Protein AF-A0A7C2D5X0-F1 (afdb_monomer)

Foldseek 3Di:
DPPDPDPDDPDDPCVQCVQLVVLQPPLDDPCLLAQPLADDPVVADDPSRLSNVVSSCVRGPPHRDDDDPSCLNRLVRCCVSPNDAFEAEDELLLQVVVVPLVDCVVLLSLLSNLLHNPDDPLSVVLCVVQVRDRDDDSDVVVSSVVCVLQFTAPLSSSLSSLLVRLSSVLSCVVRHQHYDYLLCLAQPPVSVVVRQVSVVVSVNDDDDSPVSHDDDADADPVRVVSNVVSNVVSLVSCVVVPDDPVSSVVVVVVSVVSVVSSVVVCPDDDPVSHVVVVVSSVVSNVSNVVSVVVVVVVVVVVVVVVVVVVVVVVVVVVVVVVVVVVVVVVVVVVVVVVVCVDPVNVVCVVVVVVVVVVVCVPPPPPDDDDDDPVVVVVVVLVVLVVVVVVCVVDPVNVVVVVVVVVVPVVSVVVSVVSCDVVVVDDDDDDDDDDDDDDDDDDPDPPPPVPPDDPVVVVVVVVVVVVVVVVVVVD

Mean predicted aligned error: 17.08 Å

pLDDT: mean 81.24, std 18.56, range [25.06, 98.69]

Secondary structure (DSSP, 8-state):
---------SS-TTHHHHHHTTTSTTT--GGGGTTTSS--TTT-S-HHHHHHHHHHHHH-SSS-----TT-GGGHHHHHHHH----EEEE--HHHHHHHHTT-THHHHHHHHHHT-TT--HHHHHHHHHTTPPP---SSHHHHHHHHHHSPPPHHHHHHHHHHHHHHHHHHHHHH-SEEEEHHHHHH-HHHHHHHHHHHHHTT--S---TT---------HHHHHHHHHHHHHHHHHHHHTT--HHHHHHHHHHHHHHHHHHHHH-----HHHHHHHHHHHHHHHHHHHHHHHHHHHHHHHHHHHHHHHHHHHHHHHHHHHHHHHHHHHHHHHHHHHHHHHSHHHHHHHHHHHHHHHHHHTTT--SS--SSHHHHHHHHHHHHHHHHHHHHHH-HHHHHHHHHHHHT-HHHHHHHHHHHHTTTSS------------------SSSSSTTSS-HHHHHHHHHHHHHHHHHHS--

Structure (mmCIF, N/CA/C/O backbone):
data_AF-A0A7C2D5X0-F1
#
_entry.id   AF-A0A7C2D5X0-F1
#
loop_
_atom_site.group_PDB
_atom_site.id
_atom_site.type_symbol
_atom_site.label_atom_id
_atom_site.label_alt_id
_atom_site.label_comp_id
_atom_site.label_asym_id
_atom_site.label_entity_id
_atom_site.label_seq_id
_atom_site.pdbx_PDB_ins_code
_atom_site.Cartn_x
_atom_site.Cartn_y
_atom_site.Cartn_z
_atom_site.occupancy
_atom_site.B_iso_or_equiv
_atom_site.auth_seq_id
_atom_site.auth_comp_id
_atom_site.auth_asym_id
_atom_site.auth_atom_id
_atom_site.pdbx_PDB_model_num
ATOM 1 N N . MET A 1 1 ? -3.444 22.777 -16.297 1.00 34.41 1 MET A N 1
ATOM 2 C CA . MET A 1 1 ? -3.526 21.328 -16.015 1.00 34.41 1 MET A CA 1
ATOM 3 C C . MET A 1 1 ? -2.242 20.712 -16.541 1.00 34.41 1 MET A C 1
ATOM 5 O O . MET A 1 1 ? -1.915 20.996 -17.684 1.00 34.41 1 MET A O 1
ATOM 9 N N . LEU A 1 2 ? -1.483 19.975 -15.727 1.00 38.72 2 LEU A N 1
ATOM 10 C CA . LEU A 1 2 ? -0.364 19.185 -16.250 1.00 38.72 2 LEU A CA 1
ATOM 11 C C . LEU A 1 2 ? -0.966 17.961 -16.944 1.00 38.72 2 LEU A C 1
ATOM 13 O O . LEU A 1 2 ? -1.600 17.148 -16.275 1.00 38.72 2 LEU A O 1
ATOM 17 N N . GLU A 1 3 ? -0.812 17.856 -18.265 1.00 44.97 3 GLU A N 1
ATOM 18 C CA . GLU A 1 3 ? -1.102 16.607 -18.972 1.00 44.97 3 GLU A CA 1
ATOM 19 C C . GLU A 1 3 ? -0.245 15.494 -18.363 1.00 44.97 3 GLU A C 1
ATOM 21 O O . GLU A 1 3 ? 0.978 15.627 -18.242 1.00 44.97 3 GLU A O 1
ATOM 26 N N . LEU A 1 4 ? -0.889 14.395 -17.965 1.00 51.16 4 LEU A N 1
ATOM 27 C CA . LEU A 1 4 ? -0.172 13.176 -17.619 1.00 51.16 4 LEU A CA 1
ATOM 28 C C . LEU A 1 4 ? 0.580 12.725 -18.873 1.00 51.16 4 LEU A C 1
ATOM 30 O O . LEU A 1 4 ? -0.041 12.494 -19.909 1.00 51.16 4 LEU A O 1
ATOM 34 N N . ARG A 1 5 ? 1.909 12.602 -18.776 1.00 58.78 5 ARG A N 1
ATOM 35 C CA . ARG A 1 5 ? 2.786 12.157 -19.871 1.00 58.78 5 ARG A CA 1
ATOM 36 C C . ARG A 1 5 ? 2.643 10.651 -20.121 1.00 58.78 5 ARG A C 1
ATOM 38 O O . ARG A 1 5 ? 3.596 9.893 -19.982 1.00 58.78 5 ARG A O 1
ATOM 45 N N . HIS A 1 6 ? 1.438 10.213 -20.455 1.00 62.59 6 HIS A N 1
ATOM 46 C CA . HIS A 1 6 ? 1.236 8.929 -21.101 1.00 62.59 6 HIS A CA 1
ATOM 47 C C . HIS A 1 6 ? 1.480 9.099 -22.606 1.00 62.59 6 HIS A C 1
ATOM 49 O O . HIS A 1 6 ? 1.122 10.145 -23.160 1.00 62.59 6 HIS A O 1
ATOM 55 N N . PRO A 1 7 ? 2.057 8.094 -23.288 1.00 66.81 7 PRO A N 1
ATOM 56 C CA . PRO A 1 7 ? 2.031 8.042 -24.743 1.00 66.81 7 PRO A CA 1
ATOM 57 C C . PRO A 1 7 ? 0.594 8.222 -25.241 1.00 66.81 7 PRO A C 1
ATOM 59 O O . PRO A 1 7 ? -0.349 7.753 -24.597 1.00 66.81 7 PRO A O 1
ATOM 62 N N . LYS A 1 8 ? 0.410 8.885 -26.388 1.00 73.75 8 LYS A N 1
ATOM 63 C CA . LYS A 1 8 ? -0.911 8.936 -27.024 1.00 73.75 8 LYS A CA 1
ATOM 64 C C . LYS A 1 8 ? -1.306 7.513 -27.408 1.00 73.75 8 LYS A C 1
ATOM 66 O O . LYS A 1 8 ? -0.682 6.921 -28.281 1.00 73.75 8 LYS A O 1
ATOM 71 N N . LEU A 1 9 ? -2.306 6.973 -26.720 1.00 79.25 9 LEU A N 1
ATOM 72 C CA . LEU A 1 9 ? -2.865 5.660 -27.010 1.00 79.25 9 LEU A CA 1
ATOM 73 C C . LEU A 1 9 ? -3.950 5.808 -28.079 1.00 79.25 9 LEU A C 1
ATOM 75 O O . LEU A 1 9 ? -4.827 6.662 -27.954 1.00 79.25 9 LEU A O 1
ATOM 79 N N . ASP A 1 10 ? -3.941 4.928 -29.079 1.00 87.56 10 ASP A N 1
ATOM 80 C CA . ASP A 1 10 ? -4.991 4.861 -30.109 1.00 87.56 10 ASP A CA 1
ATOM 81 C C . ASP A 1 10 ? -6.342 4.365 -29.557 1.00 87.56 10 ASP A C 1
ATOM 83 O O . ASP A 1 10 ? -7.349 4.331 -30.266 1.00 87.56 10 ASP A O 1
ATOM 87 N N . ARG A 1 11 ? -6.366 3.920 -28.293 1.00 87.19 11 ARG A N 1
ATOM 88 C CA . ARG A 1 11 ? -7.512 3.299 -27.623 1.00 87.19 11 ARG A CA 1
ATOM 89 C C . ARG A 1 11 ? -7.644 3.799 -26.175 1.00 87.19 11 ARG A C 1
ATOM 91 O O . ARG A 1 11 ? -6.644 4.206 -25.583 1.00 87.19 11 ARG A O 1
ATOM 98 N N . PRO A 1 12 ? -8.854 3.764 -25.581 1.00 84.19 12 PRO A N 1
ATOM 99 C CA . PRO A 1 12 ? -9.056 4.132 -24.181 1.00 84.19 12 PRO A CA 1
ATOM 100 C C . PRO A 1 12 ? -8.279 3.244 -23.202 1.00 84.19 12 PRO A C 1
ATOM 102 O O . PRO A 1 12 ? -7.962 2.091 -23.492 1.00 84.19 12 PRO A O 1
ATOM 105 N N . TYR A 1 13 ? -8.042 3.767 -22.000 1.00 78.06 13 TYR A N 1
ATOM 106 C CA . TYR A 1 13 ? -7.422 3.020 -20.906 1.00 78.06 13 TYR A CA 1
ATOM 107 C C . TYR A 1 13 ? -8.246 1.766 -20.545 1.00 78.06 13 TYR A C 1
ATOM 109 O O . TYR A 1 13 ? -9.476 1.824 -20.512 1.00 78.06 13 TYR A O 1
ATOM 117 N N . PHE A 1 14 ? -7.569 0.647 -20.263 1.00 82.25 14 PHE A N 1
ATOM 118 C CA . PHE A 1 14 ? -8.157 -0.685 -20.028 1.00 82.25 14 PHE A CA 1
ATOM 119 C C . PHE A 1 14 ? -8.915 -1.316 -21.216 1.00 82.25 14 PHE A C 1
ATOM 121 O O . PHE A 1 14 ? -9.687 -2.262 -21.015 1.00 82.25 14 PHE A O 1
ATOM 128 N N . TRP A 1 15 ? -8.707 -0.860 -22.455 1.00 88.38 15 TRP A N 1
ATOM 129 C CA . TRP A 1 15 ? -9.332 -1.489 -23.625 1.00 88.38 15 TRP A CA 1
ATOM 130 C C . TRP A 1 15 ? -8.973 -2.980 -23.768 1.00 88.38 15 TRP A C 1
ATOM 132 O O . TRP A 1 15 ? -9.806 -3.794 -24.162 1.00 88.38 15 TRP A O 1
ATOM 142 N N . GLU A 1 16 ? -7.763 -3.362 -23.371 1.00 87.50 16 GLU A N 1
ATOM 143 C CA . GLU A 1 16 ? -7.264 -4.740 -23.370 1.00 87.50 16 GLU A CA 1
ATOM 144 C C . GLU A 1 16 ? -8.123 -5.649 -22.475 1.00 87.50 16 GLU A C 1
ATOM 146 O O . GLU A 1 16 ? -8.390 -6.801 -22.815 1.00 87.50 16 GLU A O 1
ATOM 151 N N . ILE A 1 17 ? -8.616 -5.109 -21.353 1.00 87.81 17 ILE A N 1
ATOM 152 C CA . ILE A 1 17 ? -9.545 -5.792 -20.443 1.00 87.81 17 ILE A CA 1
ATOM 153 C C . ILE A 1 17 ? -10.946 -5.863 -21.064 1.00 87.81 17 ILE A C 1
ATOM 155 O O . ILE A 1 17 ? -11.620 -6.888 -20.955 1.00 87.81 17 ILE A O 1
ATOM 159 N N . TYR A 1 18 ? -11.380 -4.809 -21.763 1.00 90.06 18 TYR A N 1
ATOM 160 C CA . TYR A 1 18 ? -12.658 -4.797 -22.480 1.00 90.06 18 TYR A CA 1
ATOM 161 C C . TYR A 1 18 ? -12.719 -5.848 -23.605 1.00 90.06 18 TYR A C 1
ATOM 163 O O . TYR A 1 18 ? -13.775 -6.454 -23.803 1.00 90.06 18 TYR A O 1
ATOM 171 N N . GLU A 1 19 ? -11.611 -6.114 -24.305 1.00 91.81 19 GLU A N 1
ATOM 172 C CA . GLU A 1 19 ? -11.526 -7.135 -25.367 1.00 91.81 19 GLU A CA 1
ATOM 173 C C . GLU A 1 19 ? -11.623 -8.579 -24.855 1.00 91.81 19 GLU A C 1
ATOM 175 O O . GLU A 1 19 ? -12.062 -9.455 -25.602 1.00 91.81 19 GLU A O 1
ATOM 180 N N . VAL A 1 20 ? -11.257 -8.835 -23.594 1.00 93.38 20 VAL A N 1
ATOM 181 C CA . VAL A 1 20 ? -11.316 -10.172 -22.966 1.00 93.38 20 VAL A CA 1
ATOM 182 C C . VAL A 1 20 ? -12.423 -10.305 -21.913 1.00 93.38 20 VAL A C 1
ATOM 184 O O . VAL A 1 20 ? -12.550 -11.357 -21.287 1.00 93.38 20 VAL A O 1
ATOM 187 N N . ARG A 1 21 ? -13.248 -9.262 -21.728 1.00 93.38 21 ARG A N 1
ATOM 188 C CA . ARG A 1 21 ? -14.237 -9.123 -20.637 1.00 93.38 21 ARG A CA 1
ATOM 189 C C . ARG A 1 21 ? -15.150 -10.335 -20.447 1.00 93.38 21 ARG A C 1
ATOM 191 O O . ARG A 1 21 ? -15.485 -10.673 -19.317 1.00 93.38 21 ARG A O 1
ATOM 198 N N . ASP A 1 22 ? -15.555 -10.983 -21.539 1.00 95.62 22 ASP A N 1
ATOM 199 C CA . ASP A 1 22 ? -16.504 -12.095 -21.505 1.00 95.62 22 ASP A CA 1
ATOM 200 C C . ASP A 1 22 ? -15.825 -13.405 -21.065 1.00 95.62 22 ASP A C 1
ATOM 202 O O . ASP A 1 22 ? -16.452 -14.203 -20.374 1.00 95.62 22 ASP A O 1
ATOM 206 N N . SER A 1 23 ? -14.522 -13.561 -21.329 1.00 96.06 23 SER A N 1
ATOM 207 C CA . SER A 1 23 ? -13.693 -14.672 -20.834 1.00 96.06 23 SER A CA 1
ATOM 208 C C . SER A 1 23 ? -13.289 -14.531 -19.359 1.00 96.06 23 SER A C 1
ATOM 210 O O . SER A 1 23 ? -12.938 -15.527 -18.731 1.00 96.06 23 SER A O 1
ATOM 212 N N . ILE A 1 24 ? -13.324 -13.315 -18.795 1.00 94.88 24 ILE A N 1
ATOM 213 C CA . ILE A 1 24 ? -12.979 -13.036 -17.384 1.00 94.88 24 ILE A CA 1
ATOM 214 C C . ILE A 1 24 ? -14.190 -12.711 -16.494 1.00 94.88 24 ILE A C 1
ATOM 216 O O . ILE A 1 24 ? -14.035 -12.453 -15.296 1.00 94.88 24 ILE A O 1
ATOM 220 N N . ARG A 1 25 ? -15.403 -12.709 -17.060 1.00 94.81 25 ARG A N 1
ATOM 221 C CA . ARG A 1 25 ? -16.644 -12.345 -16.366 1.00 94.81 25 ARG A CA 1
ATOM 222 C C . ARG A 1 25 ? -16.863 -13.249 -15.149 1.00 94.81 25 ARG A C 1
ATOM 224 O O . ARG A 1 25 ? -16.963 -14.463 -15.278 1.00 94.81 25 ARG A O 1
ATOM 231 N N . GLY A 1 26 ? -16.958 -12.645 -13.965 1.00 94.81 26 GLY A N 1
ATOM 232 C CA . GLY A 1 26 ? -17.161 -13.366 -12.702 1.00 94.81 26 GLY A CA 1
ATOM 233 C C . GLY A 1 26 ? -15.926 -14.091 -12.148 1.00 94.81 26 GLY A C 1
ATOM 234 O O . GLY A 1 26 ? -16.028 -14.690 -11.082 1.00 94.81 26 GLY A O 1
ATOM 235 N N . LEU A 1 27 ? -14.765 -14.028 -12.817 1.00 96.69 27 LEU A N 1
ATOM 236 C CA . LEU A 1 27 ? -13.517 -14.611 -12.301 1.00 96.69 27 LEU A CA 1
ATOM 237 C C . LEU A 1 27 ? -12.782 -13.675 -11.330 1.00 96.69 27 LEU A C 1
ATOM 239 O O . LEU A 1 27 ? -12.101 -14.148 -10.425 1.00 96.69 27 LEU A O 1
ATOM 243 N N . PHE A 1 28 ? -12.907 -12.356 -11.505 1.00 93.62 28 PHE A N 1
ATOM 244 C CA . PHE A 1 28 ? -12.308 -11.378 -10.594 1.00 93.62 28 PHE A CA 1
ATOM 245 C C . PHE A 1 28 ? -13.066 -11.314 -9.260 1.00 93.62 28 PHE A C 1
ATOM 247 O O . PHE A 1 28 ? -14.288 -11.166 -9.249 1.00 93.62 28 PHE A O 1
ATOM 254 N N . LYS A 1 29 ? -12.334 -11.349 -8.139 1.00 93.75 29 LYS A N 1
ATOM 255 C CA . LYS A 1 29 ? -12.870 -11.174 -6.779 1.00 93.75 29 LYS A CA 1
ATOM 256 C C . LYS A 1 29 ? -12.243 -9.949 -6.107 1.00 93.75 29 LYS A C 1
ATOM 258 O O . LYS A 1 29 ? -11.062 -9.677 -6.312 1.00 93.75 29 LYS A O 1
ATOM 263 N N . LYS A 1 30 ? -13.008 -9.244 -5.258 1.00 92.12 30 LYS A N 1
ATOM 264 C CA . LYS A 1 30 ? -12.538 -8.083 -4.462 1.00 92.12 30 LYS A CA 1
ATOM 265 C C . LYS A 1 30 ? -11.242 -8.394 -3.703 1.00 92.12 30 LYS A C 1
ATOM 267 O O . LYS A 1 30 ? -10.302 -7.598 -3.744 1.00 92.12 30 LYS A O 1
ATOM 272 N N . SER A 1 31 ? -11.175 -9.588 -3.111 1.00 93.31 31 SER A N 1
ATOM 273 C CA . SER A 1 31 ? -10.038 -10.079 -2.327 1.00 93.31 31 SER A CA 1
ATOM 274 C C . SER A 1 31 ? -8.706 -10.028 -3.078 1.00 93.31 31 SER A C 1
ATOM 276 O O . SER A 1 31 ? -7.679 -9.714 -2.481 1.00 93.31 31 SER A O 1
ATOM 278 N N . PHE A 1 32 ? -8.706 -10.206 -4.405 1.00 93.56 32 PHE A N 1
ATOM 279 C CA . PHE A 1 32 ? -7.483 -10.249 -5.213 1.00 93.56 32 PHE A CA 1
ATOM 280 C C . PHE A 1 32 ? -6.646 -8.965 -5.140 1.00 93.56 32 PHE A C 1
ATOM 282 O O . PHE A 1 32 ? -5.455 -9.011 -5.458 1.00 93.56 32 PHE A O 1
ATOM 289 N N . SER A 1 33 ? -7.238 -7.824 -4.770 1.00 91.00 33 SER A N 1
ATOM 290 C CA . SER A 1 33 ? -6.519 -6.545 -4.691 1.00 91.00 33 SER A CA 1
ATOM 291 C C . SER A 1 33 ? -5.774 -6.339 -3.371 1.00 91.00 33 SER A C 1
ATOM 293 O O . SER A 1 33 ? -4.704 -5.731 -3.394 1.00 91.00 33 SER A O 1
ATOM 295 N N . TYR A 1 34 ? -6.328 -6.825 -2.254 1.00 94.38 34 TYR A N 1
ATOM 296 C CA . TYR A 1 34 ? -5.893 -6.470 -0.896 1.00 94.38 34 TYR A CA 1
ATOM 297 C C . TYR A 1 34 ? -5.874 -7.678 0.043 1.00 94.38 34 TYR A C 1
ATOM 299 O O . TYR A 1 34 ? -4.806 -8.045 0.521 1.00 94.38 34 TYR A O 1
ATOM 307 N N . ASP A 1 35 ? -7.015 -8.338 0.251 1.00 94.19 35 ASP A N 1
ATOM 308 C CA . ASP A 1 35 ? -7.131 -9.454 1.201 1.00 94.19 35 ASP A CA 1
ATOM 309 C C . ASP A 1 35 ? -6.176 -10.615 0.838 1.00 94.19 35 ASP A C 1
ATOM 311 O O . ASP A 1 35 ? -5.428 -11.108 1.684 1.00 94.19 35 ASP A O 1
ATOM 315 N N . ASP A 1 36 ? -6.096 -10.950 -0.456 1.00 94.19 36 ASP A N 1
ATOM 316 C CA . ASP A 1 36 ? -5.200 -11.966 -1.021 1.00 94.19 36 ASP A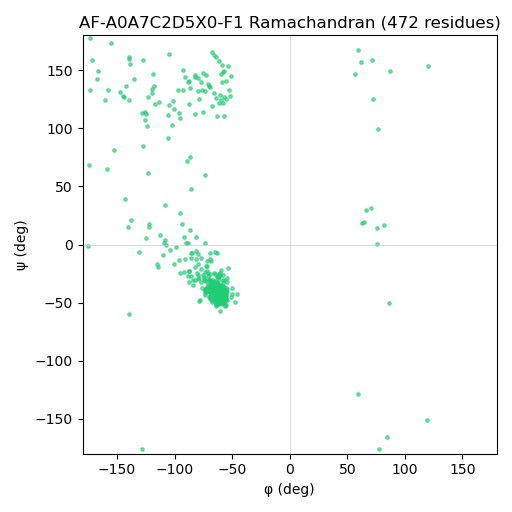 CA 1
ATOM 317 C C . ASP A 1 36 ? -3.881 -11.372 -1.570 1.00 94.19 36 ASP A C 1
ATOM 319 O O . ASP A 1 36 ? -3.305 -11.906 -2.526 1.00 94.19 36 ASP A O 1
ATOM 323 N N . TYR A 1 37 ? -3.415 -10.227 -1.047 1.00 95.44 37 TYR A N 1
ATOM 324 C CA . TYR A 1 37 ? -2.211 -9.560 -1.567 1.00 95.44 37 TYR A CA 1
ATOM 325 C C . TYR A 1 37 ? -0.974 -10.463 -1.503 1.00 95.44 37 TYR A C 1
ATOM 327 O O . TYR A 1 37 ? -0.229 -10.575 -2.485 1.00 95.44 37 TYR A O 1
ATOM 335 N N . PHE A 1 38 ? -0.794 -11.112 -0.349 1.00 95.88 38 PHE A N 1
ATOM 336 C CA . PHE A 1 38 ? 0.299 -12.032 -0.059 1.00 95.88 38 PHE A CA 1
ATOM 337 C C . PHE A 1 38 ? -0.143 -13.477 -0.276 1.00 95.88 38 PHE A C 1
ATOM 339 O O . PHE A 1 38 ? -1.189 -13.888 0.224 1.00 95.88 38 PHE A O 1
ATOM 346 N N . VAL A 1 39 ? 0.675 -14.261 -0.978 1.00 92.69 39 VAL A N 1
ATOM 347 C CA . VAL A 1 39 ? 0.415 -15.683 -1.237 1.00 92.69 39 VAL A CA 1
ATOM 348 C C . VAL A 1 39 ? 1.581 -16.519 -0.723 1.00 92.69 39 VAL A C 1
ATOM 350 O O . VAL A 1 39 ? 2.730 -16.277 -1.084 1.00 92.69 39 VAL A O 1
ATOM 353 N N . GLN A 1 40 ? 1.279 -17.522 0.102 1.00 79.38 40 GLN A N 1
ATOM 354 C CA . GLN A 1 40 ? 2.274 -18.458 0.627 1.00 79.38 40 GLN A CA 1
ATOM 355 C C . GLN A 1 40 ? 2.619 -19.541 -0.404 1.00 79.38 40 GLN A C 1
ATOM 357 O O . GLN A 1 40 ? 1.754 -20.027 -1.136 1.00 79.38 40 GLN A O 1
ATOM 362 N N . VAL A 1 41 ? 3.889 -19.945 -0.436 1.00 75.44 41 VAL A N 1
ATOM 363 C CA . VAL A 1 41 ? 4.404 -21.031 -1.279 1.00 75.44 41 VAL A CA 1
ATOM 364 C C . VAL A 1 41 ? 5.133 -22.030 -0.370 1.00 75.44 41 VAL A C 1
ATOM 366 O O . VAL A 1 41 ? 6.160 -21.655 0.195 1.00 75.44 41 VAL A O 1
ATOM 369 N N . PRO A 1 42 ? 4.650 -23.281 -0.209 1.00 76.25 42 PRO A N 1
ATOM 370 C CA . PRO A 1 42 ? 3.338 -23.812 -0.622 1.00 76.25 42 PRO A CA 1
ATOM 371 C C . PRO A 1 42 ? 2.161 -23.156 0.146 1.00 76.25 42 PRO A C 1
ATOM 373 O O . PRO A 1 42 ? 2.391 -22.550 1.191 1.00 76.25 42 PRO A O 1
ATOM 376 N N . PRO A 1 43 ? 0.897 -23.263 -0.326 1.00 81.81 43 PRO A N 1
ATOM 377 C CA . PRO A 1 43 ? 0.400 -24.081 -1.444 1.00 81.81 43 PRO A CA 1
ATOM 378 C C . PRO A 1 43 ? 0.458 -23.410 -2.829 1.00 81.81 43 PRO A C 1
ATOM 380 O O . PRO A 1 43 ? 0.035 -24.017 -3.813 1.00 81.81 43 PRO A O 1
ATOM 383 N N . GLY A 1 44 ? 0.957 -22.176 -2.930 1.00 88.06 44 GLY A N 1
ATOM 384 C CA . GLY A 1 44 ? 1.005 -21.425 -4.184 1.00 88.06 44 GLY A CA 1
ATOM 385 C C . GLY A 1 44 ? -0.297 -20.683 -4.499 1.00 88.06 44 GLY A C 1
ATOM 386 O O . GLY A 1 44 ? -1.151 -20.480 -3.636 1.00 88.06 44 GLY A O 1
ATOM 387 N N . LEU A 1 45 ? -0.429 -20.228 -5.748 1.00 94.00 45 LEU A N 1
ATOM 388 C CA . LEU A 1 45 ? -1.481 -19.294 -6.166 1.00 94.00 45 LEU A CA 1
ATOM 389 C C . LEU A 1 45 ? -2.900 -19.868 -5.943 1.00 94.00 45 LEU A C 1
ATOM 391 O O . LEU A 1 45 ? -3.170 -20.965 -6.427 1.00 94.00 45 LEU A O 1
ATOM 395 N N . PRO A 1 46 ? -3.832 -19.161 -5.270 1.00 94.25 46 PRO A N 1
ATOM 396 C CA . PRO A 1 46 ? -5.195 -19.659 -5.067 1.00 94.25 46 PRO A CA 1
ATOM 397 C C . PRO A 1 46 ? -5.918 -19.970 -6.382 1.00 94.25 46 PRO A C 1
ATOM 399 O O . PRO A 1 46 ? -5.712 -19.298 -7.391 1.00 94.25 46 PRO A O 1
ATOM 402 N N . GLU A 1 47 ? -6.809 -20.962 -6.372 1.00 95.31 47 GLU A N 1
ATOM 403 C CA . GLU A 1 47 ? -7.410 -21.495 -7.603 1.00 95.31 47 GLU A CA 1
ATOM 404 C C . GLU A 1 47 ? -8.241 -20.465 -8.387 1.00 95.31 47 GLU A C 1
ATOM 406 O O . GLU A 1 47 ? -8.196 -20.426 -9.615 1.00 95.31 47 GLU A O 1
ATOM 411 N N . ASP A 1 48 ? -8.951 -19.571 -7.698 1.00 96.38 48 ASP A N 1
ATOM 412 C CA . ASP A 1 48 ? -9.682 -18.488 -8.362 1.00 96.38 48 ASP A CA 1
ATOM 413 C C . ASP A 1 48 ? -8.735 -17.478 -9.032 1.00 96.38 48 ASP A C 1
ATOM 415 O O . ASP A 1 48 ? -9.015 -16.996 -10.131 1.00 96.38 48 ASP A O 1
ATOM 419 N N . GLN A 1 49 ? -7.581 -17.200 -8.412 1.00 96.00 49 GLN A N 1
ATOM 420 C CA . GLN A 1 49 ? -6.540 -16.370 -9.019 1.00 96.00 49 GLN A CA 1
ATOM 421 C C . GLN A 1 49 ? -5.897 -17.087 -10.212 1.00 96.00 49 GLN A C 1
ATOM 423 O O . GLN A 1 49 ? -5.709 -16.456 -11.252 1.00 96.00 49 GLN A O 1
ATOM 428 N N . ARG A 1 50 ? -5.629 -18.401 -10.115 1.00 96.75 50 ARG A N 1
ATOM 429 C CA . ARG A 1 50 ? -5.167 -19.214 -11.255 1.00 96.75 50 ARG A CA 1
ATOM 430 C C . ARG A 1 50 ? -6.127 -19.111 -12.440 1.00 96.75 50 ARG A C 1
ATOM 432 O O . ARG A 1 50 ? -5.684 -18.829 -13.551 1.00 96.75 50 ARG A O 1
ATOM 439 N N . LYS A 1 51 ? -7.436 -19.249 -12.212 1.00 97.88 51 LYS A N 1
ATOM 440 C CA . LYS A 1 51 ? -8.456 -19.092 -13.264 1.00 97.88 51 LYS A CA 1
ATOM 441 C C . LYS A 1 51 ? -8.469 -17.686 -13.857 1.00 97.88 51 LYS A C 1
ATOM 443 O O . LYS A 1 51 ? -8.467 -17.552 -15.076 1.00 97.88 51 LYS A O 1
ATOM 448 N N . TYR A 1 52 ? -8.446 -16.645 -13.025 1.00 97.19 52 TYR A N 1
ATOM 449 C CA . TYR A 1 52 ? -8.477 -15.256 -13.488 1.00 97.19 52 TYR A CA 1
ATOM 450 C C . TYR A 1 52 ? -7.241 -14.874 -14.320 1.00 97.19 52 TYR A C 1
ATOM 452 O O . TYR A 1 52 ? -7.378 -14.418 -15.456 1.00 97.19 52 TYR A O 1
ATOM 460 N N . PHE A 1 53 ? -6.033 -15.103 -13.796 1.00 96.25 53 PHE A N 1
ATOM 461 C CA . PHE A 1 53 ? -4.795 -14.796 -14.517 1.00 96.25 53 PHE A CA 1
ATOM 462 C C . PHE A 1 53 ? -4.601 -15.706 -15.737 1.00 96.25 53 PHE A C 1
ATOM 464 O O . PHE A 1 53 ? -4.219 -15.217 -16.799 1.00 96.25 53 PHE A O 1
ATOM 471 N N . GLY A 1 54 ? -4.950 -16.993 -15.637 1.00 97.38 54 GLY A N 1
ATOM 472 C CA . GLY A 1 54 ? -4.933 -17.921 -16.768 1.00 97.38 54 GLY A CA 1
ATOM 473 C C . GLY A 1 54 ? -5.876 -17.492 -17.895 1.00 97.38 54 GLY A C 1
ATOM 474 O O . GLY A 1 54 ? -5.485 -17.519 -19.060 1.00 97.38 54 GLY A O 1
ATOM 475 N N . ALA A 1 55 ? -7.081 -17.012 -17.568 1.00 97.50 55 ALA A N 1
ATOM 476 C CA . ALA A 1 55 ? -8.018 -16.477 -18.552 1.00 97.50 55 ALA A CA 1
ATOM 477 C C . ALA A 1 55 ? -7.486 -15.205 -19.234 1.00 97.50 55 ALA A C 1
ATOM 479 O O . ALA A 1 55 ? -7.577 -15.107 -20.459 1.00 97.50 55 ALA A O 1
ATOM 480 N N . LEU A 1 56 ? -6.880 -14.271 -18.487 1.00 95.94 56 LEU A N 1
ATOM 481 C CA . LEU A 1 56 ? -6.218 -13.091 -19.065 1.00 95.94 56 LEU A CA 1
ATOM 482 C C . LEU A 1 56 ? -5.096 -13.486 -20.039 1.00 95.94 56 LEU A C 1
ATOM 484 O O . LEU A 1 56 ? -5.052 -12.981 -21.158 1.00 95.94 56 LEU A O 1
ATOM 488 N N . ILE A 1 57 ? -4.221 -14.411 -19.633 1.00 96.31 57 ILE A N 1
ATOM 489 C CA . ILE A 1 57 ? -3.083 -14.885 -20.436 1.00 96.31 57 ILE A CA 1
ATOM 490 C C . ILE A 1 57 ? -3.566 -15.591 -21.711 1.00 96.31 57 ILE A C 1
ATOM 492 O O . ILE A 1 57 ? -3.102 -15.266 -22.801 1.00 96.31 57 ILE A O 1
ATOM 496 N N . ALA A 1 58 ? -4.520 -16.518 -21.593 1.00 96.81 58 ALA A N 1
ATOM 497 C CA . ALA A 1 58 ? -4.993 -17.337 -22.710 1.00 96.81 58 ALA A CA 1
ATOM 498 C C . ALA A 1 58 ? -5.847 -16.571 -23.740 1.00 96.81 58 ALA A C 1
ATOM 500 O O . ALA A 1 58 ? -5.952 -17.006 -24.884 1.00 96.81 58 ALA A O 1
ATOM 501 N N . ASN A 1 59 ? -6.470 -15.450 -23.355 1.00 96.44 59 ASN A N 1
ATOM 502 C CA . ASN A 1 59 ? -7.357 -14.672 -24.234 1.00 96.44 59 ASN A CA 1
ATOM 503 C C . ASN A 1 59 ? -6.719 -13.381 -24.782 1.00 96.44 59 ASN A C 1
ATOM 505 O O . ASN A 1 59 ? -7.346 -12.702 -25.606 1.00 96.44 59 ASN A O 1
ATOM 509 N N . ALA A 1 60 ? -5.499 -13.043 -24.347 1.00 94.19 60 ALA A N 1
ATOM 510 C CA . ALA A 1 60 ? -4.781 -11.836 -24.751 1.00 94.19 60 ALA A CA 1
ATOM 511 C C . ALA A 1 60 ? -4.626 -11.719 -26.279 1.00 94.19 60 ALA A C 1
ATOM 513 O O . ALA A 1 60 ? -4.361 -12.692 -26.987 1.00 94.19 60 ALA A O 1
ATOM 514 N N . LYS A 1 61 ? -4.762 -10.496 -26.805 1.00 90.06 61 LYS A N 1
ATOM 515 C CA . LYS A 1 61 ? -4.589 -10.203 -28.236 1.00 90.06 61 LYS A CA 1
ATOM 516 C C . LYS A 1 61 ? -3.117 -9.922 -28.553 1.00 90.06 61 LYS A C 1
ATOM 518 O O . LYS A 1 61 ? -2.717 -8.780 -28.738 1.00 90.06 61 LYS A O 1
ATOM 523 N N . GLY A 1 62 ? -2.313 -10.984 -28.596 1.00 89.94 62 GLY A N 1
ATOM 524 C CA . GLY A 1 62 ? -0.867 -10.926 -28.842 1.00 89.94 62 GLY A CA 1
ATOM 525 C C . GLY A 1 62 ? -0.064 -11.494 -27.672 1.00 89.94 62 GLY A C 1
ATOM 526 O O . GLY A 1 62 ? -0.543 -12.376 -26.963 1.00 89.94 62 GLY A O 1
ATOM 527 N N . ARG A 1 63 ? 1.163 -11.000 -27.457 1.00 90.88 63 ARG A N 1
ATOM 528 C CA . ARG A 1 63 ? 1.982 -11.391 -26.295 1.00 90.88 63 ARG A CA 1
ATOM 529 C C . ARG A 1 63 ? 1.323 -10.846 -25.016 1.00 90.88 63 ARG A C 1
ATOM 531 O O . ARG A 1 63 ? 1.204 -9.626 -24.906 1.00 90.88 63 ARG A O 1
ATOM 538 N N . PRO A 1 64 ? 0.909 -11.690 -24.054 1.00 93.62 64 PRO A N 1
ATOM 539 C CA . PRO A 1 64 ? 0.303 -11.213 -22.817 1.00 93.62 64 PRO A CA 1
ATOM 540 C C . PRO A 1 64 ? 1.326 -10.427 -21.989 1.00 93.62 64 PRO A C 1
ATOM 542 O O . PRO A 1 64 ? 2.439 -10.898 -21.748 1.00 93.62 64 PRO A O 1
ATOM 545 N N . VAL A 1 65 ? 0.934 -9.236 -21.536 1.00 92.62 65 VAL A N 1
ATOM 546 C CA . VAL A 1 65 ? 1.711 -8.387 -20.624 1.00 92.62 65 VAL A CA 1
ATOM 547 C C . VAL A 1 65 ? 0.801 -8.002 -19.463 1.00 92.62 65 VAL A C 1
ATOM 549 O O . VAL A 1 65 ? -0.186 -7.296 -19.648 1.00 92.62 65 VAL A O 1
ATOM 552 N N . LEU A 1 66 ? 1.117 -8.489 -18.262 1.00 92.19 66 LEU A N 1
ATOM 553 C CA . LEU A 1 66 ? 0.345 -8.215 -17.051 1.00 92.19 66 LEU A CA 1
ATOM 554 C C . LEU A 1 66 ? 1.059 -7.148 -16.215 1.00 92.19 66 LEU A C 1
ATOM 556 O O . LEU A 1 66 ? 2.043 -7.434 -15.539 1.00 92.19 66 LEU A O 1
ATOM 560 N N . GLY A 1 67 ? 0.560 -5.912 -16.264 1.00 88.44 67 GLY A N 1
ATOM 561 C CA . GLY A 1 67 ? 1.033 -4.815 -15.417 1.00 88.44 67 GLY A CA 1
ATOM 562 C C . GLY A 1 67 ? 0.211 -4.692 -14.133 1.00 88.44 67 GLY A C 1
ATOM 563 O O . GLY A 1 67 ? -1.017 -4.667 -14.182 1.00 88.44 67 GLY A O 1
ATOM 564 N N . GLY A 1 68 ? 0.867 -4.568 -12.977 1.00 84.56 68 GLY A N 1
ATOM 565 C CA . GLY A 1 68 ? 0.174 -4.308 -11.715 1.00 84.56 68 GLY A CA 1
ATOM 566 C C . GLY A 1 68 ? 1.115 -4.054 -10.540 1.00 84.56 68 GLY A C 1
ATOM 567 O O . GLY A 1 68 ? 2.035 -4.820 -10.294 1.00 84.56 68 GLY A O 1
ATOM 568 N N . CYS A 1 69 ? 0.847 -3.010 -9.756 1.00 83.38 69 CYS A N 1
ATOM 569 C CA . CYS A 1 69 ? 1.617 -2.660 -8.553 1.00 83.38 69 CYS A CA 1
ATOM 570 C C . CYS A 1 69 ? 1.238 -3.476 -7.294 1.00 83.38 69 CYS A C 1
ATOM 572 O O . CYS A 1 69 ? 1.698 -3.169 -6.196 1.00 83.38 69 CYS A O 1
ATOM 574 N N . ARG A 1 70 ? 0.374 -4.496 -7.433 1.00 88.69 70 ARG A N 1
ATOM 575 C CA . ARG A 1 70 ? -0.149 -5.332 -6.329 1.00 88.69 70 ARG A CA 1
ATOM 576 C C . ARG A 1 70 ? 0.133 -6.831 -6.491 1.00 88.69 70 ARG A C 1
ATOM 578 O O . ARG A 1 70 ? -0.484 -7.660 -5.826 1.00 88.69 70 ARG A O 1
ATOM 585 N N . THR A 1 71 ? 1.050 -7.180 -7.391 1.00 91.44 71 THR A N 1
ATOM 586 C CA . THR A 1 71 ? 1.488 -8.561 -7.654 1.00 91.44 71 THR A CA 1
ATOM 587 C C . THR A 1 71 ? 2.763 -8.944 -6.899 1.00 91.44 71 THR A C 1
ATOM 589 O O . THR A 1 71 ? 3.059 -10.131 -6.808 1.00 91.44 71 THR A O 1
ATOM 592 N N . THR A 1 72 ? 3.496 -7.985 -6.318 1.00 92.88 72 THR A N 1
ATOM 593 C CA . THR A 1 72 ? 4.781 -8.226 -5.629 1.00 92.88 72 THR A CA 1
ATOM 594 C C . THR A 1 72 ? 4.642 -9.220 -4.473 1.00 92.88 72 THR A C 1
ATOM 596 O O . THR A 1 72 ? 5.426 -10.159 -4.388 1.00 92.88 72 THR A O 1
ATOM 599 N N . GLY A 1 73 ? 3.577 -9.116 -3.667 1.00 93.44 73 GLY A N 1
ATOM 600 C CA . GLY A 1 73 ? 3.259 -10.063 -2.586 1.00 93.44 73 GLY A CA 1
ATOM 601 C C . GLY A 1 73 ? 2.959 -11.505 -3.024 1.00 93.44 73 GLY A C 1
ATOM 602 O O . GLY A 1 73 ? 2.829 -12.389 -2.179 1.00 93.44 73 GLY A O 1
ATOM 603 N N . ARG A 1 74 ? 2.858 -11.767 -4.333 1.00 94.19 74 ARG A N 1
ATOM 604 C CA . ARG A 1 74 ? 2.615 -13.099 -4.906 1.00 94.19 74 ARG A CA 1
ATOM 605 C C . ARG A 1 74 ? 3.471 -13.398 -6.143 1.00 94.19 74 ARG A C 1
ATOM 607 O O . ARG A 1 74 ? 3.121 -14.279 -6.926 1.00 94.19 74 ARG A O 1
ATOM 614 N N . VAL A 1 75 ? 4.590 -12.686 -6.320 1.00 94.62 75 VAL A N 1
ATOM 615 C CA . VAL A 1 75 ? 5.470 -12.811 -7.498 1.00 94.62 75 VAL A CA 1
ATOM 616 C C . VAL A 1 75 ? 5.982 -14.244 -7.681 1.00 94.62 75 VAL A C 1
ATOM 618 O O . VAL A 1 75 ? 5.877 -14.792 -8.776 1.00 94.62 75 VAL A O 1
ATOM 621 N N . ALA A 1 76 ? 6.403 -14.895 -6.591 1.00 94.50 76 ALA A N 1
ATOM 622 C CA . ALA A 1 76 ? 6.823 -16.297 -6.578 1.00 94.50 76 ALA A CA 1
ATOM 623 C C . ALA A 1 76 ? 5.719 -17.233 -7.096 1.00 94.50 76 ALA A C 1
ATOM 625 O O . ALA A 1 76 ? 5.938 -18.021 -8.010 1.00 94.50 76 ALA A O 1
ATOM 626 N N . ALA A 1 77 ? 4.508 -17.094 -6.549 1.00 95.62 77 ALA A N 1
ATOM 627 C CA . ALA A 1 77 ? 3.359 -17.930 -6.884 1.00 95.62 77 ALA A CA 1
ATOM 628 C C . ALA A 1 77 ? 2.846 -17.705 -8.319 1.00 95.62 77 ALA A C 1
ATOM 630 O O . ALA A 1 77 ? 2.359 -18.642 -8.948 1.00 95.62 77 ALA A O 1
ATOM 631 N N . LEU A 1 78 ? 2.958 -16.483 -8.853 1.00 95.44 78 LEU A N 1
ATOM 632 C CA . LEU A 1 78 ? 2.658 -16.188 -10.258 1.00 95.44 78 LEU A CA 1
ATOM 633 C C . LEU A 1 78 ? 3.707 -16.790 -11.200 1.00 95.44 78 LEU A C 1
ATOM 635 O O . LEU A 1 78 ? 3.340 -17.332 -12.242 1.00 95.44 78 LEU A O 1
ATOM 639 N N . LYS A 1 79 ? 4.994 -16.713 -10.840 1.00 94.81 79 LYS A N 1
ATOM 640 C CA . LYS A 1 79 ? 6.090 -17.276 -11.638 1.00 94.81 79 LYS A CA 1
ATOM 641 C C . LYS A 1 79 ? 6.072 -18.802 -11.655 1.00 94.81 79 LYS A C 1
ATOM 643 O O . LYS A 1 79 ? 6.252 -19.383 -12.717 1.00 94.81 79 LYS A O 1
ATOM 648 N N . ASP A 1 80 ? 5.783 -19.436 -10.524 1.00 95.06 80 ASP A N 1
ATOM 649 C CA . ASP A 1 80 ? 5.582 -20.885 -10.425 1.00 95.06 80 ASP A CA 1
ATOM 650 C C . ASP A 1 80 ? 4.375 -21.354 -11.262 1.00 95.06 80 ASP A C 1
ATOM 652 O O . ASP A 1 80 ? 4.486 -22.282 -12.059 1.00 95.06 80 ASP A O 1
ATOM 656 N N . ALA A 1 81 ? 3.235 -20.655 -11.169 1.00 95.81 81 ALA A N 1
ATOM 657 C CA . ALA A 1 81 ? 2.005 -21.057 -11.856 1.00 95.81 81 ALA A CA 1
ATOM 658 C C . ALA A 1 81 ? 1.998 -20.813 -13.380 1.00 95.81 81 ALA A C 1
ATOM 660 O O . ALA A 1 81 ? 1.314 -21.542 -14.100 1.00 95.81 81 ALA A O 1
ATOM 661 N N . PHE A 1 82 ? 2.693 -19.780 -13.876 1.00 96.12 82 PHE A N 1
ATOM 662 C CA . PHE A 1 82 ? 2.595 -19.342 -15.280 1.00 96.12 82 PHE A CA 1
ATOM 663 C C . PHE A 1 82 ? 3.937 -19.141 -15.997 1.00 96.12 82 PHE A C 1
ATOM 665 O O . PHE A 1 82 ? 3.945 -18.872 -17.201 1.00 96.12 82 PHE A O 1
ATOM 672 N N . GLY A 1 83 ? 5.069 -19.241 -15.297 1.00 94.56 83 GLY A N 1
ATOM 673 C CA . GLY A 1 83 ? 6.377 -18.891 -15.843 1.00 94.56 83 GLY A CA 1
ATOM 674 C C . GLY A 1 83 ? 6.424 -17.430 -16.297 1.00 94.56 83 GLY A C 1
ATOM 675 O O . GLY A 1 83 ? 6.049 -16.519 -15.555 1.00 94.56 83 GLY A O 1
ATOM 676 N N . GLY A 1 84 ? 6.870 -17.216 -17.536 1.00 94.44 84 GLY A N 1
ATOM 677 C CA . GLY A 1 84 ? 7.012 -15.889 -18.135 1.00 94.44 84 GLY A CA 1
ATOM 678 C C . GLY A 1 84 ? 8.251 -15.128 -17.655 1.00 94.44 84 GLY A C 1
ATOM 679 O O . GLY A 1 84 ? 9.077 -15.652 -16.914 1.00 94.44 84 GLY A O 1
ATOM 680 N N . ILE A 1 85 ? 8.377 -13.882 -18.116 1.00 96.44 85 ILE A N 1
ATOM 681 C CA . ILE A 1 85 ? 9.465 -12.962 -17.757 1.00 96.44 85 ILE A CA 1
ATOM 682 C C . ILE A 1 85 ? 8.903 -11.934 -16.780 1.00 96.44 85 ILE A C 1
ATOM 684 O O . ILE A 1 85 ? 7.967 -11.204 -17.115 1.00 96.44 85 ILE A O 1
ATOM 688 N N . HIS A 1 86 ? 9.471 -11.876 -15.581 1.00 97.12 86 HIS A N 1
ATOM 689 C CA . HIS A 1 86 ? 9.034 -11.003 -14.495 1.00 97.12 86 HIS A CA 1
ATOM 690 C C . HIS A 1 86 ? 9.944 -9.781 -14.428 1.00 97.12 86 HIS A C 1
ATOM 692 O O . HIS A 1 86 ? 11.139 -9.899 -14.168 1.00 97.12 86 HIS A O 1
ATOM 698 N N . ILE A 1 87 ? 9.375 -8.599 -14.666 1.00 96.88 87 ILE A N 1
ATOM 699 C CA . ILE A 1 87 ? 10.101 -7.325 -14.647 1.00 96.88 87 ILE A CA 1
ATOM 700 C C . ILE A 1 87 ? 9.731 -6.580 -13.364 1.00 96.88 87 ILE A C 1
ATOM 702 O O . ILE A 1 87 ? 8.603 -6.111 -13.208 1.00 96.88 87 ILE A O 1
ATOM 706 N N . HIS A 1 88 ? 10.687 -6.452 -12.451 1.00 97.00 88 HIS A N 1
ATOM 707 C CA . HIS A 1 88 ? 10.539 -5.652 -11.243 1.00 97.00 88 HIS A CA 1
ATOM 708 C C . HIS A 1 88 ? 10.824 -4.182 -11.557 1.00 97.00 88 HIS A C 1
ATOM 710 O O . HIS A 1 88 ? 11.958 -3.813 -11.860 1.00 97.00 88 HIS A O 1
ATOM 716 N N . LEU A 1 89 ? 9.795 -3.339 -11.477 1.00 95.56 89 LEU A N 1
ATOM 717 C CA . LEU A 1 89 ? 9.922 -1.887 -11.595 1.00 95.56 89 LEU A CA 1
ATOM 718 C C . LEU A 1 89 ? 9.864 -1.261 -10.204 1.00 95.56 89 LEU A C 1
ATOM 720 O O . LEU A 1 89 ? 8.877 -1.443 -9.490 1.00 95.56 89 LEU A O 1
ATOM 724 N N . TRP A 1 90 ? 10.890 -0.499 -9.829 1.00 96.25 90 TRP A N 1
ATOM 725 C CA . TRP A 1 90 ? 10.972 0.115 -8.504 1.00 96.25 90 TRP A CA 1
ATOM 726 C C . TRP A 1 90 ? 11.510 1.546 -8.543 1.00 96.25 90 TRP A C 1
ATOM 728 O O . TRP A 1 90 ? 12.129 1.986 -9.515 1.00 96.25 90 TRP A O 1
ATOM 738 N N . ARG A 1 91 ? 11.256 2.289 -7.464 1.00 95.44 91 ARG A N 1
ATOM 739 C CA . ARG A 1 91 ? 11.754 3.650 -7.254 1.00 95.44 91 ARG A CA 1
ATOM 740 C C . ARG A 1 91 ? 12.459 3.786 -5.918 1.00 95.44 91 ARG A C 1
ATOM 742 O O . ARG A 1 91 ? 12.205 3.012 -4.997 1.00 95.44 91 ARG A O 1
ATOM 749 N N . GLU A 1 92 ? 13.309 4.800 -5.813 1.00 95.88 92 GLU A N 1
ATOM 750 C CA . GLU A 1 92 ? 13.848 5.258 -4.536 1.00 95.88 92 GLU A CA 1
ATOM 751 C C . GLU A 1 92 ? 12.675 5.593 -3.578 1.00 95.88 92 GLU A C 1
ATOM 753 O O . GLU A 1 92 ? 11.767 6.343 -3.958 1.00 95.88 92 GLU A O 1
ATOM 758 N N . PRO A 1 93 ? 12.637 5.003 -2.367 1.00 96.75 93 PRO A N 1
ATOM 759 C CA . PRO A 1 93 ? 11.442 4.966 -1.528 1.00 96.75 93 PRO A CA 1
ATOM 760 C C . PRO A 1 93 ? 10.988 6.348 -1.059 1.00 96.75 93 PRO A C 1
ATOM 762 O O . PRO A 1 93 ? 9.784 6.595 -1.009 1.00 96.75 93 PRO A O 1
ATOM 765 N N . ARG A 1 94 ? 11.905 7.280 -0.773 1.00 94.94 94 ARG A N 1
ATOM 766 C CA . ARG A 1 94 ? 11.551 8.627 -0.293 1.00 94.94 94 ARG A CA 1
ATOM 767 C C . ARG A 1 94 ? 10.873 9.432 -1.401 1.00 94.94 94 ARG A C 1
ATOM 769 O O . ARG A 1 94 ? 9.836 10.056 -1.180 1.00 94.94 94 ARG A O 1
ATOM 776 N N . ASN A 1 95 ? 11.419 9.371 -2.615 1.00 92.25 95 ASN A N 1
ATOM 777 C CA . ASN A 1 95 ? 10.829 9.950 -3.822 1.00 92.25 95 ASN A CA 1
ATOM 778 C C . ASN A 1 95 ? 9.478 9.316 -4.177 1.00 92.25 95 ASN A C 1
ATOM 780 O O . ASN A 1 95 ? 8.529 10.027 -4.515 1.00 92.25 95 ASN A O 1
ATOM 784 N N . GLN A 1 96 ? 9.369 7.989 -4.078 1.00 93.94 96 GLN A N 1
ATOM 785 C CA . GLN A 1 96 ? 8.118 7.276 -4.326 1.00 93.94 96 GLN A CA 1
ATOM 786 C C . GLN A 1 96 ? 7.037 7.676 -3.313 1.00 93.94 96 GLN A C 1
ATOM 788 O O . GLN A 1 96 ? 5.939 8.060 -3.718 1.00 93.94 96 GLN A O 1
ATOM 793 N N . TRP A 1 97 ? 7.363 7.680 -2.019 1.00 94.75 97 TRP A N 1
ATOM 794 C CA . TRP A 1 97 ? 6.454 8.085 -0.948 1.00 94.75 97 TRP A CA 1
ATOM 795 C C . TRP A 1 97 ? 5.971 9.529 -1.094 1.00 94.75 97 TRP A C 1
ATOM 797 O O . TRP A 1 97 ? 4.780 9.796 -0.940 1.00 94.75 97 TRP A O 1
ATOM 807 N N . TRP A 1 98 ? 6.856 10.461 -1.465 1.00 90.19 98 TRP A N 1
ATOM 808 C CA . TRP A 1 98 ? 6.448 11.835 -1.760 1.00 90.19 98 TRP A CA 1
ATOM 809 C C . TRP A 1 98 ? 5.556 11.938 -2.996 1.00 90.19 98 TRP A C 1
ATOM 811 O O . TRP A 1 98 ? 4.574 12.678 -2.967 1.00 90.19 98 TRP A O 1
ATOM 821 N N . SER A 1 99 ? 5.822 11.161 -4.053 1.00 87.12 99 SER A N 1
ATOM 822 C CA . SER A 1 99 ? 4.945 11.136 -5.234 1.00 87.12 99 SER A CA 1
ATOM 823 C C . SER A 1 99 ? 3.529 10.641 -4.913 1.00 87.12 99 SER A C 1
ATOM 825 O O . SER A 1 99 ? 2.563 11.079 -5.535 1.00 87.12 99 SER A O 1
ATOM 827 N N . TYR A 1 100 ? 3.380 9.802 -3.883 1.00 90.06 100 TYR A N 1
ATOM 828 C CA . TYR A 1 100 ? 2.083 9.336 -3.393 1.00 90.06 100 TYR A CA 1
ATOM 829 C C . TYR A 1 100 ? 1.292 10.431 -2.651 1.00 90.06 100 TYR A C 1
ATOM 831 O O . TYR A 1 100 ? 0.069 10.342 -2.575 1.00 90.06 100 TYR A O 1
ATOM 839 N N . LYS A 1 101 ? 1.930 11.518 -2.186 1.00 89.06 101 LYS A N 1
ATOM 840 C CA . LYS A 1 101 ? 1.251 12.629 -1.479 1.00 89.06 101 LYS A CA 1
ATOM 841 C C . LYS A 1 101 ? 0.417 13.544 -2.371 1.00 89.06 101 LYS A C 1
ATOM 843 O O . LYS A 1 101 ? -0.230 14.457 -1.869 1.00 89.06 101 LYS A O 1
ATOM 848 N N . VAL A 1 102 ? 0.355 13.257 -3.671 1.00 80.75 102 VAL A N 1
ATOM 849 C CA . VAL A 1 102 ? -0.620 13.862 -4.588 1.00 80.75 102 VAL A CA 1
ATOM 850 C C . VAL A 1 102 ? -2.071 13.474 -4.251 1.00 80.75 102 VAL A C 1
ATOM 852 O O . VAL A 1 102 ? -2.989 14.214 -4.595 1.00 80.75 102 VAL A O 1
ATOM 855 N N . ASN A 1 103 ? -2.302 12.324 -3.596 1.00 82.69 103 ASN A N 1
ATOM 856 C CA . ASN A 1 103 ? -3.639 11.832 -3.249 1.00 82.69 103 ASN A CA 1
ATOM 857 C C . ASN A 1 103 ? -3.597 10.830 -2.074 1.00 82.69 103 ASN A C 1
ATOM 859 O O . ASN A 1 103 ? -2.857 9.848 -2.113 1.00 82.69 103 ASN A O 1
ATOM 863 N N . HIS A 1 104 ? -4.483 11.005 -1.087 1.00 86.62 104 HIS A N 1
ATOM 864 C CA . HIS A 1 104 ? -4.692 10.087 0.043 1.00 86.62 104 HIS A CA 1
ATOM 865 C C . HIS A 1 104 ? -4.969 8.622 -0.352 1.00 86.62 104 HIS A C 1
ATOM 867 O O . HIS A 1 104 ? -4.749 7.725 0.460 1.00 86.62 104 HIS A O 1
ATOM 873 N N . TYR A 1 105 ? -5.410 8.355 -1.589 1.00 90.44 105 TYR A N 1
ATOM 874 C CA . TYR A 1 105 ? -5.613 7.007 -2.141 1.00 90.44 105 TYR A CA 1
ATOM 875 C C . TYR A 1 105 ? -4.449 6.043 -1.876 1.00 90.44 105 TYR A C 1
ATOM 877 O O . TYR A 1 105 ? -4.673 4.877 -1.546 1.00 90.44 105 TYR A O 1
ATOM 885 N N . PHE A 1 106 ? -3.208 6.510 -2.020 1.00 92.75 106 PHE A N 1
ATOM 886 C CA . PHE A 1 106 ? -2.030 5.665 -1.827 1.00 92.75 106 PHE A CA 1
ATOM 887 C C . PHE A 1 106 ? -1.784 5.342 -0.351 1.00 92.75 106 PHE A C 1
ATOM 889 O O . PHE A 1 106 ? -1.442 4.206 -0.030 1.00 92.75 106 PHE A O 1
ATOM 896 N N . ASP A 1 107 ? -2.030 6.300 0.544 1.00 93.62 107 ASP A N 1
ATOM 897 C CA . ASP A 1 107 ? -1.922 6.085 1.987 1.00 93.62 107 ASP A CA 1
ATOM 898 C C . ASP A 1 107 ? -2.971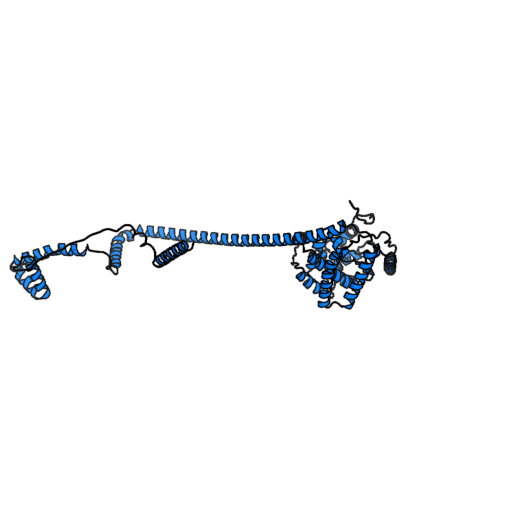 5.078 2.468 1.00 93.62 107 ASP A C 1
ATOM 900 O O . ASP A 1 107 ? -2.629 4.145 3.191 1.00 93.62 107 ASP A O 1
ATOM 904 N N . ALA A 1 108 ? -4.212 5.188 1.987 1.00 95.56 108 ALA A N 1
ATOM 905 C CA . ALA A 1 108 ? -5.247 4.187 2.238 1.00 95.56 108 ALA A CA 1
ATOM 906 C C . ALA A 1 108 ? -4.907 2.818 1.620 1.00 95.56 108 ALA A C 1
ATOM 908 O O . ALA A 1 108 ? -5.049 1.796 2.283 1.00 95.56 108 ALA A O 1
ATOM 909 N N . THR A 1 109 ? -4.379 2.787 0.390 1.00 95.44 109 THR A N 1
ATOM 910 C CA . THR A 1 109 ? -3.924 1.551 -0.279 1.00 95.44 109 THR A CA 1
ATOM 911 C C . THR A 1 109 ? -2.902 0.791 0.573 1.00 95.44 109 THR A C 1
ATOM 913 O O . THR A 1 109 ? -2.982 -0.432 0.646 1.00 95.44 109 THR A O 1
ATOM 916 N N . VAL A 1 110 ? -1.969 1.484 1.241 1.00 96.38 110 VAL A N 1
ATOM 917 C CA . VAL A 1 110 ? -1.033 0.842 2.180 1.00 96.38 110 VAL A CA 1
ATOM 918 C C . VAL A 1 110 ? -1.795 0.215 3.351 1.00 96.38 110 VAL A C 1
ATOM 920 O O . VAL A 1 110 ? -1.594 -0.967 3.610 1.00 96.38 110 VAL A O 1
ATOM 923 N N . GLN A 1 111 ? -2.714 0.939 4.005 1.00 97.31 111 GLN A N 1
ATOM 924 C CA . GLN A 1 111 ? -3.506 0.384 5.118 1.00 97.31 111 GLN A CA 1
ATOM 925 C C . GLN A 1 111 ? -4.287 -0.878 4.711 1.00 97.31 111 GLN A C 1
ATOM 927 O O . GLN A 1 111 ? -4.232 -1.883 5.415 1.00 97.31 111 GLN A O 1
ATOM 932 N N . LEU A 1 112 ? -4.945 -0.859 3.545 1.00 97.31 112 LEU A N 1
ATOM 933 C CA . LEU A 1 112 ? -5.695 -2.008 3.025 1.00 97.31 112 LEU A CA 1
ATOM 934 C C . LEU A 1 112 ? -4.784 -3.222 2.756 1.00 97.31 112 LEU A C 1
ATOM 936 O O . LEU A 1 112 ? -5.171 -4.348 3.049 1.00 97.31 112 LEU A O 1
ATOM 940 N N . ILE A 1 113 ? -3.553 -3.019 2.269 1.00 97.31 113 ILE A N 1
ATOM 941 C CA . ILE A 1 113 ? -2.572 -4.112 2.105 1.00 97.31 113 ILE A CA 1
ATOM 942 C C . ILE A 1 113 ? -2.110 -4.656 3.468 1.00 97.31 113 ILE A C 1
ATOM 944 O O . ILE A 1 113 ? -1.926 -5.861 3.617 1.00 97.31 113 ILE A O 1
ATOM 948 N N . PHE A 1 114 ? -1.978 -3.809 4.492 1.00 97.88 114 PHE A N 1
ATOM 949 C CA . PHE A 1 114 ? -1.712 -4.259 5.865 1.00 97.88 114 PHE A CA 1
ATOM 950 C C . PHE A 1 114 ? -2.898 -4.995 6.514 1.00 97.88 114 PHE A C 1
ATOM 952 O O . PHE A 1 114 ? -2.707 -5.649 7.539 1.00 97.88 114 PHE A O 1
ATOM 959 N N . ASN A 1 115 ? -4.097 -4.956 5.930 1.00 96.81 115 ASN A N 1
ATOM 960 C CA . ASN A 1 115 ? -5.228 -5.797 6.336 1.00 96.81 115 ASN A CA 1
ATOM 961 C C . ASN A 1 115 ? -5.281 -7.137 5.573 1.00 96.81 115 ASN A C 1
ATOM 963 O O . ASN A 1 115 ? -6.148 -7.953 5.847 1.00 96.81 115 ASN A O 1
ATOM 967 N N . ALA A 1 116 ? -4.336 -7.429 4.669 1.00 96.12 116 ALA A N 1
ATOM 968 C CA . ALA A 1 116 ? -4.303 -8.698 3.941 1.00 96.12 116 ALA A CA 1
ATOM 969 C C . ALA A 1 116 ? -4.354 -9.930 4.868 1.00 96.12 116 ALA A C 1
ATOM 971 O O . ALA A 1 116 ? -3.571 -10.053 5.814 1.00 96.12 116 ALA A O 1
ATOM 972 N N . SER A 1 117 ? -5.215 -10.901 4.551 1.00 92.81 117 SER A N 1
ATOM 973 C CA . SER A 1 117 ? -5.499 -12.057 5.415 1.00 92.81 117 SER A CA 1
ATOM 974 C C . SER A 1 117 ? -4.269 -12.940 5.667 1.00 92.81 117 SER A C 1
ATOM 976 O O . SER A 1 117 ? -4.160 -13.581 6.712 1.00 92.81 117 SER A O 1
ATOM 978 N N . SER A 1 118 ? -3.314 -12.946 4.731 1.00 93.19 118 SER A N 1
ATOM 979 C CA . SER A 1 118 ? -2.055 -13.705 4.810 1.00 93.19 118 SER A CA 1
ATOM 980 C C . SER A 1 118 ? -0.815 -12.826 5.048 1.00 93.19 118 SER A C 1
ATOM 982 O O . SER A 1 118 ? 0.264 -13.136 4.545 1.00 93.19 118 SER A O 1
ATOM 984 N N . LEU A 1 119 ? -0.947 -11.728 5.806 1.00 95.94 119 LEU A N 1
ATOM 985 C CA . LEU A 1 119 ? 0.153 -10.795 6.094 1.00 95.94 119 LEU A CA 1
ATOM 986 C C . LEU A 1 119 ? 1.419 -11.509 6.653 1.00 95.94 119 LEU A C 1
ATOM 988 O O . LEU A 1 119 ? 1.313 -12.242 7.646 1.00 95.94 119 LEU A O 1
ATOM 992 N N . PRO A 1 120 ? 2.618 -11.292 6.070 1.00 96.12 120 PRO A N 1
ATOM 993 C CA . PRO A 1 120 ? 3.890 -11.822 6.572 1.00 96.12 120 PRO A CA 1
ATOM 994 C C . PRO A 1 120 ? 4.193 -11.404 8.017 1.00 96.12 120 PRO A C 1
ATOM 996 O O . PRO A 1 120 ? 3.839 -10.303 8.431 1.00 96.12 120 PRO A O 1
ATOM 999 N N . ALA A 1 121 ? 4.906 -12.245 8.776 1.00 97.00 121 ALA A N 1
ATOM 1000 C CA . ALA A 1 121 ? 5.192 -12.009 10.200 1.00 97.00 121 ALA A CA 1
ATOM 1001 C C . ALA A 1 121 ? 5.879 -10.656 10.478 1.00 97.00 121 ALA A C 1
ATOM 1003 O O . ALA A 1 121 ? 5.443 -9.919 11.361 1.00 97.00 121 ALA A O 1
ATOM 1004 N N . VAL A 1 122 ? 6.868 -10.284 9.659 1.00 97.94 122 VAL A N 1
ATOM 1005 C CA . VAL A 1 122 ? 7.561 -8.987 9.753 1.00 97.94 122 VAL A CA 1
ATOM 1006 C C . VAL A 1 122 ? 6.616 -7.799 9.542 1.00 97.94 122 VAL A C 1
ATOM 1008 O O . VAL A 1 122 ? 6.716 -6.787 10.230 1.00 97.94 122 VAL A O 1
ATOM 1011 N N . LEU A 1 123 ? 5.641 -7.940 8.637 1.00 98.25 123 LEU A N 1
ATOM 1012 C CA . LEU A 1 123 ? 4.645 -6.904 8.371 1.00 98.25 123 LEU A CA 1
ATOM 1013 C C . LEU A 1 123 ? 3.528 -6.899 9.427 1.00 98.25 123 LEU A C 1
ATOM 1015 O O . LEU A 1 123 ? 2.968 -5.841 9.689 1.00 98.25 123 LEU A O 1
ATOM 1019 N N . LYS A 1 124 ? 3.244 -8.028 10.092 1.00 98.00 124 LYS A N 1
ATOM 1020 C CA . LYS A 1 124 ? 2.369 -8.070 11.279 1.00 98.00 124 LYS A CA 1
ATOM 1021 C C . LYS A 1 124 ? 2.959 -7.282 12.447 1.00 98.00 124 LYS A C 1
ATOM 1023 O O . LYS A 1 124 ? 2.221 -6.538 13.081 1.00 98.00 124 LYS A O 1
ATOM 1028 N N . GLU A 1 125 ? 4.262 -7.397 12.708 1.00 98.19 125 GLU A N 1
ATOM 1029 C CA . GLU A 1 125 ? 4.906 -6.575 13.743 1.00 98.19 125 GLU A CA 1
ATOM 1030 C C . GLU A 1 125 ? 4.959 -5.098 13.323 1.00 98.19 125 GLU A C 1
ATOM 1032 O O . GLU A 1 125 ? 4.513 -4.244 14.085 1.00 98.19 125 GLU A O 1
ATOM 1037 N N . ALA A 1 126 ? 5.350 -4.793 12.076 1.00 98.25 126 ALA A N 1
ATOM 1038 C CA . ALA A 1 126 ? 5.317 -3.418 11.564 1.00 98.25 126 ALA A CA 1
ATOM 1039 C C . ALA A 1 126 ? 3.919 -2.780 11.701 1.00 98.25 126 ALA A C 1
ATOM 1041 O O . ALA A 1 126 ? 3.810 -1.629 12.115 1.00 98.25 126 ALA A O 1
ATOM 1042 N N . LYS A 1 127 ? 2.841 -3.536 11.422 1.00 98.12 127 LYS A N 1
ATOM 1043 C CA . LYS A 1 127 ? 1.441 -3.109 11.606 1.00 98.12 127 LYS A CA 1
ATOM 1044 C C . LYS A 1 127 ? 1.148 -2.662 13.039 1.00 98.12 127 LYS A C 1
ATOM 1046 O O . LYS A 1 127 ? 0.490 -1.641 13.245 1.00 98.12 127 LYS A O 1
ATOM 1051 N N . GLN A 1 128 ? 1.622 -3.442 14.010 1.00 97.44 128 GLN A N 1
ATOM 1052 C CA . GLN A 1 128 ? 1.427 -3.189 15.436 1.00 97.44 128 GLN A CA 1
ATOM 1053 C C . GLN A 1 128 ? 2.212 -1.953 15.883 1.00 97.44 128 GLN A C 1
ATOM 1055 O O . GLN A 1 128 ? 1.639 -1.087 16.540 1.00 97.44 128 GLN A O 1
ATOM 1060 N N . GLU A 1 129 ? 3.476 -1.819 15.466 1.00 97.31 129 GLU A N 1
ATOM 1061 C CA . GLU A 1 129 ? 4.314 -0.651 15.775 1.00 97.31 129 GLU A CA 1
ATOM 1062 C C . GLU A 1 129 ? 3.714 0.662 15.243 1.00 97.31 129 GLU A C 1
ATOM 1064 O O . GLU A 1 129 ? 3.740 1.680 15.934 1.00 97.31 129 GLU A O 1
ATOM 1069 N N . VAL A 1 130 ? 3.121 0.650 14.041 1.00 96.56 130 VAL A N 1
ATOM 1070 C CA . VAL A 1 130 ? 2.472 1.845 13.468 1.00 96.56 130 VAL A CA 1
ATOM 1071 C C . VAL A 1 130 ? 1.048 2.092 13.985 1.00 96.56 130 VAL A C 1
ATOM 1073 O O . VAL A 1 130 ? 0.459 3.122 13.648 1.00 96.56 130 VAL A O 1
ATOM 1076 N N . GLY A 1 131 ? 0.491 1.186 14.795 1.00 94.56 131 GLY A N 1
ATOM 1077 C CA . GLY A 1 131 ? -0.855 1.301 15.363 1.00 94.56 131 GLY A CA 1
ATOM 1078 C C . GLY A 1 131 ? -1.995 1.131 14.350 1.00 94.56 131 GLY A C 1
ATOM 1079 O O . GLY A 1 131 ? -3.037 1.766 14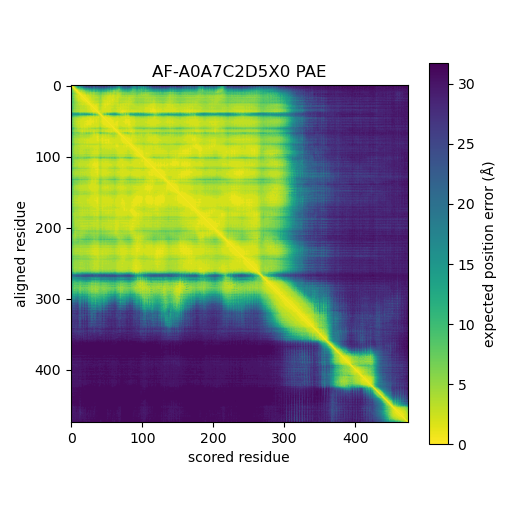.504 1.00 94.56 131 GLY A O 1
ATOM 1080 N N . LEU A 1 132 ? -1.809 0.319 13.302 1.00 94.94 132 LEU A N 1
ATOM 1081 C CA . LEU A 1 132 ? -2.855 0.049 12.308 1.00 94.94 132 LEU A CA 1
ATOM 1082 C C . LEU A 1 132 ? -3.878 -0.975 12.819 1.00 94.94 132 LEU A C 1
ATOM 1084 O O . LEU A 1 132 ? -3.529 -2.104 13.162 1.00 94.94 132 LEU A O 1
ATOM 1088 N N . THR A 1 133 ? -5.153 -0.594 12.787 1.00 91.06 133 THR A N 1
ATOM 1089 C CA . THR A 1 133 ? -6.290 -1.433 13.193 1.00 91.06 133 THR A CA 1
ATOM 1090 C C . THR A 1 133 ? -6.795 -2.293 12.032 1.00 91.06 133 THR A C 1
ATOM 1092 O O . THR A 1 133 ? -6.895 -1.820 10.899 1.00 91.06 133 THR A O 1
ATOM 1095 N N . ASP A 1 134 ? -7.163 -3.546 12.313 1.00 92.62 134 ASP A N 1
ATOM 1096 C CA . ASP A 1 134 ? -7.884 -4.399 11.363 1.00 92.62 134 ASP A CA 1
ATOM 1097 C C . ASP A 1 134 ? -9.270 -3.818 11.043 1.00 92.62 134 ASP A C 1
ATOM 1099 O O . ASP A 1 134 ? -10.083 -3.576 11.937 1.00 92.62 134 ASP A O 1
ATOM 1103 N N . PHE A 1 135 ? -9.559 -3.628 9.757 1.00 94.94 135 PHE A N 1
ATOM 1104 C CA . PHE A 1 135 ? -10.883 -3.262 9.264 1.00 94.94 135 PHE A CA 1
ATOM 1105 C C . PHE A 1 135 ? -11.138 -3.938 7.917 1.00 94.94 135 PHE A C 1
ATOM 1107 O O . PHE A 1 135 ? -10.332 -3.802 6.994 1.00 94.94 135 PHE A O 1
ATOM 1114 N N . HIS A 1 136 ? -12.270 -4.631 7.822 1.00 94.75 136 HIS A N 1
ATOM 1115 C CA . HIS A 1 136 ? -12.739 -5.307 6.619 1.00 94.75 136 HIS A CA 1
ATOM 1116 C C . HIS A 1 136 ? -14.227 -5.037 6.414 1.00 94.75 136 HIS A C 1
ATOM 1118 O O . HIS A 1 136 ? -14.996 -5.041 7.377 1.00 94.75 136 HIS A O 1
ATOM 1124 N N . ASP A 1 137 ? -14.626 -4.864 5.160 1.00 95.00 137 ASP A N 1
ATOM 1125 C CA . ASP A 1 137 ? -16.025 -4.786 4.733 1.00 95.00 137 ASP A CA 1
ATOM 1126 C C . ASP A 1 137 ? -16.182 -5.565 3.407 1.00 95.00 137 ASP A C 1
ATOM 1128 O O . ASP A 1 137 ? -15.208 -5.839 2.695 1.00 95.00 137 ASP A O 1
ATOM 1132 N N . GLU A 1 138 ? -17.412 -5.957 3.078 1.00 91.56 138 GLU A N 1
ATOM 1133 C CA . GLU A 1 138 ? -17.731 -6.558 1.778 1.00 91.56 138 GLU A CA 1
ATOM 1134 C C . GLU A 1 138 ? -17.550 -5.531 0.644 1.00 91.56 138 GLU A C 1
ATOM 1136 O O . GLU A 1 138 ? -17.156 -5.892 -0.469 1.00 91.56 138 GLU A O 1
ATOM 1141 N N . ASP A 1 139 ? -17.770 -4.244 0.939 1.00 92.69 139 ASP A N 1
ATOM 1142 C CA . ASP A 1 139 ? -17.511 -3.125 0.035 1.00 92.69 139 ASP A CA 1
ATOM 1143 C C . ASP A 1 139 ? -16.143 -2.473 0.301 1.00 92.69 139 ASP A C 1
ATOM 1145 O O . ASP A 1 139 ? -15.919 -1.781 1.297 1.00 92.69 139 ASP A O 1
ATOM 1149 N N . VAL A 1 140 ? -15.237 -2.611 -0.669 1.00 92.62 140 VAL A N 1
ATOM 1150 C CA . VAL A 1 140 ? -13.905 -1.987 -0.651 1.00 92.62 140 VAL A CA 1
ATOM 1151 C C . VAL A 1 140 ? -13.951 -0.456 -0.525 1.00 92.62 140 VAL A C 1
ATOM 1153 O O . VAL A 1 140 ? -13.009 0.140 -0.005 1.00 92.62 140 VAL A O 1
ATOM 1156 N N . GLN A 1 141 ? -15.031 0.213 -0.955 1.00 94.38 141 GLN A N 1
ATOM 1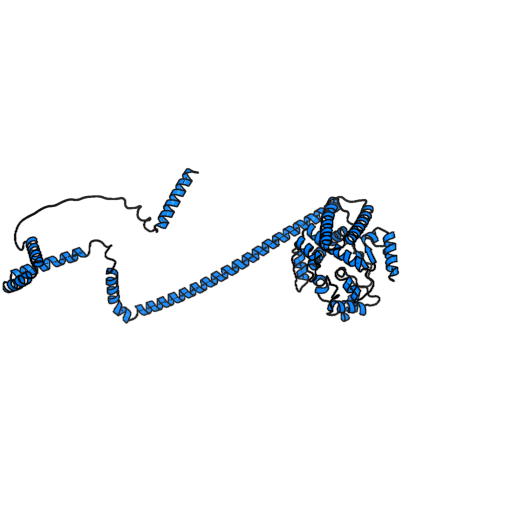157 C CA . GLN A 1 141 ? -15.167 1.664 -0.771 1.00 94.38 141 GLN A CA 1
ATOM 1158 C C . GLN A 1 141 ? -15.285 2.037 0.707 1.00 94.38 141 GLN A C 1
ATOM 1160 O O . GLN A 1 141 ? -14.728 3.050 1.124 1.00 94.38 141 GLN A O 1
ATOM 1165 N N . ARG A 1 142 ? -15.922 1.194 1.526 1.00 96.12 142 ARG A N 1
ATOM 1166 C CA . ARG A 1 142 ? -16.015 1.411 2.975 1.00 96.12 142 ARG A CA 1
ATOM 1167 C C . ARG A 1 142 ? -14.680 1.204 3.677 1.00 96.12 142 ARG A C 1
ATOM 1169 O O . ARG A 1 142 ? -14.374 1.935 4.614 1.00 96.12 142 ARG A O 1
ATOM 1176 N N . GLU A 1 143 ? -13.856 0.277 3.192 1.00 96.69 143 GLU A N 1
ATOM 1177 C CA . GLU A 1 143 ? -12.471 0.112 3.654 1.00 96.69 143 GLU A CA 1
ATOM 1178 C C . GLU A 1 143 ? -11.629 1.357 3.329 1.00 96.69 143 GLU A C 1
ATOM 1180 O O . GLU A 1 143 ? -10.912 1.864 4.194 1.00 96.69 143 GLU A O 1
ATOM 1185 N N . PHE A 1 144 ? -11.774 1.916 2.121 1.00 95.94 144 PHE A N 1
ATOM 1186 C CA . PHE A 1 144 ? -11.155 3.194 1.756 1.00 95.94 144 PHE A CA 1
ATOM 1187 C C . PHE A 1 144 ? -11.658 4.357 2.620 1.00 95.94 144 PHE A C 1
ATOM 1189 O O . PHE A 1 144 ? -10.847 5.111 3.155 1.00 95.94 144 PHE A O 1
ATOM 1196 N N . GLU A 1 145 ? -12.972 4.491 2.813 1.00 96.19 145 GLU A N 1
ATOM 1197 C CA . GLU A 1 145 ? -13.554 5.499 3.704 1.00 96.19 145 GLU A CA 1
ATOM 1198 C C . GLU A 1 145 ? -13.042 5.377 5.142 1.00 96.19 145 GLU A C 1
ATOM 1200 O O . GLU A 1 145 ? -12.779 6.397 5.782 1.00 96.19 145 GLU A O 1
ATOM 1205 N N . TYR A 1 146 ? -12.905 4.153 5.658 1.00 95.62 146 TYR A N 1
ATOM 1206 C CA . TYR A 1 146 ? -12.325 3.904 6.970 1.00 95.62 146 TYR A CA 1
ATOM 1207 C C . TYR A 1 146 ? -10.876 4.399 7.016 1.00 95.62 146 TYR A C 1
ATOM 1209 O O . TYR A 1 146 ? -10.546 5.207 7.883 1.00 95.62 146 TYR A O 1
ATOM 1217 N N . ALA A 1 147 ? -10.035 4.005 6.059 1.00 95.69 147 ALA A N 1
ATOM 1218 C CA . ALA A 1 147 ? -8.634 4.421 6.008 1.00 95.69 147 ALA A CA 1
ATOM 1219 C C . ALA A 1 147 ? -8.463 5.947 5.833 1.00 95.69 147 ALA A C 1
ATOM 1221 O O . ALA A 1 147 ? -7.566 6.542 6.430 1.00 95.69 147 ALA A O 1
ATOM 1222 N N . PHE A 1 148 ? -9.350 6.615 5.082 1.00 94.06 148 PHE A N 1
ATOM 1223 C CA . PHE A 1 148 ? -9.369 8.081 4.968 1.00 94.06 148 PHE A CA 1
ATOM 1224 C C . PHE A 1 148 ? -9.779 8.780 6.273 1.00 94.06 148 PHE A C 1
ATOM 1226 O O . PHE A 1 148 ? -9.291 9.874 6.555 1.00 94.06 148 PHE A O 1
ATOM 1233 N N . LYS A 1 149 ? -10.652 8.159 7.079 1.00 93.75 149 LYS A N 1
ATOM 1234 C CA . LYS A 1 149 ? -11.054 8.649 8.412 1.00 93.75 149 LYS A CA 1
ATOM 1235 C C . LYS A 1 149 ? -10.012 8.334 9.498 1.00 93.75 149 LYS A C 1
ATOM 1237 O O . LYS A 1 149 ? -10.028 8.986 10.536 1.00 93.75 149 LYS A O 1
ATOM 1242 N N . HIS A 1 150 ? -9.087 7.404 9.245 1.00 94.50 150 HIS A N 1
ATOM 1243 C CA . HIS A 1 150 ? -8.014 6.997 10.163 1.00 94.50 150 HIS A CA 1
ATOM 1244 C C . HIS A 1 150 ? -6.613 7.154 9.523 1.00 94.50 150 HIS A C 1
ATOM 1246 O O . HIS A 1 150 ? -5.889 6.172 9.339 1.00 94.50 150 HIS A O 1
ATOM 1252 N N . PRO A 1 151 ? -6.196 8.378 9.146 1.00 94.81 151 PRO A N 1
ATOM 1253 C CA . PRO A 1 151 ? -4.872 8.610 8.583 1.00 94.81 151 PRO A CA 1
ATOM 1254 C C . PRO A 1 151 ? -3.780 8.441 9.648 1.00 94.81 151 PRO A C 1
ATOM 1256 O O . PRO A 1 151 ? -3.885 8.952 10.764 1.00 94.81 151 PRO A O 1
ATOM 1259 N N . LEU A 1 152 ? -2.697 7.758 9.277 1.00 94.50 152 LEU A N 1
ATOM 1260 C CA . LEU A 1 152 ? -1.510 7.611 10.118 1.00 94.50 152 LEU A CA 1
ATOM 1261 C C . LEU A 1 152 ? -0.700 8.925 10.191 1.00 94.50 152 LEU A C 1
ATOM 1263 O O . LEU A 1 152 ? -0.584 9.616 9.173 1.00 94.50 152 LEU A O 1
ATOM 1267 N N . PRO A 1 153 ? -0.054 9.234 11.336 1.00 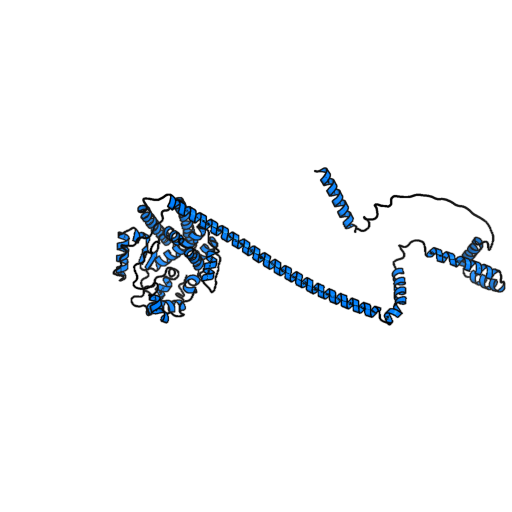94.94 153 PRO A N 1
ATOM 1268 C CA . PRO A 1 153 ? 0.996 10.252 11.416 1.00 94.94 153 PRO A CA 1
ATOM 1269 C C . PRO A 1 153 ? 2.105 10.007 10.386 1.00 94.94 153 PRO A C 1
ATOM 1271 O O . PRO A 1 153 ? 2.350 8.864 9.999 1.00 94.94 153 PRO A O 1
ATOM 1274 N N . SER A 1 154 ? 2.813 11.055 9.962 1.00 94.69 154 SER A N 1
ATOM 1275 C CA . SER A 1 154 ? 3.791 10.993 8.864 1.00 94.69 154 SER A CA 1
ATOM 1276 C C . SER A 1 154 ? 4.886 9.938 9.075 1.00 94.69 154 SER A C 1
ATOM 1278 O O . SER A 1 154 ? 5.213 9.208 8.140 1.00 94.69 154 SER A O 1
ATOM 1280 N N . ILE A 1 155 ? 5.391 9.805 10.306 1.00 95.88 155 ILE A N 1
ATOM 1281 C CA . ILE A 1 155 ? 6.394 8.805 10.708 1.00 95.88 155 ILE A CA 1
ATOM 1282 C C . ILE A 1 155 ? 5.858 7.364 10.579 1.00 95.88 155 ILE A C 1
ATOM 1284 O O . ILE A 1 155 ? 6.472 6.530 9.915 1.00 95.88 155 ILE A O 1
ATOM 1288 N N . ASN A 1 156 ? 4.660 7.093 11.107 1.00 97.50 156 ASN A N 1
ATOM 1289 C CA . ASN A 1 156 ? 3.993 5.786 11.041 1.00 97.50 156 ASN A CA 1
ATOM 1290 C C . ASN A 1 156 ? 3.604 5.428 9.599 1.00 97.50 156 ASN A C 1
ATOM 1292 O O . ASN A 1 156 ? 3.750 4.288 9.167 1.00 97.50 156 ASN A O 1
ATOM 1296 N N . ASN A 1 157 ? 3.141 6.415 8.833 1.00 97.38 157 ASN A N 1
ATOM 1297 C CA . ASN A 1 157 ? 2.791 6.260 7.431 1.00 97.38 157 ASN A CA 1
ATOM 1298 C C . ASN A 1 157 ? 4.018 5.944 6.555 1.00 97.38 157 ASN A C 1
ATOM 1300 O O . ASN A 1 157 ? 3.924 5.072 5.690 1.00 97.38 157 ASN A O 1
ATOM 1304 N N . TYR A 1 158 ? 5.162 6.608 6.775 1.00 97.94 158 TYR A N 1
ATOM 1305 C CA . TYR A 1 158 ? 6.402 6.259 6.075 1.00 97.94 158 TYR A CA 1
ATOM 1306 C C . TYR A 1 158 ? 6.931 4.889 6.508 1.00 97.94 158 TYR A C 1
ATOM 1308 O O . TYR A 1 158 ? 7.318 4.112 5.644 1.00 97.94 158 TYR A O 1
ATOM 1316 N N . SER A 1 159 ? 6.875 4.552 7.802 1.00 98.50 159 SER A N 1
ATOM 1317 C CA . SER A 1 159 ? 7.284 3.232 8.309 1.00 98.50 159 SER A CA 1
ATOM 1318 C C . SER A 1 159 ? 6.490 2.094 7.659 1.00 98.50 159 SER A C 1
ATOM 1320 O O . SER A 1 159 ? 7.078 1.184 7.073 1.00 98.50 159 SER A O 1
ATOM 1322 N N . ALA A 1 160 ? 5.155 2.195 7.638 1.00 98.44 160 ALA A N 1
ATOM 1323 C CA . ALA A 1 160 ? 4.290 1.224 6.968 1.00 98.44 160 ALA A CA 1
ATOM 1324 C C . ALA A 1 160 ? 4.607 1.112 5.464 1.00 98.44 160 ALA A C 1
ATOM 1326 O O . ALA A 1 160 ? 4.781 0.010 4.939 1.00 98.44 160 ALA A O 1
ATOM 1327 N N . PHE A 1 161 ? 4.735 2.249 4.768 1.00 98.38 161 PHE A N 1
ATOM 1328 C CA . PHE A 1 161 ? 5.114 2.267 3.354 1.00 98.38 161 PHE A CA 1
ATOM 1329 C C . PHE A 1 161 ? 6.480 1.609 3.112 1.00 98.38 161 PHE A C 1
ATOM 1331 O O . PHE A 1 161 ? 6.594 0.768 2.222 1.00 98.38 161 PHE A O 1
ATOM 1338 N N . PHE A 1 162 ? 7.506 1.968 3.887 1.00 98.69 162 PHE A N 1
ATOM 1339 C CA . PHE A 1 162 ? 8.870 1.492 3.676 1.00 98.69 162 PHE A CA 1
ATOM 1340 C C . PHE A 1 162 ? 9.019 0.009 4.031 1.00 98.69 162 PHE A C 1
ATOM 1342 O O . PHE A 1 162 ? 9.692 -0.713 3.302 1.00 98.69 162 PHE A O 1
ATOM 1349 N N . ALA A 1 163 ? 8.322 -0.491 5.056 1.00 98.62 163 ALA A N 1
ATOM 1350 C CA . ALA A 1 163 ? 8.258 -1.924 5.346 1.00 98.62 163 ALA A CA 1
ATOM 1351 C C . ALA A 1 163 ? 7.640 -2.719 4.180 1.00 98.62 163 ALA A C 1
ATOM 1353 O O . ALA A 1 163 ? 8.195 -3.735 3.757 1.00 98.62 163 ALA A O 1
ATOM 1354 N N . LEU A 1 164 ? 6.537 -2.236 3.595 1.00 98.19 164 LEU A N 1
ATOM 1355 C CA . LEU A 1 164 ? 5.915 -2.868 2.425 1.00 98.19 164 LEU A CA 1
ATOM 1356 C C . LEU A 1 164 ? 6.779 -2.750 1.153 1.00 98.19 164 LEU A C 1
ATOM 1358 O O . LEU A 1 164 ? 6.833 -3.690 0.353 1.00 98.19 164 LEU A O 1
ATOM 1362 N N . TRP A 1 165 ? 7.466 -1.618 0.972 1.00 98.12 165 TRP A N 1
ATOM 1363 C CA . TRP A 1 165 ? 8.434 -1.395 -0.106 1.00 98.12 165 TRP A CA 1
ATOM 1364 C C . TRP A 1 165 ? 9.614 -2.364 0.014 1.00 98.12 165 TRP A C 1
ATOM 1366 O O . TRP A 1 165 ? 9.939 -3.038 -0.959 1.00 98.12 165 TRP A O 1
ATOM 1376 N N . LEU A 1 166 ? 10.199 -2.503 1.209 1.00 98.44 166 LEU A N 1
ATOM 1377 C CA . LEU A 1 166 ? 11.351 -3.367 1.470 1.00 98.44 166 LEU A CA 1
ATOM 1378 C C . LEU A 1 166 ? 10.983 -4.841 1.291 1.00 98.44 166 LEU A C 1
ATOM 1380 O O . LEU A 1 166 ? 11.708 -5.568 0.619 1.00 98.44 166 LEU A O 1
ATOM 1384 N N . PHE A 1 167 ? 9.821 -5.264 1.802 1.00 97.38 167 PHE A N 1
ATOM 1385 C CA . PHE A 1 167 ? 9.279 -6.595 1.526 1.00 97.38 167 PHE A CA 1
ATOM 1386 C C . PHE A 1 167 ? 9.145 -6.843 0.017 1.00 97.38 167 PHE A C 1
ATOM 1388 O O . PHE A 1 167 ? 9.662 -7.831 -0.500 1.00 97.38 167 PHE A O 1
ATOM 1395 N N . SER A 1 168 ? 8.495 -5.922 -0.702 1.00 95.94 168 SER A N 1
ATOM 1396 C CA . SER A 1 168 ? 8.283 -6.048 -2.149 1.00 95.94 168 SER A CA 1
ATOM 1397 C C . SER A 1 168 ? 9.600 -6.096 -2.923 1.00 95.94 168 SER A C 1
ATOM 1399 O O . SER A 1 168 ? 9.725 -6.907 -3.837 1.00 95.94 168 SER A O 1
ATOM 1401 N N . TYR A 1 169 ? 10.581 -5.271 -2.544 1.00 97.19 169 TYR A N 1
ATOM 1402 C CA . TYR A 1 169 ? 11.906 -5.236 -3.155 1.00 97.19 169 TYR A CA 1
ATOM 1403 C C . TYR A 1 169 ? 12.634 -6.572 -2.970 1.00 97.19 169 TYR A C 1
ATOM 1405 O O . TYR A 1 169 ? 13.109 -7.141 -3.948 1.00 97.19 169 TYR A O 1
ATOM 1413 N N . LEU A 1 170 ? 12.688 -7.093 -1.739 1.00 96.00 170 LEU A N 1
ATOM 1414 C CA . LEU A 1 170 ? 13.410 -8.327 -1.408 1.00 96.00 170 LEU A CA 1
ATOM 1415 C C . LEU A 1 170 ? 12.769 -9.569 -2.034 1.00 96.00 170 LEU A C 1
ATOM 1417 O O . LEU A 1 170 ? 13.484 -10.465 -2.475 1.00 96.00 170 LEU A O 1
ATOM 1421 N N . GLU A 1 171 ? 11.437 -9.633 -2.100 1.00 93.81 171 GLU A N 1
ATOM 1422 C CA . GLU A 1 171 ? 10.756 -10.713 -2.819 1.00 93.81 171 GLU A CA 1
ATOM 1423 C C . GLU A 1 171 ? 10.991 -10.600 -4.329 1.00 93.81 171 GLU A C 1
ATOM 1425 O O . GLU A 1 171 ? 11.338 -11.584 -4.981 1.00 93.81 171 GLU A O 1
ATOM 1430 N N . CYS A 1 172 ? 10.894 -9.402 -4.906 1.00 95.31 172 CYS A N 1
ATOM 1431 C CA . CYS A 1 172 ? 11.137 -9.238 -6.336 1.00 95.31 172 CYS A CA 1
ATOM 1432 C C . CYS A 1 172 ? 12.615 -9.438 -6.727 1.00 95.31 172 CYS A C 1
ATOM 1434 O O . CYS A 1 172 ? 12.857 -9.947 -7.815 1.00 95.31 172 CYS A O 1
ATOM 1436 N N . GLU A 1 173 ? 13.598 -9.135 -5.866 1.00 93.75 173 GLU A N 1
ATOM 1437 C CA . GLU A 1 173 ? 15.024 -9.452 -6.099 1.00 93.75 173 GLU A CA 1
ATOM 1438 C C . GLU A 1 173 ? 15.251 -10.966 -6.273 1.00 93.75 173 GLU A C 1
ATOM 1440 O O . GLU A 1 173 ? 16.090 -11.366 -7.075 1.00 93.75 173 GLU A O 1
ATOM 1445 N N . LYS A 1 174 ? 14.486 -11.811 -5.564 1.00 93.31 174 LYS A N 1
ATOM 1446 C CA . LYS A 1 174 ? 14.600 -13.280 -5.640 1.00 93.31 174 LYS A CA 1
ATOM 1447 C C . LYS A 1 174 ? 13.982 -13.872 -6.906 1.00 93.31 174 LYS A C 1
ATOM 1449 O O . LYS A 1 174 ? 14.485 -14.871 -7.413 1.00 93.31 174 LYS A O 1
ATOM 1454 N N . TYR A 1 175 ? 12.859 -13.314 -7.366 1.00 94.81 175 TYR A N 1
ATOM 1455 C CA . TYR A 1 175 ? 12.003 -13.964 -8.369 1.00 94.81 175 TYR A CA 1
ATOM 1456 C C . TYR A 1 175 ? 11.929 -13.241 -9.719 1.00 94.81 175 TYR A C 1
ATOM 1458 O O . TYR A 1 175 ? 11.556 -13.878 -10.706 1.00 94.81 175 TYR A O 1
ATOM 1466 N N . ALA A 1 176 ? 12.272 -11.953 -9.808 1.00 96.38 176 ALA A N 1
ATOM 1467 C CA . ALA A 1 176 ? 12.265 -11.224 -11.075 1.00 96.38 176 ALA A CA 1
ATOM 1468 C C . ALA A 1 176 ? 13.461 -11.593 -11.968 1.00 96.38 176 ALA A C 1
ATOM 1470 O O . ALA A 1 176 ? 14.557 -11.871 -11.492 1.00 96.38 176 ALA A O 1
ATOM 1471 N N . ASP A 1 177 ? 13.243 -11.564 -13.280 1.00 97.38 177 ASP A N 1
ATOM 1472 C CA . ASP A 1 177 ? 14.255 -11.833 -14.310 1.00 97.38 177 ASP A CA 1
ATOM 1473 C C . ASP A 1 177 ? 15.035 -10.566 -14.703 1.00 97.38 177 ASP A C 1
ATOM 1475 O O . ASP A 1 177 ? 16.153 -10.649 -15.216 1.00 97.38 177 ASP A O 1
ATOM 1479 N N . VAL A 1 178 ? 14.430 -9.394 -14.463 1.00 96.69 178 VAL A N 1
ATOM 1480 C CA . VAL A 1 178 ? 14.980 -8.051 -14.704 1.00 96.69 178 VAL A CA 1
ATOM 1481 C C . VAL A 1 178 ? 14.530 -7.124 -13.572 1.00 96.69 178 VAL A C 1
ATOM 1483 O O . VAL A 1 178 ? 13.353 -7.127 -13.206 1.00 96.69 178 VAL A O 1
ATOM 1486 N N . SER A 1 179 ? 15.432 -6.290 -13.044 1.00 96.25 179 SER A N 1
ATOM 1487 C CA . SER A 1 179 ? 15.127 -5.301 -11.994 1.00 96.25 179 SER A CA 1
ATOM 1488 C C . SER A 1 179 ? 15.531 -3.892 -12.434 1.00 96.25 179 SER A C 1
ATOM 1490 O O . SER A 1 179 ? 16.717 -3.588 -12.588 1.00 96.25 179 SER A O 1
ATOM 1492 N N . ILE A 1 180 ? 14.538 -3.025 -12.647 1.00 97.00 180 ILE A N 1
ATOM 1493 C CA . ILE A 1 180 ? 14.701 -1.695 -13.241 1.00 97.00 180 ILE A CA 1
ATOM 1494 C C . ILE A 1 180 ? 14.298 -0.608 -12.244 1.00 97.00 180 ILE A C 1
ATOM 1496 O O . ILE A 1 180 ? 13.150 -0.533 -11.802 1.00 97.00 180 ILE A O 1
ATOM 1500 N N . ASN A 1 181 ? 15.242 0.279 -11.940 1.00 97.06 181 ASN A N 1
ATOM 1501 C CA . ASN A 1 181 ? 14.995 1.490 -11.177 1.00 97.06 181 ASN A CA 1
ATOM 1502 C C . ASN A 1 181 ? 14.569 2.634 -12.114 1.00 97.06 181 ASN A C 1
ATOM 1504 O O . ASN A 1 181 ? 15.317 3.021 -13.015 1.00 97.06 181 ASN A O 1
ATOM 1508 N N . ILE A 1 182 ? 13.378 3.194 -11.892 1.00 95.44 182 ILE A N 1
ATOM 1509 C CA . ILE A 1 182 ? 12.795 4.215 -12.780 1.00 95.44 182 ILE A CA 1
ATOM 1510 C C . ILE A 1 182 ? 13.498 5.581 -12.613 1.00 95.44 182 ILE A C 1
ATOM 1512 O O . ILE A 1 182 ? 13.623 6.338 -13.580 1.00 95.44 182 ILE A O 1
ATOM 1516 N N . ASP A 1 183 ? 14.014 5.893 -11.417 1.00 94.88 183 ASP A N 1
ATOM 1517 C CA . ASP A 1 183 ? 14.788 7.120 -11.167 1.00 94.88 183 ASP A CA 1
ATOM 1518 C C . ASP A 1 183 ? 16.077 7.124 -12.015 1.00 94.88 183 ASP A C 1
ATOM 1520 O O . ASP A 1 183 ? 16.343 8.064 -12.765 1.00 94.88 183 ASP A O 1
ATOM 1524 N N . MET A 1 184 ? 16.814 6.009 -12.024 1.00 96.06 184 MET A N 1
ATOM 1525 C CA . MET A 1 184 ? 18.022 5.806 -12.828 1.00 96.06 184 MET A CA 1
ATOM 1526 C C . MET A 1 184 ? 17.748 5.803 -14.340 1.00 96.06 184 MET A C 1
ATOM 1528 O O . MET A 1 184 ? 18.569 6.339 -15.083 1.00 96.06 184 MET A O 1
ATOM 1532 N N . LEU A 1 185 ? 16.596 5.299 -14.817 1.00 95.31 185 LEU A N 1
ATOM 1533 C CA . LEU A 1 185 ? 16.195 5.466 -16.229 1.00 95.31 185 LEU A CA 1
ATOM 1534 C C . LEU A 1 185 ? 16.102 6.943 -16.639 1.00 95.31 185 LEU A C 1
ATOM 1536 O O . LEU A 1 185 ? 16.328 7.269 -17.807 1.00 95.31 185 LEU A O 1
ATOM 1540 N N . SER A 1 186 ? 15.765 7.826 -15.696 1.00 91.75 186 SER A N 1
ATOM 1541 C CA . SER A 1 186 ? 15.578 9.256 -15.949 1.00 91.75 186 SER A CA 1
ATOM 1542 C C . SER A 1 186 ? 16.879 10.064 -15.887 1.00 91.75 186 SER A C 1
ATOM 1544 O O . SER A 1 186 ? 16.967 11.092 -16.554 1.00 91.75 186 SER A O 1
ATOM 1546 N N . ILE A 1 187 ? 17.883 9.621 -15.117 1.00 92.12 187 ILE A N 1
ATOM 1547 C CA . ILE A 1 187 ? 19.114 10.399 -14.855 1.00 92.12 187 ILE A CA 1
ATOM 1548 C C . ILE A 1 187 ? 20.412 9.794 -15.412 1.00 92.12 187 ILE A C 1
ATOM 1550 O O . ILE A 1 187 ? 21.405 10.512 -15.515 1.00 92.12 187 ILE A O 1
ATOM 1554 N N . ASP A 1 188 ? 20.440 8.509 -15.779 1.00 94.19 188 ASP A N 1
ATOM 1555 C CA . ASP A 1 188 ? 21.651 7.829 -16.257 1.00 94.19 188 ASP A CA 1
ATOM 1556 C C . ASP A 1 188 ? 21.423 7.157 -17.623 1.00 94.19 188 ASP A C 1
ATOM 1558 O O . ASP A 1 188 ? 20.782 6.112 -17.756 1.00 94.19 188 ASP A O 1
ATOM 1562 N N . GLN A 1 189 ? 22.010 7.752 -18.665 1.00 94.00 189 GLN A N 1
ATOM 1563 C CA . GLN A 1 189 ? 21.944 7.249 -20.038 1.00 94.00 189 GLN A CA 1
ATOM 1564 C C . GLN A 1 189 ? 22.620 5.875 -20.209 1.00 94.00 189 GLN A C 1
ATOM 1566 O O . GLN A 1 189 ? 22.174 5.077 -21.035 1.00 94.00 189 GLN A O 1
ATOM 1571 N N . LYS A 1 190 ? 23.670 5.565 -19.434 1.00 95.62 190 LYS A N 1
ATOM 1572 C CA . LYS A 1 190 ? 24.329 4.248 -19.470 1.00 95.62 190 LYS A CA 1
ATOM 1573 C C . LYS A 1 190 ? 23.447 3.195 -18.810 1.00 95.62 190 LYS A C 1
ATOM 1575 O O . LYS A 1 190 ? 23.311 2.100 -19.351 1.00 95.62 190 LYS A O 1
ATOM 1580 N N . TYR A 1 191 ? 22.810 3.536 -17.689 1.00 96.38 191 TYR A N 1
ATOM 1581 C CA . TYR A 1 191 ? 21.819 2.670 -17.050 1.00 96.38 191 TYR A CA 1
ATOM 1582 C C . TYR A 1 191 ? 20.631 2.393 -17.980 1.00 96.38 191 TYR A C 1
ATOM 1584 O O . TYR A 1 191 ? 20.244 1.240 -18.154 1.00 96.38 191 TYR A O 1
ATOM 1592 N N . ARG A 1 192 ? 20.107 3.429 -18.647 1.00 95.88 192 ARG A N 1
ATOM 1593 C CA . ARG A 1 192 ? 19.039 3.318 -19.652 1.00 95.88 192 ARG A CA 1
ATOM 1594 C C . ARG A 1 192 ? 19.414 2.369 -20.794 1.00 95.88 192 ARG A C 1
ATOM 1596 O O . ARG A 1 192 ? 18.647 1.459 -21.099 1.00 95.88 192 ARG A O 1
ATOM 1603 N N . ALA A 1 193 ? 20.603 2.534 -21.378 1.00 96.12 193 ALA A N 1
ATOM 1604 C CA . ALA A 1 193 ? 21.103 1.638 -22.420 1.00 96.12 193 ALA A CA 1
ATOM 1605 C C . ALA A 1 193 ? 21.254 0.193 -21.910 1.00 96.12 193 ALA A C 1
ATOM 1607 O O . ALA A 1 193 ? 20.844 -0.739 -22.596 1.00 96.12 193 ALA A O 1
ATOM 1608 N N . LYS A 1 194 ? 21.762 0.000 -20.681 1.00 96.94 194 LYS A N 1
ATOM 1609 C CA . LYS A 1 194 ? 21.839 -1.325 -20.049 1.00 96.94 194 LYS A CA 1
ATOM 1610 C C . LYS A 1 194 ? 20.451 -1.960 -19.907 1.00 96.94 194 LYS A C 1
ATOM 1612 O O . LYS A 1 194 ? 20.293 -3.111 -20.291 1.00 96.94 194 LYS A O 1
ATOM 1617 N N . ALA A 1 195 ? 19.461 -1.229 -19.393 1.00 97.31 195 ALA A N 1
ATOM 1618 C CA . ALA A 1 195 ? 18.105 -1.740 -19.187 1.00 97.31 195 ALA A CA 1
ATOM 1619 C C . ALA A 1 195 ? 17.429 -2.160 -20.506 1.00 97.31 195 ALA A C 1
ATOM 1621 O O . ALA A 1 195 ? 16.784 -3.205 -20.553 1.00 97.31 195 ALA A O 1
ATOM 1622 N N . ILE A 1 196 ? 17.629 -1.397 -21.588 1.00 97.12 196 ILE A N 1
ATOM 1623 C CA . ILE A 1 196 ? 17.155 -1.768 -22.932 1.00 97.12 196 ILE A CA 1
ATOM 1624 C C . ILE A 1 196 ? 17.825 -3.071 -23.397 1.00 97.12 196 ILE A C 1
ATOM 1626 O O . ILE A 1 196 ? 17.124 -4.001 -23.789 1.00 97.12 196 ILE A O 1
ATOM 1630 N N . THR A 1 197 ? 19.153 -3.188 -23.287 1.00 96.88 197 THR A N 1
ATOM 1631 C CA . THR A 1 197 ? 19.887 -4.420 -23.637 1.00 96.88 197 THR A CA 1
ATOM 1632 C C . THR A 1 197 ? 19.433 -5.625 -22.804 1.00 96.88 197 THR A C 1
ATOM 1634 O O . THR A 1 197 ? 19.272 -6.723 -23.330 1.00 96.88 197 THR A O 1
ATOM 1637 N N . GLU A 1 198 ? 19.194 -5.429 -21.506 1.00 96.69 198 GLU A N 1
ATOM 1638 C CA . GLU A 1 198 ? 18.739 -6.474 -20.582 1.00 96.69 198 GLU A CA 1
ATOM 1639 C C . GLU A 1 198 ? 17.348 -7.000 -20.986 1.00 96.69 198 GLU A C 1
ATOM 1641 O O . GLU A 1 198 ? 17.145 -8.209 -21.042 1.00 96.69 198 GLU A O 1
ATOM 1646 N N . LEU A 1 199 ? 16.426 -6.117 -21.387 1.00 97.06 199 LEU A N 1
ATOM 1647 C CA . LEU A 1 199 ? 15.100 -6.487 -21.903 1.00 97.06 199 LEU A CA 1
ATOM 1648 C C . LEU A 1 199 ? 15.152 -7.136 -23.302 1.00 97.06 199 LEU A C 1
ATOM 1650 O O . LEU A 1 199 ? 14.415 -8.093 -23.561 1.00 97.06 199 LEU A O 1
ATOM 1654 N N . MET A 1 200 ? 16.054 -6.688 -24.183 1.00 96.56 200 MET A N 1
ATOM 1655 C CA . MET A 1 200 ? 16.284 -7.309 -25.498 1.00 96.56 200 MET A CA 1
ATOM 1656 C C . MET A 1 200 ? 16.740 -8.770 -25.378 1.00 96.56 200 MET A C 1
ATOM 1658 O O . MET A 1 200 ? 16.280 -9.612 -26.150 1.00 96.56 200 MET A O 1
ATOM 1662 N N . ASN A 1 201 ? 17.555 -9.107 -24.371 1.00 96.56 201 ASN A N 1
ATOM 1663 C CA . ASN A 1 201 ? 17.975 -10.492 -24.104 1.00 96.56 201 ASN A CA 1
ATOM 1664 C C . ASN A 1 201 ? 16.791 -11.428 -23.779 1.00 96.56 201 ASN A C 1
ATOM 1666 O O . ASN A 1 201 ? 16.861 -12.623 -24.055 1.00 96.56 201 ASN A O 1
ATOM 1670 N N . TYR A 1 202 ? 15.679 -10.889 -23.264 1.00 95.88 202 TYR A N 1
ATOM 1671 C CA . TYR A 1 202 ? 14.413 -11.606 -23.040 1.00 95.88 202 TYR A CA 1
ATOM 1672 C C . TYR A 1 202 ? 13.421 -11.480 -24.220 1.00 95.88 202 TYR A C 1
ATOM 1674 O O . TYR A 1 202 ? 12.209 -11.713 -24.090 1.00 95.88 202 TYR A O 1
ATOM 1682 N N . GLY A 1 203 ? 13.923 -11.088 -25.395 1.00 94.81 203 GLY A N 1
ATOM 1683 C CA . GLY A 1 203 ? 13.145 -10.919 -26.619 1.00 94.81 203 GLY A CA 1
ATOM 1684 C C . GLY A 1 203 ? 12.131 -9.776 -26.544 1.00 94.81 203 GLY A C 1
ATOM 1685 O O . GLY A 1 203 ? 11.064 -9.877 -27.151 1.00 94.81 203 GLY A O 1
ATOM 1686 N N . ILE A 1 204 ? 12.401 -8.729 -25.758 1.00 94.88 204 ILE A N 1
ATOM 1687 C CA . ILE A 1 204 ? 11.559 -7.530 -25.658 1.00 94.88 204 ILE A CA 1
ATOM 1688 C C . ILE A 1 204 ? 12.273 -6.397 -26.406 1.00 94.88 204 ILE A C 1
ATOM 1690 O O . ILE A 1 204 ? 13.126 -5.698 -25.867 1.00 94.88 204 ILE A O 1
ATOM 1694 N N . ASN A 1 205 ? 11.942 -6.269 -27.690 1.00 93.50 205 ASN A N 1
ATOM 1695 C CA . ASN A 1 205 ? 12.620 -5.393 -28.646 1.00 93.50 205 ASN A CA 1
ATOM 1696 C C . ASN A 1 205 ? 11.798 -4.132 -28.952 1.00 93.50 205 ASN A C 1
ATOM 1698 O O . ASN A 1 205 ? 10.593 -4.099 -28.715 1.00 93.50 205 ASN A O 1
ATOM 1702 N N . GLY A 1 206 ? 12.442 -3.113 -29.532 1.00 91.38 206 GLY A N 1
ATOM 1703 C CA . GLY A 1 206 ? 11.769 -1.883 -29.977 1.00 91.38 206 GLY A CA 1
ATOM 1704 C C . GLY A 1 206 ? 11.381 -0.915 -28.854 1.00 91.38 206 GLY A C 1
ATOM 1705 O O . GLY A 1 206 ? 10.591 -0.007 -29.087 1.00 91.38 206 GLY A O 1
ATOM 1706 N N . LEU A 1 207 ? 11.921 -1.104 -27.648 1.00 91.38 207 LEU A N 1
ATOM 1707 C CA . LEU A 1 207 ? 11.722 -0.190 -26.528 1.00 91.38 207 LEU A CA 1
ATOM 1708 C C . LEU A 1 207 ? 12.567 1.075 -26.701 1.00 91.38 207 LEU A C 1
ATOM 1710 O O . LEU A 1 207 ? 13.773 0.985 -26.938 1.00 91.38 207 LEU A O 1
ATOM 1714 N N . ASP A 1 208 ? 11.945 2.231 -26.489 1.00 90.25 208 ASP A N 1
ATOM 1715 C CA . ASP A 1 208 ? 12.636 3.494 -26.259 1.00 90.25 208 ASP A CA 1
ATOM 1716 C C . ASP A 1 208 ? 12.277 4.026 -24.867 1.00 90.25 208 ASP A C 1
ATOM 1718 O O . ASP A 1 208 ? 11.121 3.992 -24.450 1.00 90.25 208 ASP A O 1
ATOM 1722 N N . PHE A 1 209 ? 13.294 4.501 -24.152 1.00 91.75 209 PHE A N 1
ATOM 1723 C CA . PHE A 1 209 ? 13.190 5.153 -22.846 1.00 91.75 209 PHE A CA 1
ATOM 1724 C C . PHE A 1 209 ? 13.793 6.571 -22.895 1.00 91.75 209 PHE A C 1
ATOM 1726 O O . PHE A 1 209 ? 14.172 7.127 -21.862 1.00 91.75 209 PHE A O 1
ATOM 1733 N N . SER A 1 210 ? 13.970 7.150 -24.091 1.00 89.25 210 SER A N 1
ATOM 1734 C CA . SER A 1 210 ? 14.587 8.464 -24.303 1.00 89.25 210 SER A CA 1
ATOM 1735 C C . SER A 1 210 ? 13.871 9.588 -23.543 1.00 89.25 210 SER A C 1
ATOM 1737 O O . SER A 1 210 ? 14.539 10.463 -22.981 1.00 89.25 210 SER A O 1
ATOM 1739 N N . ASP A 1 211 ? 12.544 9.496 -23.459 1.00 87.25 211 ASP A N 1
ATOM 1740 C CA . ASP A 1 211 ? 11.605 10.424 -22.826 1.00 87.25 211 ASP A CA 1
ATOM 1741 C C . ASP A 1 211 ? 11.417 10.211 -21.311 1.00 87.25 211 ASP A C 1
ATOM 1743 O O . ASP A 1 211 ? 10.781 11.041 -20.652 1.00 87.25 211 ASP A O 1
ATOM 1747 N N . CYS A 1 212 ? 11.986 9.138 -20.743 1.00 88.69 212 CYS A N 1
ATOM 1748 C CA . CYS A 1 212 ? 11.874 8.820 -19.321 1.00 88.69 212 CYS A CA 1
ATOM 1749 C C . CYS A 1 212 ? 12.385 9.990 -18.474 1.00 88.69 212 CYS A C 1
ATOM 1751 O O . CYS A 1 212 ? 13.574 10.315 -18.463 1.00 88.69 212 CYS A O 1
ATOM 1753 N N . SER A 1 213 ? 11.449 10.647 -17.790 1.00 86.00 213 SER A N 1
ATOM 1754 C CA . SER A 1 213 ? 11.665 11.913 -17.096 1.00 86.00 213 SER A CA 1
ATOM 1755 C C . SER A 1 213 ? 10.677 12.017 -15.935 1.00 86.00 213 SER A C 1
ATOM 1757 O O . SER A 1 213 ? 9.607 12.619 -16.052 1.00 86.00 213 SER A O 1
ATOM 1759 N N . ILE A 1 214 ? 11.017 11.376 -14.814 1.00 86.75 214 ILE A N 1
ATOM 1760 C CA . ILE A 1 214 ? 10.223 11.453 -13.582 1.00 86.75 214 ILE A CA 1
ATOM 1761 C C . ILE A 1 214 ? 10.728 12.583 -12.668 1.00 86.75 214 ILE A C 1
ATOM 1763 O O . ILE A 1 214 ? 11.923 12.897 -12.677 1.00 86.75 214 ILE A O 1
ATOM 1767 N N . PRO A 1 215 ? 9.853 13.204 -11.856 1.00 82.69 215 PRO A N 1
ATOM 1768 C CA . PRO A 1 215 ? 10.285 14.171 -10.859 1.00 82.69 215 PRO A CA 1
ATOM 1769 C C . PRO A 1 215 ? 11.068 13.483 -9.735 1.00 82.69 215 PRO A C 1
ATOM 1771 O O . PRO A 1 215 ? 10.646 12.450 -9.198 1.00 82.69 215 PRO A O 1
ATOM 1774 N N . HIS A 1 216 ? 12.178 14.115 -9.356 1.00 85.56 216 HIS A N 1
ATOM 1775 C CA . HIS A 1 216 ? 12.960 13.785 -8.170 1.00 85.56 216 HIS A CA 1
ATOM 1776 C C . HIS A 1 216 ? 12.871 14.953 -7.187 1.00 85.56 216 HIS A C 1
ATOM 1778 O O . HIS A 1 216 ? 13.239 16.081 -7.520 1.00 85.56 216 HIS A O 1
ATOM 1784 N N . MET A 1 217 ? 12.400 14.674 -5.980 1.00 79.62 217 MET A N 1
ATOM 1785 C CA . MET A 1 217 ? 12.293 15.615 -4.873 1.00 79.62 217 MET A CA 1
ATOM 1786 C C . MET A 1 217 ? 13.664 15.830 -4.236 1.00 79.62 217 MET A C 1
ATOM 1788 O O . MET A 1 217 ? 14.438 14.884 -4.075 1.00 79.62 217 MET A O 1
ATOM 1792 N N . ALA A 1 218 ? 13.970 17.073 -3.876 1.00 79.44 218 ALA A N 1
ATOM 1793 C CA . ALA A 1 218 ? 15.167 17.401 -3.113 1.00 79.44 218 ALA A CA 1
ATOM 1794 C C . ALA A 1 218 ? 14.858 17.370 -1.608 1.00 79.44 218 ALA A C 1
ATOM 1796 O O . ALA A 1 218 ? 13.765 17.749 -1.183 1.00 79.44 218 ALA A O 1
ATOM 1797 N N . PHE A 1 219 ? 15.815 16.916 -0.799 1.00 82.31 219 PHE A N 1
ATOM 1798 C CA . PHE A 1 219 ? 15.626 16.681 0.635 1.00 82.31 219 PHE A CA 1
ATOM 1799 C C . PHE A 1 219 ? 16.576 17.534 1.470 1.00 82.31 219 PHE A C 1
ATOM 1801 O O . PHE A 1 219 ? 17.777 17.572 1.196 1.00 82.31 219 PHE A O 1
ATOM 1808 N N . THR A 1 220 ? 16.049 18.177 2.516 1.00 82.62 220 THR A N 1
ATOM 1809 C CA . THR A 1 220 ? 16.884 18.796 3.554 1.00 82.62 220 THR A CA 1
ATOM 1810 C C . THR A 1 220 ? 17.619 17.731 4.366 1.00 82.62 220 THR A C 1
ATOM 1812 O O . THR A 1 220 ? 17.255 16.555 4.354 1.00 82.62 220 THR A O 1
ATOM 1815 N N . GLU A 1 221 ? 18.622 18.138 5.145 1.00 84.12 221 GLU A N 1
ATOM 1816 C CA . GLU A 1 221 ? 19.240 17.251 6.136 1.00 84.12 221 GLU A CA 1
ATOM 1817 C C . GLU A 1 221 ? 18.201 16.706 7.128 1.00 84.12 221 GLU A C 1
ATOM 1819 O O . GLU A 1 221 ? 18.205 15.515 7.417 1.00 84.12 221 GLU A O 1
ATOM 1824 N N . GLN A 1 222 ? 17.246 17.535 7.568 1.00 84.19 222 GLN A N 1
ATOM 1825 C CA . GLN A 1 222 ? 16.163 17.126 8.472 1.00 84.19 222 GLN A CA 1
ATOM 1826 C C . GLN A 1 222 ? 15.212 16.096 7.843 1.00 84.19 222 GLN A C 1
ATOM 1828 O O . GLN A 1 222 ? 14.781 15.173 8.532 1.00 84.19 222 GLN A O 1
ATOM 1833 N N . ASP A 1 223 ? 14.900 16.214 6.547 1.00 87.44 223 ASP A N 1
ATOM 1834 C CA . ASP A 1 223 ? 14.150 15.177 5.824 1.00 87.44 223 ASP A CA 1
ATOM 1835 C C . ASP A 1 223 ? 14.969 13.879 5.743 1.00 87.44 223 ASP A C 1
ATOM 1837 O O . ASP A 1 223 ? 14.434 12.795 5.957 1.00 87.44 223 ASP A O 1
ATOM 1841 N N . VAL A 1 224 ? 16.278 13.975 5.475 1.00 88.62 224 VAL A N 1
ATOM 1842 C CA . VAL A 1 224 ? 17.170 12.806 5.412 1.00 88.62 224 VAL A CA 1
ATOM 1843 C C . VAL A 1 224 ? 17.276 12.098 6.765 1.00 88.62 224 VAL A C 1
ATOM 1845 O O . VAL A 1 224 ? 17.253 10.872 6.766 1.00 88.62 224 VAL A O 1
ATOM 1848 N N . TYR A 1 225 ? 17.359 12.819 7.888 1.00 90.88 225 TYR A N 1
ATOM 1849 C CA . TYR A 1 225 ? 17.321 12.216 9.228 1.00 90.88 225 TYR A CA 1
ATOM 1850 C C . TYR A 1 225 ? 15.982 11.514 9.487 1.00 90.88 225 TYR A C 1
ATOM 1852 O O . TYR A 1 225 ? 15.976 10.320 9.769 1.00 90.88 225 TYR A O 1
ATOM 1860 N N . PHE A 1 226 ? 14.856 12.207 9.264 1.00 91.81 226 PHE A N 1
ATOM 1861 C CA . PHE A 1 226 ? 13.508 11.634 9.395 1.00 91.81 226 PHE A CA 1
ATOM 1862 C C . PHE A 1 226 ? 13.348 10.312 8.626 1.00 91.81 226 PHE A C 1
ATOM 1864 O O . PHE A 1 226 ? 12.804 9.348 9.159 1.00 91.81 226 PHE A O 1
ATOM 1871 N N . PHE A 1 227 ? 13.836 10.255 7.384 1.00 95.12 227 PHE A N 1
ATOM 1872 C CA . PHE A 1 227 ? 13.760 9.041 6.578 1.00 95.12 227 PHE A CA 1
ATOM 1873 C C . PHE A 1 227 ? 14.741 7.956 7.033 1.00 95.12 227 PHE A C 1
ATOM 1875 O O . PHE A 1 227 ? 14.347 6.796 7.132 1.00 95.12 227 PHE A O 1
ATOM 1882 N N . LYS A 1 228 ? 15.995 8.315 7.338 1.00 95.12 228 LYS A N 1
ATOM 1883 C CA . LYS A 1 228 ? 17.020 7.355 7.768 1.00 95.12 228 LYS A CA 1
ATOM 1884 C C . LYS A 1 228 ? 16.650 6.637 9.058 1.00 95.12 228 LYS A C 1
ATOM 1886 O O . LYS A 1 228 ? 16.826 5.427 9.119 1.00 95.12 228 LYS A O 1
ATOM 1891 N N . ASP A 1 229 ? 16.132 7.348 10.054 1.00 95.81 229 ASP A N 1
ATOM 1892 C CA . ASP A 1 229 ? 15.820 6.749 11.355 1.00 95.81 229 ASP A CA 1
ATOM 1893 C C . ASP A 1 229 ? 14.720 5.677 11.219 1.00 95.81 229 ASP A C 1
ATOM 1895 O O . ASP A 1 229 ? 14.828 4.590 11.788 1.00 95.81 229 ASP A O 1
ATOM 1899 N N . VAL A 1 230 ? 13.707 5.933 10.378 1.00 97.81 230 VAL A N 1
ATOM 1900 C CA . VAL A 1 230 ? 12.668 4.945 10.036 1.00 97.81 230 VAL A CA 1
ATOM 1901 C C . VAL A 1 230 ? 13.231 3.792 9.208 1.00 97.81 230 VAL A C 1
ATOM 1903 O O . VAL A 1 230 ? 12.917 2.635 9.477 1.00 97.81 230 VAL A O 1
ATOM 1906 N N . GLU A 1 231 ? 14.052 4.085 8.198 1.00 98.25 231 GLU A N 1
ATOM 1907 C CA . GLU A 1 231 ? 14.641 3.059 7.334 1.00 98.25 231 GLU A CA 1
ATOM 1908 C C . GLU A 1 231 ? 15.525 2.096 8.127 1.00 98.25 231 GLU A C 1
ATOM 1910 O O . GLU A 1 231 ? 15.384 0.883 7.984 1.00 98.25 231 GLU A O 1
ATOM 1915 N N . GLU A 1 232 ? 16.393 2.615 8.999 1.00 97.31 232 GLU A N 1
ATOM 1916 C CA . GLU A 1 232 ? 17.213 1.802 9.896 1.00 97.31 232 GLU A CA 1
ATOM 1917 C C . GLU A 1 232 ? 16.345 0.965 10.838 1.00 97.31 232 GLU A C 1
ATOM 1919 O O . GLU A 1 232 ? 16.584 -0.237 10.946 1.00 97.31 232 GLU A O 1
ATOM 1924 N N . HIS A 1 233 ? 15.319 1.542 11.475 1.00 98.06 233 HIS A N 1
ATOM 1925 C CA . HIS A 1 233 ? 14.402 0.787 12.340 1.00 98.06 233 HIS A CA 1
ATOM 1926 C C . HIS A 1 233 ? 13.742 -0.384 11.595 1.00 98.06 233 HIS A C 1
ATOM 1928 O O . HIS A 1 233 ? 13.796 -1.527 12.052 1.00 98.06 233 HIS A O 1
ATOM 1934 N N . VAL A 1 234 ? 13.213 -0.138 10.394 1.00 98.50 234 VAL A N 1
ATOM 1935 C CA . VAL A 1 234 ? 12.603 -1.181 9.555 1.00 98.50 234 VAL A CA 1
ATOM 1936 C C . VAL A 1 234 ? 13.639 -2.216 9.089 1.00 98.50 234 VAL A C 1
ATOM 1938 O O . VAL A 1 234 ? 13.343 -3.409 9.092 1.00 98.50 234 VAL A O 1
ATOM 1941 N N . PHE A 1 235 ? 14.877 -1.826 8.762 1.00 98.38 235 PHE A N 1
ATOM 1942 C CA . PHE A 1 235 ? 15.949 -2.792 8.478 1.00 98.38 235 PHE A CA 1
ATOM 1943 C C . PHE A 1 235 ? 16.239 -3.706 9.683 1.00 98.38 235 PHE A C 1
ATOM 1945 O O . PHE A 1 235 ? 16.377 -4.918 9.505 1.00 98.38 235 PHE A O 1
ATOM 1952 N N . HIS A 1 236 ? 16.284 -3.161 10.904 1.00 98.00 236 HIS A N 1
ATOM 1953 C CA . HIS A 1 236 ? 16.459 -3.954 12.127 1.00 98.00 236 HIS A CA 1
ATOM 1954 C C . HIS A 1 236 ? 15.260 -4.873 12.395 1.00 98.00 236 HIS A C 1
ATOM 1956 O O . HIS A 1 236 ? 15.452 -6.018 12.810 1.00 98.00 236 HIS A O 1
ATOM 1962 N N . LEU A 1 237 ? 14.035 -4.424 12.109 1.00 98.44 237 LEU A N 1
ATOM 1963 C CA . LEU A 1 237 ? 12.839 -5.262 12.180 1.00 98.44 237 LEU A CA 1
ATOM 1964 C C . LEU A 1 237 ? 12.933 -6.460 11.216 1.00 98.44 237 LEU A C 1
ATOM 1966 O O . LEU A 1 237 ? 12.684 -7.595 11.619 1.00 98.44 237 LEU A O 1
ATOM 1970 N N . PHE A 1 238 ? 13.370 -6.249 9.971 1.00 98.50 238 PHE A N 1
ATOM 1971 C CA . PHE A 1 238 ? 13.563 -7.341 9.007 1.00 98.50 238 PHE A CA 1
ATOM 1972 C C . PHE A 1 238 ? 14.671 -8.317 9.438 1.00 98.50 238 PHE A C 1
ATOM 1974 O O . PHE A 1 238 ? 14.464 -9.529 9.362 1.00 98.50 238 PHE A O 1
ATOM 1981 N N . LEU A 1 239 ? 15.799 -7.825 9.968 1.00 97.75 239 LEU A N 1
ATOM 1982 C CA . LEU A 1 239 ? 16.848 -8.676 10.556 1.00 97.75 239 LEU A CA 1
ATOM 1983 C C . LEU A 1 239 ? 16.302 -9.556 11.691 1.00 97.75 239 LEU A C 1
ATOM 1985 O O . LEU A 1 239 ? 16.548 -10.761 11.715 1.00 97.75 239 LEU A O 1
ATOM 1989 N N . ARG A 1 240 ? 15.513 -8.978 12.609 1.00 97.56 240 ARG A N 1
ATOM 1990 C CA . ARG A 1 240 ? 14.880 -9.705 13.726 1.00 97.56 240 ARG A CA 1
ATOM 1991 C C . ARG A 1 240 ? 13.918 -10.804 13.263 1.00 97.56 240 ARG A C 1
ATOM 1993 O O . ARG A 1 240 ? 13.796 -11.817 13.943 1.00 97.56 240 ARG A O 1
ATOM 2000 N N . HIS A 1 241 ? 13.269 -10.625 12.111 1.00 97.69 241 HIS A N 1
ATOM 2001 C CA . HIS A 1 241 ? 12.392 -11.623 11.477 1.00 97.69 241 HIS A CA 1
ATOM 2002 C C . HIS A 1 241 ? 13.132 -12.620 10.568 1.00 97.69 241 HIS A C 1
ATOM 2004 O O . HIS A 1 241 ? 12.495 -13.361 9.822 1.00 97.69 241 HIS A O 1
ATOM 2010 N N . GLY A 1 242 ? 14.467 -12.675 10.633 1.00 96.31 242 GLY A N 1
ATOM 2011 C CA . GLY A 1 242 ? 15.270 -13.699 9.959 1.00 96.31 242 GLY A CA 1
ATOM 2012 C C . GLY A 1 242 ? 15.558 -13.435 8.479 1.00 96.31 242 GLY A C 1
ATOM 2013 O O . GLY A 1 242 ? 15.960 -14.359 7.774 1.00 96.31 242 GLY A O 1
ATOM 2014 N N . TYR A 1 243 ? 15.379 -12.204 7.989 1.00 96.44 243 TYR A N 1
ATOM 2015 C CA . TYR A 1 243 ? 15.850 -11.839 6.651 1.00 96.44 243 TYR A CA 1
ATOM 2016 C C . TYR A 1 243 ? 17.381 -11.756 6.628 1.00 96.44 243 TYR A C 1
ATOM 2018 O O . TYR A 1 243 ? 18.003 -11.217 7.543 1.00 96.44 243 TYR A O 1
ATOM 2026 N N . GLU A 1 244 ? 17.992 -12.268 5.558 1.00 95.12 244 GLU A N 1
ATOM 2027 C CA . GLU A 1 244 ? 19.448 -12.316 5.414 1.00 95.12 244 GLU A CA 1
ATOM 2028 C C . GLU A 1 244 ? 20.086 -10.919 5.456 1.00 95.12 244 GLU A C 1
ATOM 2030 O O . GLU A 1 244 ? 19.805 -10.066 4.608 1.00 95.12 244 GLU A O 1
ATOM 2035 N N . GLU A 1 245 ? 21.042 -10.717 6.370 1.00 95.75 245 GLU A N 1
ATOM 2036 C CA . GLU A 1 245 ? 21.808 -9.466 6.463 1.00 95.75 245 GLU A CA 1
ATOM 2037 C C . GLU A 1 245 ? 22.482 -9.111 5.129 1.00 95.75 245 GLU A C 1
ATOM 2039 O O . GLU A 1 245 ? 22.494 -7.950 4.723 1.00 95.75 245 GLU A O 1
ATOM 2044 N N . ALA A 1 246 ? 22.977 -10.113 4.394 1.00 94.81 246 ALA A N 1
ATOM 2045 C CA . ALA A 1 246 ? 23.581 -9.917 3.081 1.00 94.81 246 ALA A CA 1
ATOM 2046 C C . ALA A 1 246 ? 22.598 -9.315 2.056 1.00 94.81 246 ALA A C 1
ATOM 2048 O O . ALA A 1 246 ? 23.001 -8.460 1.269 1.00 94.81 246 ALA A O 1
ATOM 2049 N N . GLY A 1 247 ? 21.321 -9.716 2.067 1.00 93.81 247 GLY A N 1
ATOM 2050 C CA . GLY A 1 247 ? 20.287 -9.143 1.195 1.00 93.81 247 GLY A CA 1
ATOM 2051 C C . GLY A 1 247 ? 19.923 -7.710 1.583 1.00 93.81 247 GLY A C 1
ATOM 2052 O O . GLY A 1 247 ? 19.889 -6.811 0.738 1.00 93.81 247 GLY A O 1
ATOM 2053 N N . LEU A 1 248 ? 19.744 -7.463 2.881 1.00 96.56 248 LEU A N 1
ATOM 2054 C CA . LEU A 1 248 ? 19.433 -6.131 3.407 1.00 96.56 248 LEU A CA 1
ATOM 2055 C C . LEU A 1 248 ? 20.584 -5.138 3.164 1.00 96.56 248 LEU A C 1
ATOM 2057 O O . LEU A 1 248 ? 20.343 -3.998 2.760 1.00 96.56 248 LEU A O 1
ATOM 2061 N N . ARG A 1 249 ? 21.838 -5.588 3.305 1.00 95.81 249 ARG A N 1
ATOM 2062 C CA . ARG A 1 249 ? 23.045 -4.821 2.966 1.00 95.81 249 ARG A CA 1
ATOM 2063 C C . ARG A 1 249 ? 23.109 -4.492 1.471 1.00 95.81 249 ARG A C 1
ATOM 2065 O O . ARG A 1 249 ? 23.259 -3.323 1.134 1.00 95.81 249 ARG A O 1
ATOM 2072 N N . ARG A 1 250 ? 22.884 -5.466 0.573 1.00 95.56 250 ARG A N 1
ATOM 2073 C CA . ARG A 1 250 ? 22.800 -5.202 -0.882 1.00 95.56 250 ARG A CA 1
ATOM 2074 C C . ARG A 1 250 ? 21.722 -4.171 -1.221 1.00 95.56 250 ARG A C 1
ATOM 2076 O O . ARG A 1 250 ? 21.978 -3.273 -2.022 1.00 95.56 250 ARG A O 1
ATOM 2083 N N . THR A 1 251 ? 20.546 -4.272 -0.599 1.00 96.19 251 THR A N 1
ATOM 2084 C CA . THR A 1 251 ? 19.447 -3.308 -0.785 1.00 96.19 251 THR A CA 1
ATOM 2085 C C . THR A 1 251 ? 19.876 -1.901 -0.365 1.00 96.19 251 THR A C 1
ATOM 2087 O O . THR A 1 251 ? 19.685 -0.945 -1.118 1.00 96.19 251 THR A O 1
ATOM 2090 N N . ARG A 1 252 ? 20.536 -1.769 0.792 1.00 95.44 252 ARG A N 1
ATOM 2091 C CA . ARG A 1 252 ? 21.095 -0.501 1.283 1.00 95.44 252 ARG A CA 1
ATOM 2092 C C . ARG A 1 252 ? 22.143 0.079 0.327 1.00 95.44 252 ARG A C 1
ATOM 2094 O O . ARG A 1 252 ? 22.014 1.233 -0.072 1.00 95.44 252 ARG A O 1
ATOM 2101 N N . ASP A 1 253 ? 23.106 -0.723 -0.126 1.00 96.00 253 ASP A N 1
ATOM 2102 C CA . ASP A 1 253 ? 24.152 -0.299 -1.071 1.00 96.00 253 ASP A CA 1
ATOM 2103 C C . ASP A 1 253 ? 23.576 0.126 -2.438 1.00 96.00 253 ASP A C 1
ATOM 2105 O O . ASP A 1 253 ? 24.113 0.996 -3.132 1.00 96.00 253 ASP A O 1
ATOM 2109 N N . VAL A 1 254 ? 22.482 -0.503 -2.877 1.00 95.19 254 VAL A N 1
ATOM 2110 C CA . VAL A 1 254 ? 21.721 -0.093 -4.066 1.00 95.19 254 VAL A CA 1
ATOM 2111 C C . VAL A 1 254 ? 21.035 1.258 -3.832 1.00 95.19 254 VAL A C 1
ATOM 2113 O O . VAL A 1 254 ? 21.213 2.167 -4.646 1.00 95.19 254 VAL A O 1
ATOM 2116 N N . LEU A 1 255 ? 20.323 1.427 -2.713 1.00 95.38 255 LEU A N 1
ATOM 2117 C CA . LEU A 1 255 ? 19.655 2.683 -2.359 1.00 95.38 255 LEU A CA 1
ATOM 2118 C C . LEU A 1 255 ? 20.636 3.852 -2.231 1.00 95.38 255 LEU A C 1
ATOM 2120 O O . LEU A 1 255 ? 20.411 4.903 -2.827 1.00 95.38 255 LEU A O 1
ATOM 2124 N N . GLU A 1 256 ? 21.755 3.678 -1.525 1.00 94.38 256 GLU A N 1
ATOM 2125 C CA . GLU A 1 256 ? 22.759 4.734 -1.359 1.00 94.38 256 GLU A CA 1
ATOM 2126 C C . GLU A 1 256 ? 23.366 5.188 -2.692 1.00 94.38 256 GLU A C 1
ATOM 2128 O O . GLU A 1 256 ? 23.606 6.386 -2.884 1.00 94.38 256 GLU A O 1
ATOM 2133 N N . ARG A 1 257 ? 23.569 4.263 -3.641 1.00 94.50 257 ARG A N 1
ATOM 2134 C CA . ARG A 1 257 ? 24.021 4.599 -5.000 1.00 94.50 257 ARG A CA 1
ATOM 2135 C C . ARG A 1 257 ? 22.977 5.415 -5.759 1.00 94.50 257 ARG A C 1
ATOM 2137 O O . ARG A 1 257 ? 23.336 6.452 -6.311 1.00 94.50 257 ARG A O 1
ATOM 2144 N N . VAL A 1 258 ? 21.705 5.009 -5.744 1.00 93.81 258 VAL A N 1
ATOM 2145 C CA . VAL A 1 258 ? 20.617 5.757 -6.407 1.00 93.81 258 VAL A CA 1
ATOM 2146 C C . VAL A 1 258 ? 20.450 7.150 -5.789 1.00 93.81 258 VAL A C 1
ATOM 2148 O O . VAL A 1 258 ? 20.448 8.147 -6.510 1.00 93.81 258 VAL A O 1
ATOM 2151 N N . ILE A 1 259 ? 20.422 7.250 -4.455 1.00 92.06 259 ILE A N 1
ATOM 2152 C CA . ILE A 1 259 ? 20.337 8.526 -3.726 1.00 92.06 259 ILE A CA 1
ATOM 2153 C C . ILE A 1 259 ? 21.520 9.444 -4.077 1.00 92.06 259 ILE A C 1
ATOM 2155 O O . ILE A 1 259 ? 21.328 10.646 -4.269 1.00 92.06 259 ILE A O 1
ATOM 2159 N N . ARG A 1 260 ? 22.743 8.903 -4.189 1.00 90.88 260 ARG A N 1
ATOM 2160 C CA . ARG A 1 260 ? 23.924 9.677 -4.604 1.00 90.88 260 ARG A CA 1
ATOM 2161 C C . ARG A 1 260 ? 23.779 10.203 -6.034 1.00 90.88 260 ARG A C 1
ATOM 2163 O O . ARG A 1 260 ? 24.049 11.381 -6.256 1.00 90.88 260 ARG A O 1
ATOM 2170 N N . SER A 1 261 ? 23.327 9.373 -6.975 1.00 89.94 261 SER A N 1
ATOM 2171 C CA . SER A 1 261 ? 23.100 9.779 -8.369 1.00 89.94 261 SER A CA 1
ATOM 2172 C C . SER A 1 261 ? 22.054 10.893 -8.484 1.00 89.94 261 SER A C 1
ATOM 2174 O O . SER A 1 261 ? 22.315 11.907 -9.129 1.00 89.94 261 SER A O 1
ATOM 2176 N N . ILE A 1 262 ? 20.913 10.763 -7.793 1.00 87.44 262 ILE A N 1
ATOM 2177 C CA . ILE A 1 262 ? 19.856 11.789 -7.768 1.00 87.44 262 ILE A CA 1
ATOM 2178 C C . ILE A 1 262 ? 20.412 13.115 -7.226 1.00 87.44 262 ILE A C 1
ATOM 2180 O O . ILE A 1 262 ? 20.279 14.152 -7.877 1.00 87.44 262 ILE A O 1
ATOM 2184 N N . LYS A 1 263 ? 21.127 13.090 -6.092 1.00 83.25 263 LYS A N 1
ATOM 2185 C CA . LYS A 1 263 ? 21.723 14.297 -5.489 1.00 83.25 263 LYS A CA 1
ATOM 2186 C C . LYS A 1 263 ? 22.688 15.031 -6.426 1.00 83.25 263 LYS A C 1
ATOM 2188 O O . LYS A 1 263 ? 22.708 16.256 -6.420 1.00 83.25 263 LYS A O 1
ATOM 2193 N N . LEU A 1 264 ? 23.458 14.318 -7.251 1.00 77.94 264 LEU A N 1
ATOM 2194 C CA . LEU A 1 264 ? 24.379 14.940 -8.216 1.00 77.94 264 LEU A CA 1
ATOM 2195 C C . LEU A 1 264 ? 23.661 15.733 -9.324 1.00 77.94 264 LEU A C 1
ATOM 2197 O O . LEU A 1 264 ? 24.253 16.654 -9.891 1.00 77.94 264 LEU A O 1
ATOM 2201 N N . THR A 1 265 ? 22.401 15.397 -9.621 1.00 71.31 265 THR A N 1
ATOM 2202 C CA . THR A 1 265 ? 21.573 16.107 -10.615 1.00 71.31 265 THR A CA 1
ATOM 2203 C C . THR A 1 265 ? 20.795 17.299 -10.046 1.00 71.31 265 THR A C 1
ATOM 2205 O O . THR A 1 265 ? 20.475 18.227 -10.785 1.00 71.31 265 THR A O 1
ATOM 2208 N N . GLN A 1 266 ? 20.538 17.329 -8.736 1.00 71.50 266 GLN A N 1
ATOM 2209 C CA . GLN A 1 266 ? 19.780 18.388 -8.058 1.00 71.50 266 GLN A CA 1
ATOM 2210 C C . GLN A 1 266 ? 20.705 19.524 -7.590 1.00 71.50 266 GLN A C 1
ATOM 2212 O O . GLN A 1 266 ? 20.985 19.659 -6.400 1.00 71.50 266 GLN A O 1
ATOM 2217 N N . LYS A 1 267 ? 21.215 20.330 -8.530 1.00 57.38 267 LYS A N 1
ATOM 2218 C CA . LYS A 1 267 ? 22.170 21.412 -8.213 1.00 57.38 267 LYS A CA 1
ATOM 2219 C C . LYS A 1 267 ? 21.537 22.715 -7.721 1.00 57.38 267 LYS A C 1
ATOM 2221 O O . LYS A 1 267 ? 22.155 23.388 -6.904 1.00 57.38 267 LYS A O 1
ATOM 2226 N N . ASP A 1 268 ? 20.322 23.033 -8.162 1.00 55.62 268 ASP A N 1
ATOM 2227 C CA . ASP A 1 268 ? 19.621 24.269 -7.803 1.00 55.62 268 ASP A CA 1
ATOM 2228 C C . ASP A 1 268 ? 18.301 23.957 -7.096 1.00 55.62 268 ASP A C 1
ATOM 2230 O O . ASP A 1 268 ? 17.499 23.147 -7.565 1.00 55.62 268 ASP A O 1
ATOM 2234 N N . MET A 1 269 ? 18.070 24.596 -5.947 1.00 63.41 269 MET A N 1
ATOM 2235 C CA . MET A 1 269 ? 16.945 24.283 -5.069 1.00 63.41 269 MET A CA 1
ATOM 2236 C C . MET A 1 269 ? 16.322 25.551 -4.487 1.00 63.41 269 MET A C 1
ATOM 2238 O O . MET A 1 269 ? 16.984 26.348 -3.823 1.00 63.41 269 MET A O 1
ATOM 2242 N N . THR A 1 270 ? 15.017 25.722 -4.695 1.00 64.62 270 THR A N 1
ATOM 2243 C CA . THR A 1 270 ? 14.262 26.833 -4.116 1.00 64.62 270 THR A CA 1
ATOM 2244 C C . THR A 1 270 ? 13.917 26.549 -2.654 1.00 64.62 270 THR A C 1
ATOM 2246 O O . THR A 1 270 ? 13.386 25.494 -2.300 1.00 64.62 270 THR A O 1
ATOM 2249 N N . ARG A 1 271 ? 14.173 27.533 -1.783 1.00 62.50 271 ARG A N 1
ATOM 2250 C CA . ARG A 1 271 ? 13.868 27.478 -0.339 1.00 62.50 271 ARG A CA 1
ATOM 2251 C C . ARG A 1 271 ? 12.396 27.156 -0.045 1.00 62.50 271 ARG A C 1
ATOM 2253 O O . ARG A 1 271 ? 12.087 26.565 0.989 1.00 62.50 271 ARG A O 1
ATOM 2260 N N . ASP A 1 272 ? 11.499 27.537 -0.948 1.00 59.25 272 ASP A N 1
ATOM 2261 C CA . ASP A 1 272 ? 10.057 27.370 -0.776 1.00 59.25 272 ASP A CA 1
ATOM 2262 C C . ASP A 1 272 ? 9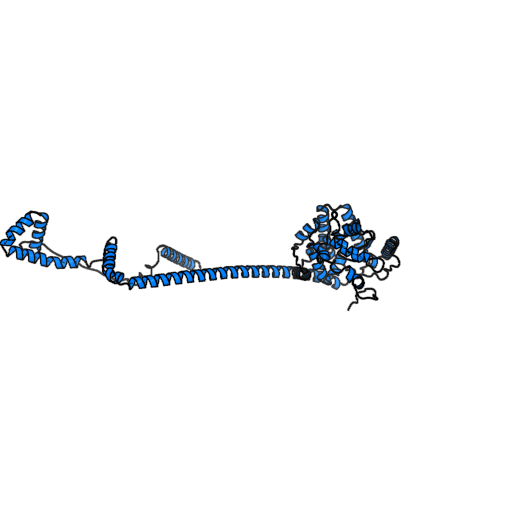.584 25.939 -1.073 1.00 59.25 272 ASP A C 1
ATOM 2264 O O . ASP A 1 272 ? 8.670 25.460 -0.400 1.00 59.25 272 ASP A O 1
ATOM 2268 N N . LEU A 1 273 ? 10.260 25.204 -1.970 1.00 69.94 273 LEU A N 1
ATOM 2269 C CA . LEU A 1 273 ? 10.001 23.773 -2.167 1.00 69.94 273 LEU A CA 1
ATOM 2270 C C . LEU A 1 273 ? 10.299 22.988 -0.877 1.00 69.94 273 LEU A C 1
ATOM 2272 O O . LEU A 1 273 ? 9.477 22.189 -0.436 1.00 69.94 273 LEU A O 1
ATOM 2276 N N . LEU A 1 274 ? 11.421 23.289 -0.216 1.00 69.75 274 LEU A N 1
ATOM 2277 C CA . LEU A 1 274 ? 11.809 22.660 1.054 1.00 69.75 274 LEU A CA 1
ATOM 2278 C C . LEU A 1 274 ? 10.802 22.937 2.177 1.00 69.75 274 LEU A C 1
ATOM 2280 O O . LEU A 1 274 ? 10.384 22.022 2.886 1.00 69.75 274 LEU A O 1
ATOM 2284 N N . ARG A 1 275 ? 10.354 24.192 2.301 1.00 69.12 275 ARG A N 1
ATOM 2285 C CA . ARG A 1 275 ? 9.284 24.567 3.240 1.00 69.12 275 ARG A CA 1
ATOM 2286 C C . ARG A 1 275 ? 7.982 23.819 2.959 1.00 69.12 275 ARG A C 1
ATOM 2288 O O . ARG A 1 275 ? 7.275 23.478 3.905 1.00 69.12 275 ARG A O 1
ATOM 2295 N N . SER A 1 276 ? 7.657 23.545 1.691 1.00 75.81 276 SER A N 1
ATOM 2296 C CA . SER A 1 276 ? 6.441 22.796 1.350 1.00 75.81 276 SER A CA 1
ATOM 2297 C C . SER A 1 276 ? 6.429 21.383 1.951 1.00 75.81 276 SER A C 1
ATOM 2299 O O . SER A 1 276 ? 5.404 20.979 2.496 1.00 75.81 276 SER A O 1
ATOM 2301 N N . HIS A 1 277 ? 7.564 20.673 1.965 1.00 81.56 277 HIS A N 1
ATOM 2302 C CA . HIS A 1 277 ? 7.659 19.324 2.539 1.00 81.56 277 HIS A CA 1
ATOM 2303 C C . HIS A 1 277 ? 7.390 19.326 4.046 1.00 81.56 277 HIS A C 1
ATOM 2305 O O . HIS A 1 277 ? 6.598 18.526 4.547 1.00 81.56 277 HIS A O 1
ATOM 2311 N N . GLU A 1 278 ? 8.005 20.260 4.772 1.00 80.88 278 GLU A N 1
ATOM 23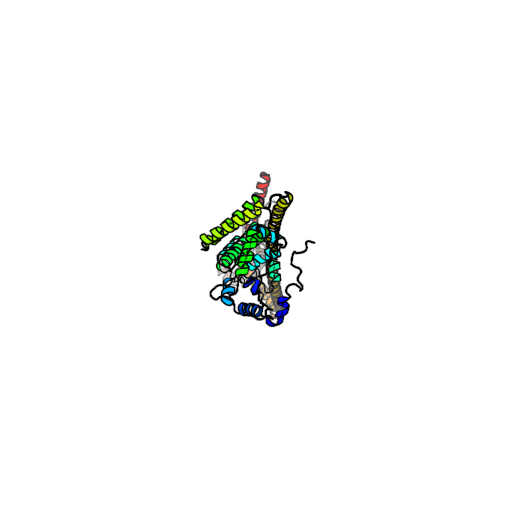12 C CA . GLU A 1 278 ? 7.783 20.412 6.208 1.00 80.88 278 GLU A CA 1
ATOM 2313 C C . GLU A 1 278 ? 6.319 20.772 6.516 1.00 80.88 278 GLU A C 1
ATOM 2315 O O . GLU A 1 278 ? 5.709 20.183 7.412 1.00 80.88 278 GLU A O 1
ATOM 2320 N N . MET A 1 279 ? 5.721 21.690 5.749 1.00 81.44 279 MET A N 1
ATOM 2321 C CA . MET A 1 279 ? 4.311 22.058 5.907 1.00 81.44 279 MET A CA 1
ATOM 2322 C C . MET A 1 279 ? 3.364 20.882 5.645 1.00 81.44 279 MET A C 1
ATOM 2324 O O . MET A 1 279 ? 2.409 20.716 6.405 1.00 81.44 279 MET A O 1
ATOM 2328 N N . VAL A 1 280 ? 3.629 20.049 4.629 1.00 85.69 280 VAL A N 1
ATOM 2329 C CA . VAL A 1 280 ? 2.820 18.852 4.343 1.00 85.69 280 VAL A CA 1
ATOM 2330 C C . VAL A 1 280 ? 2.970 17.804 5.448 1.00 85.69 280 VAL A C 1
ATOM 2332 O O . VAL A 1 280 ? 1.948 17.317 5.926 1.00 85.69 280 VAL A O 1
ATOM 2335 N N . ARG A 1 281 ? 4.186 17.516 5.941 1.00 84.12 281 ARG A N 1
ATOM 2336 C CA . ARG A 1 281 ? 4.378 16.595 7.084 1.00 84.12 281 ARG A CA 1
ATOM 2337 C C . ARG A 1 281 ? 3.629 17.087 8.330 1.00 84.12 281 ARG A C 1
ATOM 2339 O O . ARG A 1 281 ? 2.757 16.384 8.836 1.00 84.12 281 ARG A O 1
ATOM 2346 N N . ARG A 1 282 ? 3.830 18.354 8.720 1.00 85.38 282 ARG A N 1
ATOM 2347 C CA . ARG A 1 282 ? 3.099 19.003 9.830 1.00 85.38 282 ARG A CA 1
ATOM 2348 C C . ARG A 1 282 ? 1.580 19.061 9.613 1.00 85.38 282 ARG A C 1
ATOM 2350 O O . ARG A 1 282 ? 0.834 19.232 10.577 1.00 85.38 282 ARG A O 1
ATOM 2357 N N . TYR A 1 283 ? 1.093 19.028 8.372 1.00 86.62 283 TYR A N 1
ATOM 2358 C CA . TYR A 1 283 ? -0.338 18.939 8.074 1.00 86.62 283 TYR A CA 1
ATOM 2359 C C . TYR A 1 283 ? -0.853 17.509 8.264 1.00 86.62 283 TYR A C 1
ATOM 2361 O O . TYR A 1 283 ? -1.832 17.333 8.983 1.00 86.62 283 TYR A O 1
ATOM 2369 N N . MET A 1 284 ? -0.159 16.500 7.723 1.00 89.31 284 MET A N 1
ATOM 2370 C CA . MET A 1 284 ? -0.484 15.082 7.934 1.00 89.31 284 MET A CA 1
ATOM 2371 C C . MET A 1 284 ? -0.557 14.734 9.425 1.00 89.31 284 MET A C 1
ATOM 2373 O O . MET A 1 284 ? -1.549 14.161 9.866 1.00 89.31 284 MET A O 1
ATOM 2377 N N . ASP A 1 285 ? 0.440 15.147 10.214 1.00 91.31 285 ASP A N 1
ATOM 2378 C CA . ASP A 1 285 ? 0.477 14.876 11.657 1.00 91.31 285 ASP A CA 1
ATOM 2379 C C . ASP A 1 285 ? -0.702 15.529 12.394 1.00 91.31 285 ASP A C 1
ATOM 2381 O O . ASP A 1 285 ? -1.340 14.898 13.237 1.00 91.31 285 ASP A O 1
ATOM 2385 N N . ARG A 1 286 ? -1.053 16.775 12.041 1.00 90.31 286 ARG A N 1
ATOM 2386 C CA . ARG A 1 286 ? -2.223 17.463 12.613 1.00 90.31 286 ARG A CA 1
ATOM 2387 C C . ARG A 1 286 ? -3.531 16.773 12.238 1.00 90.31 286 ARG A C 1
ATOM 2389 O O . ARG A 1 286 ? -4.366 16.581 13.115 1.00 90.31 286 ARG A O 1
ATOM 2396 N N . VAL A 1 287 ? -3.698 16.366 10.979 1.00 89.62 287 VAL A N 1
ATOM 2397 C CA . VAL A 1 287 ? -4.892 15.638 10.523 1.00 89.62 287 VAL A CA 1
ATOM 2398 C C . VAL A 1 287 ? -5.018 14.292 11.244 1.00 89.62 287 VAL A C 1
ATOM 2400 O O . VAL A 1 287 ? -6.103 13.979 11.725 1.00 89.62 287 VAL A O 1
ATOM 2403 N N . ALA A 1 288 ? -3.924 13.541 11.409 1.00 90.44 288 ALA A N 1
ATOM 2404 C CA . ALA A 1 288 ? -3.910 12.287 12.165 1.00 90.44 288 ALA A CA 1
ATOM 2405 C C . ALA A 1 288 ? -4.290 12.486 13.646 1.00 90.44 288 ALA A C 1
ATOM 2407 O O . ALA A 1 288 ? -5.133 11.761 14.176 1.00 90.44 288 ALA A O 1
ATOM 2408 N N . VAL A 1 289 ? -3.737 13.509 14.310 1.00 90.12 289 VAL A N 1
ATOM 2409 C CA . VAL A 1 289 ? -4.083 13.848 15.704 1.00 90.12 289 VAL A CA 1
ATOM 2410 C C . VAL A 1 289 ? -5.553 14.265 15.837 1.00 90.12 289 VAL A C 1
ATOM 2412 O O . VAL A 1 289 ? -6.235 13.794 16.750 1.00 90.12 289 VAL A O 1
ATOM 2415 N N . SER A 1 290 ? -6.063 15.100 14.927 1.00 89.31 290 SER A N 1
ATOM 2416 C CA . SER A 1 290 ? -7.471 15.521 14.911 1.00 89.31 290 SER A CA 1
ATOM 2417 C C . SER A 1 290 ? -8.426 14.356 14.640 1.00 89.31 290 SER A C 1
ATOM 2419 O O . SER A 1 290 ? -9.431 14.231 15.336 1.00 89.31 290 SER A O 1
ATOM 2421 N N . ALA A 1 291 ? -8.102 13.470 13.695 1.00 89.81 291 ALA A N 1
ATOM 2422 C CA . ALA A 1 291 ? -8.886 12.272 13.407 1.00 89.81 291 ALA A CA 1
ATOM 2423 C C . ALA A 1 291 ? -8.933 11.319 14.614 1.00 89.81 291 ALA A C 1
ATOM 2425 O O . ALA A 1 291 ? -10.008 10.883 15.023 1.00 89.81 291 ALA A O 1
ATOM 2426 N N . ALA A 1 292 ? -7.787 11.070 15.258 1.00 87.25 292 ALA A N 1
ATOM 2427 C CA . ALA A 1 292 ? -7.719 10.246 16.462 1.00 87.25 292 ALA A CA 1
ATOM 2428 C C . ALA A 1 292 ? -8.488 10.861 17.650 1.00 87.25 292 ALA A C 1
ATOM 2430 O O . ALA A 1 292 ? -9.050 10.128 18.464 1.00 87.25 292 ALA A O 1
ATOM 2431 N N . ALA A 1 293 ? -8.527 12.194 17.768 1.00 88.19 293 ALA A N 1
ATOM 2432 C CA . ALA A 1 293 ? -9.349 12.881 18.765 1.00 88.19 293 ALA A CA 1
ATOM 2433 C C . ALA A 1 293 ? -10.850 12.719 18.482 1.00 88.19 293 ALA A C 1
ATOM 2435 O O . ALA A 1 293 ? -11.587 12.302 19.375 1.00 88.19 293 ALA A O 1
ATOM 2436 N N . LEU A 1 294 ? -11.274 12.949 17.235 1.00 89.31 294 LEU A N 1
ATOM 2437 C CA . LEU A 1 294 ? -12.663 12.788 16.804 1.00 89.31 294 LEU A CA 1
ATOM 2438 C C . LEU A 1 294 ? -13.158 11.344 16.995 1.00 89.31 294 LEU A C 1
ATOM 2440 O O . LEU A 1 294 ? -14.270 11.135 17.473 1.00 89.31 294 LEU A O 1
ATOM 2444 N N . GLY A 1 295 ? -12.324 10.342 16.698 1.00 86.00 295 GLY A N 1
ATOM 2445 C CA . GLY A 1 295 ? -12.650 8.931 16.928 1.00 86.00 295 GLY A CA 1
ATOM 2446 C C . GLY A 1 295 ? -12.881 8.595 18.408 1.00 86.00 295 GLY A C 1
ATOM 2447 O O . GLY A 1 295 ? -13.822 7.871 18.734 1.00 86.00 295 GLY A O 1
ATOM 2448 N N . ARG A 1 296 ? -12.085 9.168 19.325 1.00 87.06 296 ARG A N 1
ATOM 2449 C CA . ARG A 1 296 ? -12.300 9.015 20.779 1.00 87.06 296 ARG A CA 1
ATOM 2450 C C . ARG A 1 296 ? -13.603 9.666 21.239 1.00 87.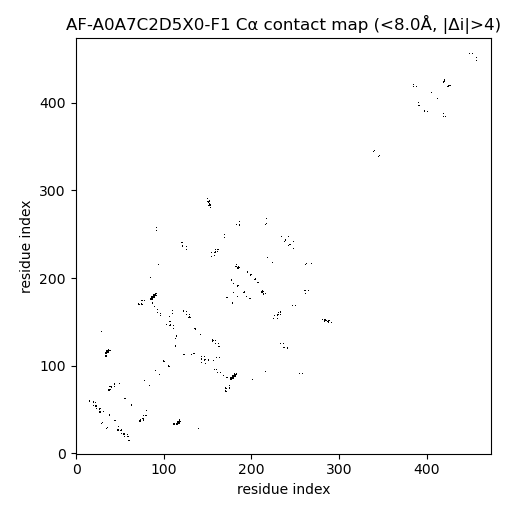06 296 ARG A C 1
ATOM 2452 O O . ARG A 1 296 ? -14.342 9.056 22.005 1.00 87.06 296 ARG A O 1
ATOM 2459 N N . GLU A 1 297 ? -13.902 10.867 20.749 1.00 87.56 297 GLU A N 1
ATOM 2460 C CA . GLU A 1 297 ? -15.147 11.579 21.060 1.00 87.56 297 GLU A CA 1
ATOM 2461 C C . GLU A 1 297 ? -16.379 10.818 20.538 1.00 87.56 297 GLU A C 1
ATOM 2463 O O . GLU A 1 297 ? -17.363 10.643 21.255 1.00 87.56 297 GLU A O 1
ATOM 2468 N N . GLN A 1 298 ? -16.314 10.277 19.318 1.00 89.19 298 GLN A N 1
ATOM 2469 C CA . GLN A 1 298 ? -17.371 9.430 18.757 1.00 89.19 298 GLN A CA 1
ATOM 2470 C C . GLN A 1 298 ? -17.568 8.138 19.560 1.00 89.19 298 GLN A C 1
ATOM 2472 O O . GLN A 1 298 ? -18.710 7.774 19.844 1.00 89.19 298 GLN A O 1
ATOM 2477 N N . ALA A 1 299 ? -16.489 7.470 19.979 1.00 86.31 299 ALA A N 1
ATOM 2478 C CA . ALA A 1 299 ? -16.572 6.284 20.833 1.00 86.31 299 ALA A CA 1
ATOM 2479 C C . ALA A 1 299 ? -17.191 6.602 22.209 1.00 86.31 299 ALA A C 1
ATOM 2481 O O . ALA A 1 299 ? -18.042 5.852 22.689 1.00 86.31 299 ALA A O 1
ATOM 2482 N N . GLN A 1 300 ? -16.828 7.740 22.813 1.00 90.00 300 GLN A N 1
ATOM 2483 C CA . GLN A 1 300 ? -17.417 8.212 24.068 1.00 90.00 300 GLN A CA 1
ATOM 2484 C C . GLN A 1 300 ? -18.912 8.523 23.913 1.00 90.00 300 GLN A C 1
ATOM 2486 O O . GLN A 1 300 ? -19.708 8.088 24.742 1.00 90.00 300 GLN A O 1
ATOM 2491 N N . ASN A 1 301 ? -19.313 9.205 22.837 1.00 91.25 301 ASN A N 1
ATOM 2492 C CA . ASN A 1 301 ? -20.720 9.485 22.541 1.00 91.25 301 ASN A CA 1
ATOM 2493 C C . ASN A 1 301 ? -21.531 8.198 22.307 1.00 91.25 301 ASN A C 1
ATOM 2495 O O . ASN A 1 301 ? -22.640 8.072 22.822 1.00 91.25 301 ASN A O 1
ATOM 2499 N N . GLN A 1 302 ? -20.978 7.205 21.600 1.00 90.75 302 GLN A N 1
ATOM 2500 C CA . GLN A 1 302 ? -21.626 5.897 21.438 1.00 90.75 302 GLN A CA 1
ATOM 2501 C C . GLN A 1 302 ? -21.761 5.137 22.763 1.00 90.75 302 GLN A C 1
ATOM 2503 O O . GLN A 1 302 ? -22.776 4.476 22.983 1.00 90.75 302 GLN A O 1
ATOM 2508 N N . TRP A 1 303 ? -20.764 5.217 23.650 1.00 91.56 303 TRP A N 1
ATOM 2509 C CA . TRP A 1 303 ? -20.852 4.618 24.982 1.00 91.56 303 TRP A CA 1
ATOM 2510 C C . TRP A 1 303 ? -21.923 5.310 25.838 1.00 91.56 303 TRP A C 1
ATOM 2512 O O . TRP A 1 303 ? -22.805 4.630 26.357 1.00 91.56 303 TRP A O 1
ATOM 2522 N N . LEU A 1 304 ? -21.926 6.648 25.889 1.00 93.12 304 LEU A N 1
ATOM 2523 C CA . LEU A 1 304 ? -22.952 7.436 26.583 1.00 93.12 304 LEU A CA 1
ATOM 2524 C C . LEU A 1 304 ? -24.365 7.132 26.067 1.00 93.12 304 LEU A C 1
ATOM 2526 O O . LEU A 1 304 ? -25.288 7.011 26.868 1.00 93.12 304 LEU A O 1
ATOM 2530 N N . GLN A 1 305 ? -24.536 6.954 24.754 1.00 91.62 305 GLN A N 1
ATOM 2531 C CA . GLN A 1 305 ? -25.821 6.571 24.166 1.00 91.62 305 GLN A CA 1
ATOM 2532 C C . GLN A 1 305 ? -26.282 5.184 24.646 1.00 91.62 305 GLN A C 1
ATOM 2534 O O . GLN A 1 305 ? -27.444 5.021 25.005 1.00 91.62 305 GLN A O 1
ATOM 2539 N N . ARG A 1 306 ? -25.379 4.195 24.726 1.00 93.50 306 ARG A N 1
ATOM 2540 C CA . ARG A 1 306 ? -25.707 2.851 25.244 1.00 93.50 306 ARG A CA 1
ATOM 2541 C C . ARG A 1 306 ? -26.072 2.872 26.728 1.00 93.50 306 ARG A C 1
ATOM 2543 O O . ARG A 1 306 ? -27.036 2.217 27.110 1.00 93.50 306 ARG A O 1
ATOM 2550 N N . GLU A 1 307 ? -25.337 3.626 27.546 1.00 93.81 307 GLU A N 1
ATOM 2551 C CA . GLU A 1 307 ? -25.665 3.823 28.966 1.00 93.81 307 GLU A CA 1
ATOM 2552 C C . GLU A 1 307 ? -27.023 4.518 29.135 1.00 93.81 307 GLU A C 1
ATOM 2554 O O . GLU A 1 307 ? -27.837 4.106 29.961 1.00 93.81 307 GLU A O 1
ATOM 2559 N N . TRP A 1 308 ? -27.312 5.530 28.311 1.00 90.56 308 TRP A N 1
ATOM 2560 C CA . TRP A 1 308 ? -28.605 6.213 28.292 1.00 90.56 308 TRP A CA 1
ATOM 2561 C C . TRP A 1 308 ? -29.755 5.268 27.925 1.00 90.56 308 TRP A C 1
ATOM 2563 O O . TRP A 1 308 ? -30.775 5.241 28.616 1.00 90.56 308 TRP A O 1
ATOM 2573 N N . ASP A 1 309 ? -29.589 4.456 26.880 1.00 94.88 309 ASP A N 1
ATOM 2574 C CA . ASP A 1 309 ? -30.605 3.496 26.443 1.00 94.88 309 ASP A CA 1
ATOM 2575 C C . ASP A 1 309 ? -30.819 2.376 27.483 1.00 94.88 309 ASP A C 1
ATOM 2577 O O . ASP A 1 309 ? -31.961 1.988 27.748 1.00 94.88 309 ASP A O 1
ATOM 2581 N N . ALA A 1 310 ? -29.755 1.918 28.153 1.00 92.69 310 ALA A N 1
ATOM 2582 C CA . ALA A 1 310 ? -29.840 0.966 29.263 1.00 92.69 310 ALA A CA 1
ATOM 2583 C C . ALA A 1 310 ? -30.538 1.564 30.501 1.00 92.69 310 ALA A C 1
ATOM 2585 O O . ALA A 1 310 ? -31.415 0.928 31.094 1.00 92.69 310 ALA A O 1
ATOM 2586 N N . ALA A 1 311 ? -30.208 2.806 30.870 1.00 90.06 311 ALA A N 1
ATOM 2587 C CA . ALA A 1 311 ? -30.865 3.525 31.959 1.00 90.06 311 ALA A CA 1
ATOM 2588 C C . ALA A 1 311 ? -32.354 3.760 31.662 1.00 90.06 311 ALA A C 1
ATOM 2590 O O . ALA A 1 311 ? -33.201 3.545 32.532 1.00 90.06 311 ALA A O 1
ATOM 2591 N N . LYS A 1 312 ? -32.692 4.121 30.418 1.00 95.00 312 LYS A N 1
ATOM 2592 C CA . LYS A 1 312 ? -34.074 4.272 29.951 1.00 95.00 312 LYS A CA 1
ATOM 2593 C C . LYS A 1 312 ? -34.852 2.958 30.057 1.00 95.00 312 LYS A C 1
ATOM 2595 O O . LYS A 1 312 ? -35.926 2.949 30.652 1.00 95.00 312 LYS A O 1
ATOM 2600 N N . ALA A 1 313 ? -34.282 1.844 29.591 1.00 89.81 313 ALA A N 1
ATOM 2601 C CA . ALA A 1 313 ? -34.894 0.523 29.743 1.00 89.81 313 ALA A CA 1
ATOM 2602 C C . ALA A 1 313 ? -35.149 0.163 31.222 1.00 89.81 313 ALA A C 1
ATOM 2604 O O . ALA A 1 313 ? -36.197 -0.396 31.551 1.00 89.81 313 ALA A O 1
ATOM 2605 N N . LYS A 1 314 ? -34.241 0.542 32.136 1.00 89.88 314 LYS A N 1
ATOM 2606 C CA . LYS A 1 314 ? -34.438 0.340 33.581 1.00 89.88 314 LYS A CA 1
ATOM 2607 C C . LYS A 1 314 ? -35.552 1.220 34.158 1.00 89.88 314 LYS A C 1
ATOM 2609 O O . LYS A 1 314 ? -36.308 0.751 35.007 1.00 89.88 314 LYS A O 1
ATOM 2614 N N . VAL A 1 315 ? -35.688 2.464 33.697 1.00 92.75 315 VAL A N 1
ATOM 2615 C CA . VAL A 1 315 ? -36.810 3.345 34.066 1.00 92.75 315 VAL A CA 1
ATOM 2616 C C . VAL A 1 315 ? -38.140 2.770 33.572 1.00 92.75 315 VAL A C 1
ATOM 2618 O O . VAL A 1 315 ? -39.105 2.753 34.334 1.00 92.75 315 VAL A O 1
ATOM 2621 N N . ASP A 1 316 ? -38.192 2.228 32.355 1.00 89.88 316 ASP A N 1
ATOM 2622 C CA . ASP A 1 316 ? -39.398 1.596 31.808 1.00 89.88 316 ASP A CA 1
ATOM 2623 C C . ASP A 1 316 ? -39.787 0.315 32.583 1.00 89.88 316 ASP A C 1
ATOM 2625 O O . ASP A 1 316 ? -40.960 0.124 32.914 1.00 89.88 316 ASP A O 1
ATOM 2629 N N . GLU A 1 317 ? -38.816 -0.515 32.986 1.00 90.31 317 GLU A N 1
ATOM 2630 C CA . GLU A 1 317 ? -39.030 -1.675 33.873 1.00 90.31 317 GLU A CA 1
ATOM 2631 C C . GLU A 1 317 ? -39.550 -1.258 35.267 1.00 90.31 317 GLU A C 1
ATOM 2633 O O . GLU A 1 317 ? -40.486 -1.859 35.813 1.00 90.31 317 GLU A O 1
ATOM 2638 N N . LEU A 1 318 ? -38.979 -0.199 35.851 1.00 86.44 318 LEU A N 1
ATOM 2639 C CA . LEU A 1 318 ? -39.421 0.353 37.135 1.00 86.44 318 LEU A CA 1
ATOM 2640 C C . LEU A 1 318 ? -40.829 0.956 37.040 1.00 86.44 318 LEU A C 1
ATOM 2642 O O . LEU A 1 318 ? -41.649 0.732 37.929 1.00 86.44 318 LEU A O 1
ATOM 2646 N N . ASN A 1 319 ? -41.155 1.646 35.948 1.00 87.88 319 ASN A N 1
ATOM 2647 C CA . ASN A 1 319 ? -42.502 2.154 35.689 1.00 87.88 319 ASN A CA 1
ATOM 2648 C C . ASN A 1 319 ? -43.515 1.011 35.533 1.00 87.88 319 ASN A C 1
ATOM 2650 O O . ASN A 1 319 ? -44.594 1.065 36.127 1.00 87.88 319 ASN A O 1
ATOM 2654 N N . HIS A 1 320 ? -43.166 -0.052 34.803 1.00 82.94 320 HIS A N 1
ATOM 2655 C CA . HIS A 1 320 ? -44.033 -1.217 34.631 1.00 82.94 320 HIS A CA 1
ATOM 2656 C C . HIS A 1 320 ? -44.283 -1.955 35.957 1.00 82.94 320 HIS A C 1
ATOM 2658 O O . HIS A 1 320 ? -45.429 -2.262 36.294 1.00 82.94 320 HIS A O 1
ATOM 2664 N N . SER A 1 321 ? -43.236 -2.186 36.755 1.00 84.50 321 SER A N 1
ATOM 2665 C CA . SER A 1 321 ? -43.372 -2.823 38.072 1.00 84.50 321 SER A CA 1
ATOM 2666 C C . SER A 1 321 ? -44.118 -1.940 39.081 1.00 84.50 321 SER A C 1
ATOM 2668 O O . SER A 1 321 ? -44.959 -2.449 39.823 1.00 84.50 321 SER A O 1
ATOM 2670 N N . SER A 1 322 ? -43.900 -0.622 39.067 1.00 82.94 322 SER A N 1
ATOM 2671 C CA . SER A 1 322 ? -44.664 0.350 39.862 1.00 82.94 322 SER A CA 1
ATOM 2672 C C . SER A 1 322 ? -46.155 0.332 39.500 1.00 82.94 322 SER A C 1
ATOM 2674 O O . SER A 1 322 ? -47.006 0.216 40.384 1.00 82.94 322 SER A O 1
ATOM 2676 N N . HIS A 1 323 ? -46.489 0.335 38.204 1.00 84.19 323 HIS A N 1
ATOM 2677 C CA . HIS A 1 323 ? -47.870 0.216 37.733 1.00 84.19 323 HIS A CA 1
ATOM 2678 C C . HIS A 1 323 ? -48.510 -1.117 38.153 1.00 84.19 323 HIS A C 1
ATOM 2680 O O . HIS A 1 323 ? -49.629 -1.129 38.671 1.00 84.19 323 HIS A O 1
ATOM 2686 N N . HIS A 1 324 ? -47.787 -2.235 38.020 1.00 83.56 324 HIS A N 1
ATOM 2687 C CA . HIS A 1 324 ? -48.235 -3.536 38.517 1.00 83.56 324 HIS A CA 1
ATOM 2688 C C . HIS A 1 324 ? -48.557 -3.483 40.021 1.00 83.56 324 HIS A C 1
ATOM 2690 O O . HIS A 1 324 ? -49.679 -3.802 40.418 1.00 83.56 324 HIS A O 1
ATOM 2696 N N . TRP A 1 325 ? -47.638 -3.001 40.864 1.00 82.25 325 TRP A N 1
ATOM 2697 C CA . TRP A 1 325 ? -47.884 -2.885 42.307 1.00 82.25 325 TRP A CA 1
ATOM 2698 C C . TRP A 1 325 ? -49.039 -1.942 42.651 1.00 82.25 325 TRP A C 1
ATOM 2700 O O . TRP A 1 325 ? -49.816 -2.248 43.555 1.00 82.25 325 TRP A O 1
ATOM 2710 N N . TRP A 1 326 ? -49.206 -0.848 41.906 1.00 91.00 326 TRP A N 1
ATOM 2711 C CA . TRP A 1 326 ? -50.340 0.059 42.059 1.00 91.00 326 TRP A CA 1
ATOM 2712 C C . TRP A 1 326 ? -51.678 -0.638 41.757 1.00 91.00 326 TRP A C 1
ATOM 2714 O O . TRP A 1 326 ? -52.600 -0.557 42.568 1.00 91.00 326 TRP A O 1
ATOM 2724 N N . THR A 1 327 ? -51.778 -1.403 40.661 1.00 86.62 327 THR A N 1
ATOM 2725 C CA . THR A 1 327 ? -53.003 -2.171 40.345 1.00 86.62 327 THR A CA 1
ATOM 2726 C C . THR A 1 327 ? -53.300 -3.277 41.366 1.00 86.62 327 THR A C 1
ATOM 2728 O O . THR A 1 327 ? -54.462 -3.486 41.723 1.00 86.62 327 THR A O 1
ATOM 2731 N N . VAL A 1 328 ? -52.271 -3.948 41.900 1.00 89.69 328 VAL A N 1
ATOM 2732 C CA . VAL A 1 328 ? -52.414 -4.933 42.988 1.00 89.69 328 VAL A CA 1
ATOM 2733 C C . VAL A 1 328 ? -52.914 -4.263 44.272 1.00 89.69 328 VAL A C 1
ATOM 2735 O O . VAL A 1 328 ? -53.843 -4.769 44.904 1.00 89.69 328 VAL A O 1
ATOM 2738 N N . ALA A 1 329 ? -52.344 -3.115 44.646 1.00 85.50 329 ALA A N 1
ATOM 2739 C CA . ALA A 1 329 ? -52.754 -2.359 45.826 1.00 85.50 329 ALA A CA 1
ATOM 2740 C C . ALA A 1 329 ? -54.192 -1.829 45.704 1.00 85.50 329 ALA A C 1
ATOM 2742 O O . ALA A 1 329 ? -54.967 -1.944 46.655 1.00 85.50 329 ALA A O 1
ATOM 2743 N N . ASP A 1 330 ? -54.578 -1.309 44.535 1.00 90.44 330 ASP A N 1
ATOM 2744 C CA . ASP A 1 330 ? -55.944 -0.850 44.287 1.00 90.44 330 ASP A CA 1
ATOM 2745 C C . ASP A 1 330 ? -56.952 -2.009 44.341 1.00 90.44 330 ASP A C 1
ATOM 2747 O O . ASP A 1 330 ? -57.972 -1.902 45.022 1.00 90.44 330 ASP A O 1
ATOM 2751 N N . ARG A 1 331 ? -56.637 -3.167 43.740 1.00 90.44 331 ARG A N 1
ATOM 2752 C CA . ARG A 1 331 ? -57.458 -4.382 43.876 1.00 90.44 331 ARG A CA 1
ATOM 2753 C C . ARG A 1 331 ? -57.645 -4.779 45.343 1.00 90.44 331 ARG A C 1
ATOM 2755 O O . ARG A 1 331 ? -58.780 -4.953 45.778 1.00 90.44 331 ARG A O 1
ATOM 2762 N N . LEU A 1 332 ? -56.559 -4.872 46.115 1.00 89.38 332 LEU A N 1
ATOM 2763 C CA . LEU A 1 332 ? -56.617 -5.211 47.543 1.00 89.38 332 LEU A CA 1
ATOM 2764 C C . LEU A 1 332 ? -57.425 -4.185 48.351 1.00 89.38 332 LEU A C 1
ATOM 2766 O O . LEU A 1 332 ? -58.149 -4.560 49.273 1.00 89.38 332 LEU A O 1
ATOM 2770 N N . ASN A 1 333 ? -57.345 -2.899 48.001 1.00 92.06 333 ASN A N 1
ATOM 2771 C CA . ASN A 1 333 ? -58.158 -1.854 48.613 1.00 92.06 333 ASN A CA 1
ATOM 2772 C C . ASN A 1 333 ? -59.651 -2.030 48.281 1.00 92.06 333 ASN A C 1
ATOM 2774 O O . ASN A 1 333 ? -60.477 -1.976 49.191 1.00 92.06 333 ASN A O 1
ATOM 2778 N N . ARG A 1 334 ? -60.016 -2.319 47.023 1.00 88.25 334 ARG A N 1
ATOM 2779 C CA . ARG A 1 334 ? -61.407 -2.643 46.643 1.00 88.25 334 ARG A CA 1
ATOM 2780 C C . ARG A 1 334 ? -61.926 -3.872 47.395 1.00 88.25 334 ARG A C 1
ATOM 2782 O O . ARG A 1 334 ? -63.025 -3.817 47.949 1.00 88.25 334 ARG A O 1
ATOM 2789 N N . ASP A 1 335 ? -61.127 -4.935 47.481 1.00 89.88 335 ASP A N 1
ATOM 2790 C CA . ASP A 1 335 ? -61.467 -6.162 48.211 1.00 89.88 335 ASP A CA 1
ATOM 2791 C C . ASP A 1 335 ? -61.667 -5.877 49.717 1.00 89.88 335 ASP A C 1
ATOM 2793 O O . ASP A 1 335 ? -62.656 -6.314 50.313 1.00 89.88 335 ASP A O 1
ATOM 2797 N N . LEU A 1 336 ? -60.803 -5.059 50.334 1.00 88.31 336 LEU A N 1
ATOM 2798 C CA . LEU A 1 336 ? -60.965 -4.594 51.719 1.00 88.31 336 LEU A CA 1
ATOM 2799 C C . LEU A 1 336 ? -62.237 -3.760 51.919 1.00 88.31 336 LEU A C 1
ATOM 2801 O O . LEU A 1 336 ? -62.952 -3.976 52.900 1.00 88.31 336 LEU A O 1
ATOM 2805 N N . GLN A 1 337 ? -62.557 -2.837 51.007 1.00 87.19 337 GLN A N 1
ATOM 2806 C CA . GLN A 1 337 ? -63.793 -2.051 51.080 1.00 87.19 337 GLN A CA 1
ATOM 2807 C C . GLN A 1 337 ? -65.035 -2.943 50.937 1.00 87.19 337 GLN A C 1
ATOM 2809 O O . GLN A 1 337 ? -65.997 -2.771 51.689 1.00 87.19 337 GLN A O 1
ATOM 2814 N N . ALA A 1 338 ? -65.007 -3.950 50.058 1.00 87.25 338 ALA A N 1
ATOM 2815 C CA . ALA A 1 338 ? -66.075 -4.941 49.934 1.00 87.25 338 ALA A CA 1
ATOM 2816 C C . ALA A 1 338 ? -66.245 -5.767 51.226 1.00 87.25 338 ALA A C 1
ATOM 2818 O O . ALA A 1 338 ? -67.368 -5.941 51.715 1.00 87.25 338 ALA A O 1
ATOM 2819 N N . VAL A 1 339 ? -65.141 -6.197 51.850 1.00 83.50 339 VAL A N 1
ATOM 2820 C CA . VAL A 1 339 ? -65.161 -6.852 53.169 1.00 83.50 339 VAL A CA 1
ATOM 2821 C C . VAL A 1 339 ? -65.742 -5.920 54.236 1.00 83.50 339 VAL A C 1
ATOM 2823 O O . VAL A 1 339 ? -66.617 -6.347 54.988 1.00 83.50 339 VAL A O 1
ATOM 2826 N N . TYR A 1 340 ? -65.341 -4.648 54.293 1.00 78.94 340 TYR A N 1
ATOM 2827 C CA . TYR A 1 340 ? -65.867 -3.675 55.259 1.00 78.94 340 TYR A CA 1
ATOM 2828 C C . TYR A 1 340 ? -67.348 -3.326 55.043 1.00 78.94 340 TYR A C 1
ATOM 2830 O O . TYR A 1 340 ? -68.067 -3.085 56.020 1.00 78.94 340 TYR A O 1
ATOM 2838 N N . ALA A 1 341 ? -67.824 -3.345 53.796 1.00 80.25 341 ALA A N 1
ATOM 2839 C CA . ALA A 1 341 ? -69.230 -3.169 53.442 1.00 80.25 341 ALA A CA 1
ATOM 2840 C C . ALA A 1 341 ? -70.096 -4.401 53.778 1.00 80.25 341 ALA A C 1
ATOM 2842 O O . ALA A 1 341 ? -71.306 -4.259 53.992 1.00 80.25 341 ALA A O 1
ATOM 2843 N N . SER A 1 342 ? -69.494 -5.595 53.864 1.00 87.56 342 SER A N 1
ATOM 2844 C CA . SER A 1 342 ? -70.199 -6.860 54.101 1.00 87.56 342 SER A CA 1
ATOM 2845 C C . SER A 1 342 ? -70.991 -6.889 55.419 1.00 87.56 342 SER A C 1
ATOM 2847 O O . SER A 1 342 ? -70.602 -6.322 56.448 1.00 87.56 342 SER A O 1
ATOM 2849 N N . ARG A 1 343 ? -72.128 -7.602 55.414 1.00 74.00 343 ARG A N 1
ATOM 2850 C CA . ARG A 1 343 ? -73.040 -7.685 56.574 1.00 74.00 343 ARG A CA 1
ATOM 2851 C C . ARG A 1 343 ? -72.364 -8.324 57.797 1.00 74.00 343 ARG A C 1
ATOM 2853 O O . ARG A 1 343 ? -72.579 -7.863 58.916 1.00 74.00 343 ARG A O 1
ATOM 2860 N N . SER A 1 344 ? -71.506 -9.326 57.591 1.00 79.88 344 SER A N 1
ATOM 2861 C CA . SER A 1 344 ? -70.755 -10.015 58.652 1.00 79.88 344 SER A CA 1
ATOM 2862 C C . SER A 1 344 ? -69.679 -9.128 59.290 1.00 79.88 344 SER A C 1
ATOM 2864 O O . SER A 1 344 ? -69.520 -9.138 60.517 1.00 79.88 344 SER A O 1
ATOM 2866 N N . TRP A 1 345 ? -68.977 -8.302 58.505 1.00 78.38 345 TRP A N 1
ATOM 2867 C CA . TRP A 1 345 ? -68.037 -7.331 59.066 1.00 78.38 345 TRP A CA 1
ATOM 2868 C C . TRP A 1 345 ? -68.765 -6.242 59.850 1.00 78.38 345 TRP A C 1
ATOM 2870 O O . TRP A 1 345 ? -68.409 -5.979 60.997 1.00 78.38 345 TRP A O 1
ATOM 2880 N N . ARG A 1 346 ? -69.836 -5.660 59.293 1.00 78.56 346 ARG A N 1
ATOM 2881 C CA . ARG A 1 346 ? -70.625 -4.612 59.969 1.00 78.56 346 ARG A CA 1
ATOM 2882 C C . ARG A 1 346 ? -71.226 -5.098 61.294 1.00 78.56 346 ARG A C 1
ATOM 2884 O O . ARG A 1 346 ? -71.187 -4.349 62.265 1.00 78.56 346 ARG A O 1
ATOM 2891 N N . PHE A 1 347 ? -71.687 -6.350 61.364 1.00 78.06 347 PHE A N 1
ATOM 2892 C CA . PHE A 1 347 ? -72.199 -6.964 62.596 1.00 78.06 347 PHE A CA 1
ATOM 2893 C C . PHE A 1 347 ? -71.099 -7.260 63.633 1.00 78.06 347 PHE A C 1
ATOM 2895 O O . PHE A 1 347 ? -71.287 -7.023 64.824 1.00 78.06 347 PHE A O 1
ATOM 2902 N N . THR A 1 348 ? -69.923 -7.735 63.202 1.00 80.69 348 THR A N 1
ATOM 2903 C CA . THR A 1 348 ? -68.813 -8.058 64.125 1.00 80.69 348 THR A CA 1
ATOM 2904 C C . THR A 1 348 ? -67.916 -6.863 64.473 1.00 80.69 348 THR A C 1
ATOM 2906 O O . THR A 1 348 ? -67.144 -6.944 65.428 1.00 80.69 348 THR A O 1
ATOM 2909 N N . ARG A 1 349 ? -68.038 -5.727 63.769 1.00 75.25 349 ARG A N 1
ATOM 2910 C CA . ARG A 1 349 ? -67.293 -4.474 64.005 1.00 75.25 349 ARG A CA 1
ATOM 2911 C C . ARG A 1 349 ? -67.261 -4.023 65.480 1.00 75.25 349 ARG A C 1
ATOM 2913 O O . ARG A 1 349 ? -66.150 -3.785 65.956 1.00 75.25 349 ARG A O 1
ATOM 2920 N N . PRO A 1 350 ? -68.378 -3.940 66.238 1.00 74.75 350 PRO A N 1
ATOM 2921 C CA . PRO A 1 350 ? -68.328 -3.574 67.659 1.00 74.75 350 PRO A CA 1
ATOM 2922 C C . PRO A 1 350 ? -67.576 -4.600 68.524 1.00 74.75 350 PRO A C 1
ATOM 2924 O O . PRO A 1 350 ? -66.804 -4.212 69.398 1.00 74.75 350 PRO A O 1
ATOM 2927 N N . MET A 1 351 ? -67.718 -5.902 68.250 1.00 76.31 351 MET A N 1
ATOM 2928 C CA . MET A 1 351 ? -67.008 -6.957 68.991 1.00 76.31 351 MET A CA 1
ATOM 2929 C C . MET A 1 351 ? -65.501 -6.941 68.701 1.00 76.31 351 MET A C 1
ATOM 2931 O O . MET A 1 351 ? -64.690 -7.110 69.608 1.00 76.31 351 MET A O 1
ATOM 2935 N N . ARG A 1 352 ? -65.107 -6.682 67.446 1.00 72.75 352 ARG A N 1
ATOM 2936 C CA . ARG A 1 352 ? -63.700 -6.522 67.041 1.00 72.75 352 ARG A CA 1
ATOM 2937 C C . ARG A 1 352 ? -63.082 -5.254 67.637 1.00 72.75 352 ARG A C 1
ATOM 2939 O O . ARG A 1 352 ? -61.943 -5.307 68.088 1.00 72.75 352 ARG A O 1
ATOM 2946 N N . ALA A 1 353 ? -63.832 -4.151 67.706 1.00 70.94 353 ALA A N 1
ATOM 2947 C CA . ALA A 1 353 ? -63.399 -2.931 68.389 1.00 70.94 353 ALA A CA 1
ATOM 2948 C C . ALA A 1 353 ? -63.177 -3.175 69.892 1.00 70.94 353 ALA A C 1
ATOM 2950 O O . ALA A 1 353 ? -62.135 -2.790 70.419 1.00 70.94 353 ALA A O 1
ATOM 2951 N N . LEU A 1 354 ? -64.092 -3.893 70.556 1.00 67.25 354 LEU A N 1
ATOM 2952 C CA . LEU A 1 354 ? -63.938 -4.314 71.952 1.00 67.25 354 LEU A CA 1
ATOM 2953 C C . LEU A 1 354 ? -62.713 -5.229 72.138 1.00 67.25 354 LEU A C 1
ATOM 2955 O O . LEU A 1 354 ? -61.909 -5.002 73.036 1.00 67.25 354 LEU A O 1
ATOM 2959 N N . GLY A 1 355 ? -62.515 -6.209 71.252 1.00 66.62 355 GLY A N 1
ATOM 2960 C CA . GLY A 1 355 ? -61.342 -7.089 71.254 1.00 66.62 355 GLY A CA 1
ATOM 2961 C C . GLY A 1 355 ? -60.014 -6.354 71.026 1.00 66.62 355 GLY A C 1
ATOM 2962 O O . GLY A 1 355 ? -59.001 -6.720 71.621 1.00 66.62 355 GLY A O 1
ATOM 2963 N N . TRP A 1 356 ? -60.007 -5.288 70.221 1.00 67.75 356 TRP A N 1
ATOM 2964 C CA . TRP A 1 356 ? -58.834 -4.431 70.025 1.00 67.75 356 TRP A CA 1
ATOM 2965 C C . TRP A 1 356 ? -58.562 -3.540 71.243 1.00 67.75 356 TRP A C 1
ATOM 2967 O O . TRP A 1 356 ? -57.411 -3.410 71.652 1.00 67.75 356 TRP A O 1
ATOM 2977 N N . LEU A 1 357 ? -59.609 -3.010 71.886 1.00 59.41 357 LEU A N 1
ATOM 2978 C CA . LEU A 1 357 ? -59.525 -2.308 73.174 1.00 59.41 357 LEU A CA 1
ATOM 2979 C C . LEU A 1 357 ? -58.940 -3.213 74.272 1.00 59.41 357 LEU A C 1
ATOM 2981 O O . LEU A 1 357 ? -58.031 -2.805 74.992 1.00 59.41 357 LEU A O 1
ATOM 2985 N N . LEU A 1 358 ? -59.402 -4.465 74.344 1.00 59.59 358 LEU A N 1
ATOM 2986 C CA . LEU A 1 358 ? -58.909 -5.473 75.286 1.00 59.59 358 LEU A CA 1
ATOM 2987 C C . LEU A 1 358 ? -57.457 -5.886 74.986 1.00 59.59 358 LEU A C 1
ATOM 2989 O O . LEU A 1 358 ? -56.645 -5.948 75.906 1.00 59.59 358 LEU A O 1
ATOM 2993 N N . ARG A 1 359 ? -57.086 -6.094 73.712 1.00 61.41 359 ARG A N 1
ATOM 2994 C CA . ARG A 1 359 ? -55.691 -6.390 73.324 1.00 61.41 359 ARG A CA 1
ATOM 2995 C C . ARG A 1 359 ? -54.747 -5.210 73.561 1.00 61.41 359 ARG A C 1
ATOM 2997 O O . ARG A 1 359 ? -53.635 -5.424 74.037 1.00 61.41 359 ARG A O 1
ATOM 3004 N N . ARG A 1 360 ? -55.172 -3.967 73.304 1.00 51.56 360 ARG A N 1
ATOM 3005 C CA . ARG A 1 360 ? -54.358 -2.766 73.574 1.00 51.56 360 ARG A CA 1
ATOM 3006 C C . ARG A 1 360 ? -54.214 -2.483 75.077 1.00 51.56 360 ARG A C 1
ATOM 3008 O O . ARG A 1 360 ? -53.198 -1.934 75.496 1.00 51.56 360 ARG A O 1
ATOM 3015 N N . GLY A 1 361 ? -55.161 -2.951 75.894 1.00 50.19 361 GLY A N 1
ATOM 3016 C CA . GLY A 1 361 ? -55.029 -3.017 77.353 1.00 50.19 361 GLY A CA 1
ATOM 3017 C C . GLY A 1 361 ? -53.994 -4.032 77.865 1.00 50.19 361 GLY A C 1
ATOM 3018 O O . GLY A 1 361 ? -53.605 -3.944 79.025 1.00 50.19 361 GLY A O 1
ATOM 3019 N N . GLY A 1 362 ? -53.514 -4.959 77.024 1.00 50.53 362 GLY A N 1
ATOM 3020 C CA . GLY A 1 362 ? -52.633 -6.058 77.438 1.00 50.53 362 GLY A CA 1
ATOM 3021 C C . GLY A 1 362 ? -51.182 -5.672 77.749 1.00 50.53 362 GLY A C 1
ATOM 3022 O O . GLY A 1 362 ? -50.576 -6.306 78.601 1.00 50.53 362 GLY A O 1
ATOM 3023 N N . ASN A 1 363 ? -50.632 -4.636 77.102 1.00 49.75 363 ASN A N 1
ATOM 3024 C CA . ASN A 1 363 ? -49.240 -4.180 77.298 1.00 49.75 363 ASN A CA 1
ATOM 3025 C C . ASN A 1 363 ? -49.088 -2.637 77.297 1.00 49.75 363 ASN A C 1
ATOM 3027 O O . ASN A 1 363 ? -47.985 -2.116 77.165 1.00 49.75 363 ASN A O 1
ATOM 3031 N N . GLY A 1 364 ? -50.192 -1.888 77.431 1.00 42.28 364 GLY A N 1
ATOM 3032 C CA . GLY A 1 364 ? -50.227 -0.423 77.267 1.00 42.28 364 GLY A CA 1
ATOM 3033 C C . GLY A 1 364 ? -50.435 0.415 78.538 1.00 42.28 364 GLY A C 1
ATOM 3034 O O . GLY A 1 364 ? -50.499 1.638 78.448 1.00 42.28 364 GLY A O 1
ATOM 3035 N N . ILE A 1 365 ? -50.552 -0.185 79.731 1.00 44.06 365 ILE A N 1
ATOM 3036 C CA . ILE A 1 365 ? -50.907 0.538 80.977 1.00 44.06 365 ILE A CA 1
ATOM 3037 C C . ILE A 1 365 ? -49.663 1.148 81.664 1.00 44.06 365 ILE A C 1
ATOM 3039 O O . ILE A 1 365 ? -49.447 1.007 82.866 1.00 44.06 365 ILE A O 1
ATOM 3043 N N . ARG A 1 366 ? -48.822 1.839 80.883 1.00 43.94 366 ARG A N 1
ATOM 3044 C CA . ARG A 1 366 ? -47.697 2.666 81.365 1.00 43.94 366 ARG A CA 1
ATOM 3045 C C . ARG A 1 366 ? -47.488 3.948 80.535 1.00 43.94 366 ARG A C 1
ATOM 3047 O O . ARG A 1 366 ? -46.348 4.325 80.320 1.00 43.94 366 ARG A O 1
ATOM 3054 N N . ALA A 1 367 ? -48.560 4.624 80.093 1.00 47.31 367 ALA A N 1
ATOM 3055 C CA . ALA A 1 367 ? -48.527 6.054 79.709 1.00 47.31 367 ALA A CA 1
ATOM 3056 C C . ALA A 1 367 ? -49.918 6.653 79.363 1.00 47.31 367 ALA A C 1
ATOM 3058 O O . ALA A 1 367 ? -50.156 7.013 78.216 1.00 47.31 367 ALA A O 1
ATOM 3059 N N . VAL A 1 368 ? -50.832 6.819 80.333 1.00 37.12 368 VAL A N 1
ATOM 3060 C CA . VAL A 1 368 ? -51.874 7.882 80.285 1.00 37.12 368 VAL A CA 1
ATOM 3061 C C . VAL A 1 368 ? -52.180 8.347 81.725 1.00 37.12 368 VAL A C 1
ATOM 3063 O O . VAL A 1 368 ? -52.395 7.480 82.577 1.00 37.12 368 VAL A O 1
ATOM 3066 N N . PRO A 1 369 ? -52.217 9.658 82.050 1.00 42.97 369 PRO A N 1
ATOM 3067 C CA . PRO A 1 369 ? -52.392 10.114 83.433 1.00 42.97 369 PRO A CA 1
ATOM 3068 C C . PRO A 1 369 ? -53.850 10.155 83.940 1.00 42.97 369 PRO A C 1
ATOM 3070 O O . PRO A 1 369 ? -54.780 10.565 83.249 1.00 42.97 369 PRO A O 1
ATOM 3073 N N . GLY A 1 370 ? -54.017 9.872 85.235 1.00 47.31 370 GLY A N 1
ATOM 3074 C CA . GLY A 1 370 ? -54.876 10.668 86.129 1.00 47.31 370 GLY A CA 1
ATOM 3075 C C . GLY A 1 370 ? -56.381 10.370 86.225 1.00 47.31 370 GLY A C 1
ATOM 3076 O O . GLY A 1 370 ? -56.890 10.269 87.340 1.00 47.31 370 GLY A O 1
ATOM 3077 N N . LEU A 1 371 ? -57.123 10.265 85.118 1.00 40.03 371 LEU A N 1
ATOM 3078 C CA . LEU A 1 371 ? -58.563 10.605 85.151 1.00 40.03 371 LEU A CA 1
ATOM 3079 C C . LEU A 1 371 ? -59.577 9.459 85.358 1.00 40.03 371 LEU A C 1
ATOM 3081 O O . LEU A 1 371 ? -60.663 9.703 85.882 1.00 40.03 371 LEU A O 1
ATOM 3085 N N . THR A 1 372 ? -59.267 8.203 85.025 1.00 46.81 372 THR A N 1
ATOM 3086 C CA . THR A 1 372 ? -60.280 7.117 85.030 1.00 46.81 372 THR A CA 1
ATOM 3087 C C . THR A 1 372 ? -60.462 6.406 86.379 1.00 46.81 372 THR A C 1
ATOM 3089 O O . THR A 1 372 ? -61.575 6.009 86.728 1.00 46.81 372 THR A O 1
ATOM 3092 N N . VAL A 1 373 ? -59.407 6.274 87.190 1.00 49.38 373 VAL A N 1
ATOM 3093 C CA . VAL A 1 373 ? -59.458 5.536 88.476 1.00 49.38 373 VAL A CA 1
ATOM 3094 C C . VAL A 1 373 ? -60.171 6.327 89.586 1.00 49.38 373 VAL A C 1
ATOM 3096 O O . VAL A 1 373 ? -60.747 5.737 90.506 1.00 49.38 373 VAL A O 1
ATOM 3099 N N . LEU A 1 374 ? -60.170 7.662 89.508 1.00 46.38 374 LEU A N 1
ATOM 3100 C CA . LEU A 1 374 ? -60.821 8.529 90.496 1.00 46.38 374 LEU A CA 1
ATOM 3101 C C . LEU A 1 374 ? -62.353 8.510 90.378 1.00 46.38 374 LEU A C 1
ATOM 3103 O O . LEU A 1 374 ? -63.028 8.410 91.404 1.00 46.38 374 LEU A O 1
ATOM 3107 N N . ALA A 1 375 ? -62.901 8.500 89.157 1.00 51.19 375 ALA A N 1
ATOM 3108 C CA . ALA A 1 375 ? -64.348 8.451 88.918 1.00 51.19 375 ALA A CA 1
ATOM 3109 C C . ALA A 1 375 ? -64.999 7.182 89.507 1.00 51.19 375 ALA A C 1
ATOM 3111 O O . ALA A 1 375 ? -65.978 7.261 90.255 1.00 51.19 375 ALA A O 1
ATOM 3112 N N . VAL A 1 376 ? -64.393 6.010 89.278 1.00 51.25 376 VAL A N 1
ATOM 3113 C CA . VAL A 1 376 ? -64.881 4.724 89.819 1.00 51.25 376 VAL A CA 1
ATOM 3114 C C . VAL A 1 376 ? -64.837 4.705 91.356 1.00 51.25 376 VAL A C 1
ATOM 3116 O O . VAL A 1 376 ? -65.768 4.226 92.010 1.00 51.25 376 VAL A O 1
ATOM 3119 N N . LYS A 1 377 ? -63.799 5.297 91.969 1.00 53.34 377 LYS A N 1
ATOM 3120 C CA . LYS A 1 377 ? -63.702 5.444 93.435 1.00 53.34 377 LYS A CA 1
ATOM 3121 C C . LYS A 1 377 ? -64.662 6.488 94.021 1.00 53.34 377 LYS A C 1
ATOM 3123 O O . LYS A 1 377 ? -64.897 6.444 95.232 1.00 53.34 377 LYS A O 1
ATOM 3128 N N . ALA A 1 378 ? -65.206 7.408 93.225 1.00 54.69 378 ALA A N 1
ATOM 3129 C CA . ALA A 1 378 ? -66.201 8.378 93.679 1.00 54.69 378 ALA A CA 1
ATOM 3130 C C . ALA A 1 378 ? -67.602 7.747 93.780 1.00 54.69 378 ALA A C 1
ATOM 3132 O O . ALA A 1 378 ? -68.233 7.833 94.836 1.00 54.69 378 ALA A O 1
ATOM 3133 N N . MET A 1 379 ? -68.047 7.033 92.737 1.00 55.00 379 MET A N 1
ATOM 3134 C CA . MET A 1 379 ? -69.407 6.469 92.661 1.00 55.00 379 MET A CA 1
ATOM 3135 C C . MET A 1 379 ? -69.664 5.303 93.634 1.00 55.00 379 MET A C 1
ATOM 3137 O O . MET A 1 379 ? -70.775 5.160 94.141 1.00 55.00 379 MET A O 1
ATOM 3141 N N . GLY A 1 380 ? -68.654 4.490 93.968 1.00 57.72 380 GLY A N 1
ATOM 3142 C CA . GLY A 1 380 ? -68.839 3.351 94.885 1.00 57.72 380 GLY A CA 1
ATOM 3143 C C . GLY A 1 380 ? -69.065 3.736 96.359 1.00 57.72 380 GLY A C 1
ATOM 3144 O O . GLY A 1 380 ? -69.715 3.009 97.112 1.00 57.72 380 GLY A O 1
ATOM 3145 N N . LYS A 1 381 ? -68.555 4.894 96.801 1.00 59.03 381 LYS A N 1
ATOM 3146 C CA . LYS A 1 381 ? -68.604 5.315 98.214 1.00 59.03 381 LYS A CA 1
ATOM 3147 C C . LYS A 1 381 ? -70.014 5.628 98.757 1.00 59.03 381 LYS A C 1
ATOM 3149 O O . LYS A 1 381 ? -70.246 5.291 99.921 1.00 59.03 381 LYS A O 1
ATOM 3154 N N . PRO A 1 382 ? -70.943 6.309 98.056 1.00 63.72 382 PRO A N 1
ATOM 3155 C CA . PRO A 1 382 ? -72.300 6.522 98.577 1.00 63.72 382 PRO A CA 1
ATOM 3156 C C . PRO A 1 382 ? -73.097 5.214 98.712 1.00 63.72 382 PRO A C 1
ATOM 3158 O O . PRO A 1 382 ? -73.748 5.013 99.736 1.00 63.72 382 PRO A O 1
ATOM 3161 N N . LEU A 1 383 ? -72.970 4.289 97.752 1.00 65.69 383 LEU A N 1
ATOM 3162 C CA . LEU A 1 383 ? -73.680 3.002 97.759 1.00 65.69 383 LEU A CA 1
ATOM 3163 C C . LEU A 1 383 ? -73.340 2.150 98.993 1.00 65.69 383 LEU A C 1
ATOM 3165 O O . LEU A 1 383 ? -74.243 1.690 99.689 1.00 65.69 383 LEU A O 1
ATOM 3169 N N . VAL A 1 384 ? -72.051 2.012 99.329 1.00 67.25 384 VAL A N 1
ATOM 3170 C CA . VAL A 1 384 ? -71.617 1.246 100.516 1.00 67.25 384 VAL A CA 1
ATOM 3171 C C . VAL A 1 384 ? -72.122 1.879 101.820 1.00 67.25 384 VAL A C 1
ATOM 3173 O O . VAL A 1 384 ? -72.538 1.164 102.729 1.00 67.25 384 VAL A O 1
ATOM 3176 N N . ALA A 1 385 ? -72.149 3.212 101.924 1.00 64.62 385 ALA A N 1
ATOM 3177 C CA . ALA A 1 385 ? -72.687 3.884 103.111 1.00 64.62 385 ALA A CA 1
ATOM 3178 C C . ALA A 1 385 ? -74.211 3.726 103.239 1.00 64.62 385 ALA A C 1
ATOM 3180 O O . ALA A 1 385 ? -74.706 3.523 104.348 1.00 64.62 385 ALA A O 1
ATOM 3181 N N . SER A 1 386 ? -74.943 3.765 102.120 1.00 66.19 386 SER A N 1
ATOM 3182 C CA . SER A 1 386 ? -76.385 3.501 102.098 1.00 66.19 386 SER A CA 1
ATOM 3183 C C . SER A 1 386 ? -76.694 2.062 102.532 1.00 66.19 386 SER A C 1
ATOM 3185 O O . SER A 1 386 ? -77.508 1.851 103.429 1.00 66.19 386 SER A O 1
ATOM 3187 N N . ALA A 1 387 ? -75.955 1.077 102.007 1.00 63.31 387 ALA A N 1
ATOM 3188 C CA . ALA A 1 387 ? -76.095 -0.330 102.388 1.00 63.31 387 ALA A CA 1
ATOM 3189 C C . ALA A 1 387 ? -75.819 -0.582 103.885 1.00 63.31 387 ALA A C 1
ATOM 3191 O O . ALA A 1 387 ? -76.565 -1.318 104.531 1.00 63.31 387 ALA A O 1
ATOM 3192 N N . ILE A 1 388 ? -74.796 0.063 104.466 1.00 65.69 388 ILE A N 1
ATOM 3193 C CA . ILE A 1 388 ? -74.502 -0.033 105.909 1.00 65.69 388 ILE A CA 1
ATOM 3194 C C . ILE A 1 388 ? -75.648 0.560 106.745 1.00 65.69 388 ILE A C 1
ATOM 3196 O O . ILE A 1 388 ? -76.098 -0.082 107.694 1.00 65.69 388 ILE A O 1
ATOM 3200 N N . ARG A 1 389 ? -76.163 1.746 106.385 1.00 68.50 389 ARG A N 1
ATOM 3201 C CA . ARG A 1 389 ? -77.298 2.375 107.090 1.00 68.50 389 ARG A CA 1
ATOM 3202 C C . ARG A 1 389 ? -78.569 1.525 106.989 1.00 68.50 389 ARG A C 1
ATOM 3204 O O . ARG A 1 389 ? -79.215 1.283 108.005 1.00 68.50 389 ARG A O 1
ATOM 3211 N N . PHE A 1 390 ? -78.880 1.005 105.802 1.00 68.88 390 PHE A N 1
ATOM 3212 C CA . PHE A 1 390 ? -80.026 0.123 105.561 1.00 68.88 390 PHE A CA 1
ATOM 3213 C C . PHE A 1 390 ? -79.952 -1.172 106.390 1.00 68.88 390 PHE A C 1
ATOM 3215 O O . PHE A 1 390 ? -80.940 -1.574 107.005 1.00 68.88 390 PHE A O 1
ATOM 3222 N N . ALA A 1 391 ? -78.769 -1.790 106.480 1.00 65.69 391 ALA A N 1
ATOM 3223 C CA . ALA A 1 391 ? -78.541 -2.977 107.304 1.00 65.69 391 ALA A CA 1
ATOM 3224 C C . ALA A 1 391 ? -78.577 -2.688 108.819 1.00 65.69 391 ALA A C 1
ATOM 3226 O O . ALA A 1 391 ? -78.956 -3.561 109.600 1.00 65.69 391 ALA A O 1
ATOM 3227 N N . MET A 1 392 ? -78.204 -1.478 109.256 1.00 65.69 392 MET A N 1
ATOM 3228 C CA . MET A 1 392 ? -78.309 -1.073 110.664 1.00 65.69 392 MET A CA 1
ATOM 3229 C C . MET A 1 392 ? -79.740 -0.714 111.085 1.00 65.69 392 MET A C 1
ATOM 3231 O O . MET A 1 392 ? -80.099 -0.986 112.229 1.00 65.69 392 MET A O 1
ATOM 3235 N N . ALA A 1 393 ? -80.556 -0.174 110.175 1.00 66.06 393 ALA A N 1
ATOM 3236 C CA . ALA A 1 393 ? -81.943 0.221 110.434 1.00 66.06 393 ALA A CA 1
ATOM 3237 C C . ALA A 1 393 ? -82.949 -0.952 110.477 1.00 66.06 393 ALA A C 1
ATOM 3239 O O . ALA A 1 393 ? -84.090 -0.759 110.888 1.00 66.06 393 ALA A O 1
ATOM 3240 N N . ARG A 1 394 ? -82.563 -2.168 110.056 1.00 64.38 394 ARG A N 1
ATOM 3241 C CA . ARG A 1 394 ? -83.449 -3.351 110.006 1.00 64.38 394 ARG A CA 1
ATOM 3242 C C . ARG A 1 394 ? -82.873 -4.532 110.812 1.00 64.38 394 ARG A C 1
ATOM 3244 O O . ARG A 1 394 ? -81.994 -5.240 110.310 1.00 64.38 394 ARG A O 1
ATOM 3251 N N . PRO A 1 395 ? -83.367 -4.807 112.041 1.00 61.41 395 PRO A N 1
ATOM 3252 C CA . PRO A 1 395 ? -82.807 -5.837 112.929 1.00 61.41 395 PRO A CA 1
ATOM 3253 C C . PRO A 1 395 ? -82.762 -7.260 112.348 1.00 61.41 395 PRO A C 1
ATOM 3255 O O . PRO A 1 395 ? -81.843 -8.018 112.664 1.00 61.41 395 PRO A O 1
ATOM 3258 N N . SER A 1 396 ? -83.710 -7.612 111.472 1.00 64.25 396 SER A N 1
ATOM 3259 C CA . SER A 1 396 ? -83.776 -8.912 110.785 1.00 64.25 396 SER A CA 1
ATOM 3260 C C . SER A 1 396 ? -82.619 -9.146 109.806 1.00 64.25 396 SER A C 1
ATOM 3262 O O . SER A 1 396 ? -82.148 -10.273 109.679 1.00 64.25 396 SER A O 1
ATOM 3264 N N . LEU A 1 397 ? -82.100 -8.090 109.168 1.00 63.38 397 LEU A N 1
ATOM 3265 C CA . LEU A 1 397 ? -80.972 -8.161 108.228 1.00 63.38 397 LEU A CA 1
ATOM 3266 C C . LEU A 1 397 ? -79.611 -8.027 108.933 1.00 63.38 397 LEU A C 1
ATOM 3268 O O . LEU A 1 397 ? -78.610 -8.586 108.480 1.00 63.38 397 LEU A O 1
ATOM 3272 N N . LYS A 1 398 ? -79.572 -7.343 110.083 1.00 62.38 398 LYS A N 1
ATOM 3273 C CA . LYS A 1 398 ? -78.356 -7.138 110.887 1.00 62.38 398 LYS A CA 1
ATOM 3274 C C . LYS A 1 398 ? -77.723 -8.454 111.357 1.00 62.38 398 LYS A C 1
ATOM 3276 O O . LYS A 1 398 ? -76.503 -8.596 111.289 1.00 62.38 398 LYS A O 1
ATOM 3281 N N . LYS A 1 399 ? -78.529 -9.425 111.813 1.00 64.31 399 LYS A N 1
ATOM 3282 C CA . LYS A 1 399 ? -78.043 -10.727 112.318 1.00 64.31 399 LYS A CA 1
ATOM 3283 C C . LYS A 1 399 ? -77.268 -11.538 111.252 1.00 6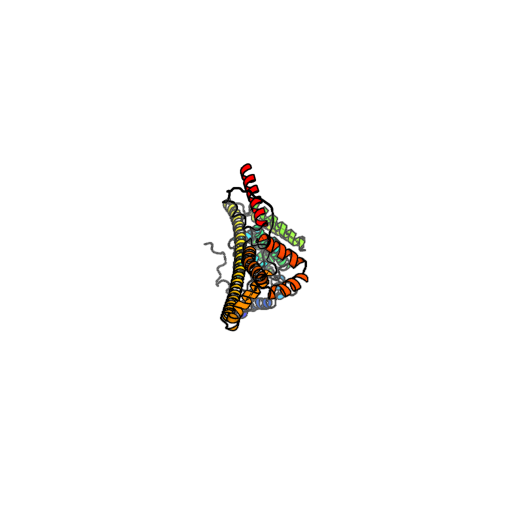4.31 399 LYS A C 1
ATOM 3285 O O . LYS A 1 399 ? -76.094 -11.824 111.505 1.00 64.31 399 LYS A O 1
ATOM 3290 N N . PRO A 1 400 ? -77.828 -11.862 110.065 1.00 65.62 400 PRO A N 1
ATOM 3291 C CA . PRO A 1 400 ? -77.094 -12.596 109.031 1.00 65.62 400 PRO A CA 1
ATOM 3292 C C . PRO A 1 400 ? -75.924 -11.792 108.441 1.00 65.62 400 PRO A C 1
ATOM 3294 O O . PRO A 1 400 ? -74.853 -12.358 108.229 1.00 65.62 400 PRO A O 1
ATOM 3297 N N . ALA A 1 401 ? -76.064 -10.472 108.254 1.00 63.84 401 ALA A N 1
ATOM 3298 C CA . ALA A 1 401 ? -74.980 -9.638 107.725 1.00 63.84 401 ALA A CA 1
ATOM 3299 C C . ALA A 1 401 ? -73.745 -9.621 108.647 1.00 63.84 401 ALA A C 1
ATOM 3301 O O . ALA A 1 401 ? -72.617 -9.794 108.184 1.00 63.84 401 ALA A O 1
ATOM 3302 N N . VAL A 1 402 ? -73.937 -9.480 109.965 1.00 66.62 402 VAL A N 1
ATOM 3303 C CA . VAL A 1 402 ? -72.832 -9.517 110.942 1.00 66.62 402 VAL A CA 1
ATOM 3304 C C . VAL A 1 402 ? -72.222 -10.919 111.058 1.00 66.62 402 VAL A C 1
ATOM 3306 O O . VAL A 1 402 ? -71.004 -11.035 111.210 1.00 66.62 402 VAL A O 1
ATOM 3309 N N . ALA A 1 403 ? -73.026 -11.982 110.943 1.00 69.50 403 ALA A N 1
ATOM 3310 C CA . ALA A 1 403 ? -72.534 -13.361 110.916 1.00 69.50 403 ALA A CA 1
ATOM 3311 C C . ALA A 1 403 ? -71.674 -13.652 109.669 1.00 69.50 403 ALA A C 1
ATOM 3313 O O . ALA A 1 403 ? -70.620 -14.277 109.782 1.00 69.50 403 ALA A O 1
ATOM 3314 N N . TRP A 1 404 ? -72.069 -13.142 108.499 1.00 70.00 404 TRP A N 1
ATOM 3315 C CA . TRP A 1 404 ? -71.303 -13.275 107.257 1.00 70.00 404 TRP A CA 1
ATOM 3316 C C . TRP A 1 404 ? -70.002 -12.459 107.291 1.00 70.00 404 TRP A C 1
ATOM 3318 O O . TRP A 1 404 ? -68.927 -13.001 107.040 1.00 70.00 404 TRP A O 1
ATOM 3328 N N . VAL A 1 405 ? -70.055 -11.188 107.712 1.00 70.50 405 VAL A N 1
ATOM 3329 C CA . VAL A 1 405 ? -68.860 -10.328 107.845 1.00 70.50 405 VAL A CA 1
ATOM 3330 C C . VAL A 1 405 ? -67.869 -10.867 108.892 1.00 70.50 405 VAL A C 1
ATOM 3332 O O . VAL A 1 405 ? -66.661 -10.671 108.752 1.00 70.50 405 VAL A O 1
ATOM 3335 N N . ARG A 1 406 ? -68.335 -11.609 109.909 1.00 68.88 406 ARG A N 1
ATOM 3336 C CA . ARG A 1 406 ? -67.465 -12.317 110.869 1.00 68.88 406 ARG A CA 1
ATOM 3337 C C . ARG A 1 406 ? -66.545 -13.359 110.216 1.00 68.88 406 ARG A C 1
ATOM 3339 O O . ARG A 1 406 ? -65.462 -13.572 110.751 1.00 68.88 406 ARG A O 1
ATOM 3346 N N . LYS A 1 407 ? -66.916 -13.945 109.067 1.00 72.25 407 LYS A N 1
ATOM 3347 C CA . LYS A 1 407 ? -66.070 -14.900 108.321 1.00 72.25 407 LYS A CA 1
ATOM 3348 C C . LYS A 1 407 ? -64.868 -14.241 107.623 1.00 72.25 407 LYS A C 1
ATOM 3350 O O . LYS A 1 407 ? -63.942 -14.941 107.234 1.00 72.25 407 LYS A O 1
ATOM 3355 N N . PHE A 1 408 ? -64.846 -12.909 107.495 1.00 68.88 408 PHE A N 1
ATOM 3356 C CA . PHE A 1 408 ? -63.792 -12.169 106.791 1.00 68.88 408 PHE A CA 1
ATOM 3357 C C . PHE A 1 408 ? -63.202 -11.046 107.670 1.00 68.88 408 PHE A C 1
ATOM 3359 O O . PHE A 1 408 ? -63.602 -9.883 107.542 1.00 68.88 408 PHE A O 1
ATOM 3366 N N . PRO A 1 409 ? -62.209 -11.338 108.539 1.00 65.88 409 PRO A N 1
ATOM 3367 C CA . PRO A 1 409 ? -61.682 -10.374 109.514 1.00 65.88 409 PRO A CA 1
ATOM 3368 C C . PRO A 1 409 ? -61.189 -9.064 108.881 1.00 65.88 409 PRO A C 1
ATOM 3370 O O . PRO A 1 409 ? -61.547 -7.978 109.334 1.00 65.88 409 PRO A O 1
ATOM 3373 N N . LYS A 1 410 ? -60.443 -9.153 107.769 1.00 66.62 410 LYS A N 1
ATOM 3374 C CA . LYS A 1 410 ? -59.929 -7.983 107.030 1.00 66.62 410 LYS A CA 1
ATOM 3375 C C . LYS A 1 410 ? -61.057 -7.102 106.464 1.00 66.62 410 LYS A C 1
ATOM 3377 O O . LYS A 1 410 ? -60.915 -5.881 106.424 1.00 66.62 410 LYS A O 1
ATOM 3382 N N . LEU A 1 411 ? -62.184 -7.699 106.060 1.00 71.94 411 LEU A N 1
ATOM 3383 C CA . LEU A 1 411 ? -63.357 -6.972 105.563 1.00 71.94 411 LEU A CA 1
ATOM 3384 C C . LEU A 1 411 ? -64.106 -6.281 106.709 1.00 71.94 411 LEU A C 1
ATOM 3386 O O . LEU A 1 411 ? -64.458 -5.111 106.579 1.00 71.94 411 LEU A O 1
ATOM 3390 N N . LYS A 1 412 ? -64.271 -6.960 107.853 1.00 67.25 412 LYS A N 1
ATOM 3391 C CA . LYS A 1 412 ? -64.850 -6.383 109.078 1.00 67.25 412 LYS A CA 1
ATOM 3392 C C . LYS A 1 412 ? -64.098 -5.123 109.520 1.00 67.25 412 LYS A C 1
ATOM 3394 O O . LYS A 1 412 ? -64.730 -4.103 109.787 1.00 67.25 412 LYS A O 1
ATOM 3399 N N . THR A 1 413 ? -62.765 -5.168 109.551 1.00 70.50 413 THR A N 1
ATOM 3400 C CA . THR A 1 413 ? -61.928 -4.015 109.926 1.00 70.50 413 THR A CA 1
ATOM 3401 C C . THR A 1 413 ? -62.057 -2.868 108.919 1.00 70.50 413 THR A C 1
ATOM 3403 O O . THR A 1 413 ? -62.268 -1.726 109.321 1.00 70.50 413 THR A O 1
ATOM 3406 N N . ARG A 1 414 ? -62.040 -3.154 107.607 1.00 70.12 414 ARG A N 1
ATOM 3407 C CA . ARG A 1 414 ? -62.242 -2.131 106.561 1.00 70.12 414 ARG A CA 1
ATOM 3408 C C . ARG A 1 414 ? -63.631 -1.486 106.610 1.00 70.12 414 ARG A C 1
ATOM 3410 O O . ARG A 1 414 ? -63.725 -0.271 106.478 1.00 70.12 414 ARG A O 1
ATOM 3417 N N . LEU A 1 415 ? -64.692 -2.263 106.838 1.00 69.31 415 LEU A N 1
ATOM 3418 C CA . LEU A 1 415 ? -66.054 -1.739 107.003 1.00 69.31 415 LEU A CA 1
ATOM 3419 C C . LEU A 1 415 ? -66.195 -0.899 108.281 1.00 69.31 415 LEU A C 1
ATOM 3421 O O . LEU A 1 415 ? -66.878 0.121 108.251 1.00 69.31 415 LEU A O 1
ATOM 3425 N N . ARG A 1 416 ? -65.514 -1.273 109.375 1.00 69.12 416 ARG A N 1
ATOM 3426 C CA . ARG A 1 416 ? -65.473 -0.479 110.615 1.00 69.12 416 ARG A CA 1
ATOM 3427 C C . ARG A 1 416 ? -64.795 0.876 110.392 1.00 69.12 416 ARG A C 1
ATOM 3429 O O . ARG A 1 416 ? -65.419 1.893 110.676 1.00 69.12 416 ARG A O 1
ATOM 3436 N N . HIS A 1 417 ? -63.598 0.903 109.798 1.00 70.06 417 HIS A N 1
ATOM 3437 C CA . HIS A 1 417 ? -62.925 2.163 109.452 1.00 70.06 417 HIS A CA 1
ATOM 3438 C C . HIS A 1 417 ? -63.738 3.009 108.463 1.00 70.06 417 HIS A C 1
ATOM 3440 O O . HIS A 1 417 ? -63.804 4.224 108.610 1.00 70.06 417 HIS A O 1
ATOM 3446 N N . PHE A 1 418 ? -64.401 2.387 107.483 1.00 70.81 418 PHE A N 1
ATOM 3447 C CA . PHE A 1 418 ? -65.267 3.101 106.542 1.00 70.81 418 PHE A CA 1
ATOM 3448 C C . PHE A 1 418 ? -66.503 3.713 107.219 1.00 70.81 418 PHE A C 1
ATOM 3450 O O . PHE A 1 418 ? -66.901 4.818 106.861 1.00 70.81 418 PHE A O 1
ATOM 3457 N N . ALA A 1 419 ? -67.097 3.028 108.202 1.00 64.44 419 ALA A N 1
ATOM 3458 C CA . ALA A 1 419 ? -68.207 3.555 108.994 1.00 64.44 419 ALA A CA 1
ATOM 3459 C C . ALA A 1 419 ? -67.764 4.702 109.924 1.00 64.44 419 ALA A C 1
ATOM 3461 O O . ALA A 1 419 ? -68.470 5.706 110.017 1.00 64.44 419 ALA A O 1
ATOM 3462 N N . GLN A 1 420 ? -66.582 4.588 110.541 1.00 68.38 420 GLN A N 1
ATOM 3463 C CA . GLN A 1 420 ? -65.974 5.638 111.369 1.00 68.38 420 GLN A CA 1
ATOM 3464 C C . GLN A 1 420 ? -65.652 6.891 110.538 1.00 68.38 420 GLN A C 1
ATOM 3466 O O . GLN A 1 420 ? -66.155 7.971 110.828 1.00 68.38 420 GLN A O 1
ATOM 3471 N N . ALA A 1 421 ? -64.950 6.740 109.408 1.00 60.78 421 ALA A N 1
ATOM 3472 C CA . ALA A 1 421 ? -64.621 7.836 108.486 1.00 60.78 421 ALA A CA 1
ATOM 3473 C C . ALA A 1 421 ? -65.842 8.487 107.793 1.00 60.78 421 ALA A C 1
ATOM 3475 O O . ALA A 1 421 ? -65.698 9.466 107.061 1.00 60.78 421 ALA A O 1
ATOM 3476 N N . ARG A 1 422 ? -67.049 7.937 107.983 1.00 60.72 422 ARG A N 1
ATOM 3477 C CA . ARG A 1 422 ? -68.328 8.473 107.487 1.00 60.72 422 ARG A CA 1
ATOM 3478 C C . ARG A 1 422 ? -69.263 8.953 108.604 1.00 60.72 422 ARG A C 1
ATOM 3480 O O . ARG A 1 422 ? -70.421 9.245 108.306 1.00 60.72 422 ARG A O 1
ATOM 3487 N N . GLY A 1 423 ? -68.797 9.009 109.855 1.00 58.72 423 GLY A N 1
ATOM 3488 C CA . GLY A 1 423 ? -69.593 9.449 111.007 1.00 58.72 423 GLY A CA 1
ATOM 3489 C C . GLY A 1 423 ? -70.782 8.538 111.339 1.00 58.72 423 GLY A C 1
ATOM 3490 O O . GLY A 1 423 ? -71.725 8.971 111.987 1.00 58.72 423 GLY A O 1
ATOM 3491 N N . ILE A 1 424 ? -70.775 7.285 110.868 1.00 64.81 424 ILE A N 1
ATOM 3492 C CA . ILE A 1 424 ? -71.841 6.300 111.139 1.00 64.81 424 ILE A CA 1
ATOM 3493 C C . ILE A 1 424 ? -71.626 5.638 112.516 1.00 64.81 424 ILE A C 1
ATOM 3495 O O . ILE A 1 424 ? -72.557 5.084 113.095 1.00 64.81 424 ILE A O 1
ATOM 3499 N N . VAL A 1 425 ? -70.401 5.714 113.049 1.00 49.47 425 VAL A N 1
ATOM 3500 C CA . VAL A 1 425 ? -70.012 5.319 114.411 1.00 49.47 425 VAL A CA 1
ATOM 3501 C C . VAL A 1 425 ? -68.942 6.314 114.885 1.00 49.47 425 VAL A C 1
ATOM 3503 O O . VAL A 1 425 ? -67.958 6.493 114.167 1.00 49.47 425 VAL A O 1
ATOM 3506 N N . GLY A 1 426 ? -69.113 6.948 116.052 1.00 35.59 426 GLY A N 1
ATOM 3507 C CA . GLY A 1 426 ? -68.063 7.770 116.687 1.00 35.59 426 GLY A CA 1
ATOM 3508 C C . GLY A 1 426 ? -66.830 6.933 117.084 1.00 35.59 426 GLY A C 1
ATOM 3509 O O . GLY A 1 426 ? -66.906 5.707 117.158 1.00 35.59 426 GLY A O 1
ATOM 3510 N N . ASP A 1 427 ? -65.653 7.500 117.331 1.00 30.48 427 ASP A N 1
ATOM 3511 C CA . ASP A 1 427 ? -65.324 8.896 117.648 1.00 30.48 427 ASP A CA 1
ATOM 3512 C C . ASP A 1 427 ? -63.854 9.228 117.252 1.00 30.48 427 ASP A C 1
ATOM 3514 O O . ASP A 1 427 ? -63.094 8.322 116.904 1.00 30.48 427 ASP A O 1
ATOM 3518 N N . ALA A 1 428 ? -63.490 10.512 117.367 1.00 25.97 428 ALA A N 1
ATOM 3519 C CA . ALA A 1 428 ? -62.165 11.104 117.613 1.00 25.97 428 ALA A CA 1
ATOM 3520 C C . ALA A 1 428 ? -61.051 11.130 116.529 1.00 25.97 428 ALA A C 1
ATOM 3522 O O . ALA A 1 428 ? -60.500 10.103 116.140 1.00 25.97 428 ALA A O 1
ATOM 3523 N N . SER A 1 429 ? -60.553 12.363 116.279 1.00 25.06 429 SER A N 1
ATOM 3524 C CA . SER A 1 429 ? -59.154 12.736 115.906 1.00 25.06 429 SER A CA 1
ATOM 3525 C C . SER A 1 429 ? -58.658 12.355 114.478 1.00 25.06 429 SER A C 1
ATOM 3527 O O . SER A 1 429 ? -59.217 11.450 113.874 1.00 25.06 429 SER A O 1
ATOM 3529 N N . ILE A 1 430 ? -57.628 12.926 113.810 1.00 30.11 430 ILE A N 1
ATOM 3530 C CA . ILE A 1 430 ? -56.735 14.126 113.888 1.00 30.11 430 ILE A CA 1
ATOM 3531 C C . ILE A 1 430 ? -55.912 14.151 112.547 1.00 30.11 430 ILE A C 1
ATOM 3533 O O . ILE A 1 430 ? -55.745 13.084 111.964 1.00 30.11 430 ILE A O 1
ATOM 3537 N N . VAL A 1 431 ? -55.294 15.216 111.988 1.00 28.45 431 VAL A N 1
ATOM 3538 C CA . VAL A 1 431 ? -55.576 16.674 111.873 1.00 28.45 431 VAL A CA 1
ATOM 3539 C C . VAL A 1 431 ? -54.611 17.302 110.819 1.00 28.45 431 VAL A C 1
ATOM 3541 O O . VAL A 1 431 ? -53.440 16.945 110.843 1.00 28.45 431 VAL A O 1
ATOM 3544 N N . ARG A 1 432 ? -55.053 18.280 109.985 1.00 26.44 432 ARG A N 1
ATOM 3545 C CA . ARG A 1 432 ? -54.221 19.199 109.126 1.00 26.44 432 ARG A CA 1
ATOM 3546 C C . ARG A 1 432 ? -53.273 18.562 108.061 1.00 26.44 432 ARG A C 1
ATOM 3548 O O . ARG A 1 432 ? -53.013 17.373 108.104 1.00 26.44 432 ARG A O 1
ATOM 3555 N N . ALA A 1 433 ? -52.681 19.278 107.088 1.00 26.88 433 ALA A N 1
ATOM 3556 C CA . ALA A 1 433 ? -53.036 20.480 106.293 1.00 26.88 433 ALA A CA 1
ATOM 3557 C C . ALA A 1 433 ? -51.952 20.713 105.194 1.00 26.88 433 ALA A C 1
ATOM 3559 O O . ALA A 1 433 ? -50.930 20.038 105.249 1.00 26.88 433 ALA A O 1
ATOM 3560 N N . THR A 1 434 ? -52.122 21.741 104.326 1.00 28.83 434 THR A N 1
ATOM 3561 C CA . THR A 1 434 ? -51.045 22.579 103.691 1.00 28.83 434 THR A CA 1
ATOM 3562 C C . THR A 1 434 ? -50.006 21.881 102.762 1.00 28.83 434 THR A C 1
ATOM 3564 O O . THR A 1 434 ? -49.805 20.684 102.866 1.00 28.83 434 THR A O 1
ATOM 3567 N N . VAL A 1 435 ? -49.279 22.494 101.805 1.00 29.30 435 VAL A N 1
ATOM 3568 C CA . VAL A 1 435 ? -49.171 23.841 101.170 1.00 29.30 435 VAL A CA 1
ATOM 3569 C C . VAL A 1 435 ? -48.435 23.606 99.818 1.00 29.30 435 VAL A C 1
ATOM 3571 O O . VAL A 1 435 ? -47.542 22.771 99.778 1.00 29.30 435 VAL A O 1
ATOM 3574 N N . ALA A 1 436 ? -48.980 23.998 98.658 1.00 27.44 436 ALA A N 1
ATOM 3575 C CA . ALA A 1 436 ? -48.753 25.234 97.874 1.00 27.44 436 ALA A CA 1
ATOM 3576 C C . ALA A 1 436 ? -47.571 25.215 96.868 1.00 27.44 436 ALA A C 1
ATOM 3578 O O . ALA A 1 436 ? -46.556 24.588 97.134 1.00 27.44 436 ALA A O 1
ATOM 3579 N N . SER A 1 437 ? -47.752 25.991 95.776 1.00 28.75 437 SER A N 1
ATOM 3580 C CA . SER A 1 437 ? -46.758 26.784 94.994 1.00 28.75 437 SER A CA 1
ATOM 3581 C C . SER A 1 437 ? -45.525 26.088 94.379 1.00 28.75 437 SER A C 1
ATOM 3583 O O . SER A 1 437 ? -44.949 25.194 94.973 1.00 28.75 437 SER A O 1
ATOM 3585 N N . SER A 1 438 ? -44.985 26.477 93.219 1.00 28.92 438 SER A N 1
ATOM 3586 C CA . SER A 1 438 ? -45.261 27.549 92.231 1.00 28.92 438 SER A CA 1
ATOM 3587 C C . SER A 1 438 ? -44.460 27.201 90.957 1.00 28.92 438 SER A C 1
ATOM 3589 O O . SER A 1 438 ? -43.445 26.526 91.061 1.00 28.92 438 SER A O 1
ATOM 3591 N N . GLY A 1 439 ? -44.884 27.547 89.741 1.00 28.31 439 GLY A N 1
ATOM 3592 C CA . GLY A 1 439 ? -44.568 28.842 89.110 1.00 28.31 439 GLY A CA 1
ATOM 3593 C C . GLY A 1 439 ? -43.786 28.604 87.792 1.00 28.31 439 GLY A C 1
ATOM 3594 O O . GLY A 1 439 ? -43.220 27.521 87.659 1.00 28.31 439 GLY A O 1
ATOM 3595 N N . PRO A 1 440 ? -43.830 29.496 86.778 1.00 41.91 440 PRO A N 1
ATOM 3596 C CA . PRO A 1 440 ? -43.916 29.021 85.387 1.00 41.91 440 PRO A CA 1
ATOM 3597 C C . PRO A 1 440 ? -42.881 29.587 84.383 1.00 41.91 440 PRO A C 1
ATOM 3599 O O . PRO A 1 440 ? -42.062 30.435 84.710 1.00 41.91 440 PRO A O 1
ATOM 3602 N N . MET A 1 441 ? -43.072 29.175 83.119 1.00 28.44 441 MET A N 1
ATOM 3603 C CA . MET A 1 441 ? -42.663 29.830 81.860 1.00 28.44 441 MET A CA 1
ATOM 3604 C C . MET A 1 441 ? -41.194 29.755 81.404 1.00 28.44 441 MET A C 1
ATOM 3606 O O . MET A 1 441 ? -40.379 30.609 81.721 1.00 28.44 441 MET A O 1
ATOM 3610 N N . GLN A 1 442 ? -40.942 28.822 80.475 1.00 31.95 442 GLN A N 1
ATOM 3611 C CA . GLN A 1 442 ? -40.206 29.087 79.224 1.00 31.95 442 GLN A CA 1
ATOM 3612 C C . GLN A 1 442 ? -40.547 28.012 78.169 1.00 31.95 442 GLN A C 1
ATOM 3614 O O . GLN A 1 442 ? -39.735 27.183 77.765 1.00 31.95 442 GLN A O 1
ATOM 3619 N N . SER A 1 443 ? -41.812 27.993 77.743 1.00 46.34 443 SER A N 1
ATOM 3620 C CA . SER A 1 443 ? -42.262 27.218 76.585 1.00 46.34 443 SER A CA 1
ATOM 3621 C C . SER A 1 443 ? -42.272 28.115 75.350 1.00 46.34 443 SER A C 1
ATOM 3623 O O . SER A 1 443 ? -43.149 28.965 75.282 1.00 46.34 443 SER A O 1
ATOM 3625 N N . GLU A 1 444 ? -41.341 27.909 74.408 1.00 38.44 444 GLU A N 1
ATOM 3626 C CA . GLU A 1 444 ? -41.574 28.133 72.957 1.00 38.44 444 GLU A CA 1
ATOM 3627 C C . GLU A 1 444 ? -40.419 27.724 72.017 1.00 38.44 444 GLU A C 1
ATOM 3629 O O . GLU A 1 444 ? -40.601 27.759 70.809 1.00 38.44 444 GLU A O 1
ATOM 3634 N N . VAL A 1 445 ? -39.274 27.232 72.519 1.00 44.44 445 VAL A N 1
ATOM 3635 C CA . VAL A 1 445 ? -38.157 26.761 71.653 1.00 44.44 445 VAL A CA 1
ATOM 3636 C C . VAL A 1 445 ? -37.955 25.230 71.686 1.00 44.44 445 VAL A C 1
ATOM 3638 O O . VAL A 1 445 ? -37.222 24.668 70.878 1.00 44.44 445 VAL A O 1
ATOM 3641 N N . LEU A 1 446 ? -38.635 24.499 72.580 1.00 40.59 446 LEU A N 1
ATOM 3642 C CA . LEU A 1 446 ? -38.351 23.072 72.828 1.00 40.59 446 LEU A CA 1
ATOM 3643 C C . LEU A 1 446 ? -39.169 22.055 71.997 1.00 40.59 446 LEU A C 1
ATOM 3645 O O . LEU A 1 446 ? -39.077 20.858 72.264 1.00 40.59 446 LEU A O 1
ATOM 3649 N N . ASN A 1 447 ? -39.979 22.494 71.024 1.00 44.81 447 ASN A N 1
ATOM 3650 C CA . ASN A 1 447 ? -40.943 21.616 70.334 1.00 44.81 447 ASN A CA 1
ATOM 3651 C C . ASN A 1 447 ? -40.513 21.090 68.951 1.00 44.81 447 ASN A C 1
ATOM 3653 O O . ASN A 1 447 ? -41.076 20.090 68.512 1.00 44.81 447 ASN A O 1
ATOM 3657 N N . GLU A 1 448 ? -39.513 21.671 68.279 1.00 46.41 448 GLU A N 1
ATOM 3658 C CA . GLU A 1 448 ? -39.095 21.194 66.941 1.00 46.41 448 GLU A CA 1
ATOM 3659 C C . GLU A 1 448 ? -37.973 20.136 66.974 1.00 46.41 448 GLU A C 1
ATOM 3661 O O . GLU A 1 448 ? -37.894 19.283 66.092 1.00 46.41 448 GLU A O 1
ATOM 3666 N N . LEU A 1 449 ? -37.161 20.080 68.037 1.00 49.31 449 LEU A N 1
ATOM 3667 C CA . LEU A 1 449 ? -36.064 19.100 68.162 1.00 49.31 449 LEU A CA 1
ATOM 3668 C C . LEU A 1 449 ? -36.512 17.693 68.614 1.00 49.31 449 LEU A C 1
ATOM 3670 O O . LEU A 1 449 ? -35.728 16.735 68.586 1.00 49.31 449 LEU A O 1
ATOM 3674 N N . LEU A 1 450 ? -37.781 17.526 69.002 1.00 52.34 450 LEU A N 1
ATOM 3675 C CA . LEU A 1 450 ? -38.316 16.249 69.487 1.00 52.34 450 LEU A CA 1
ATOM 3676 C C . LEU A 1 450 ? -38.723 15.261 68.377 1.00 52.34 450 LEU A C 1
ATOM 3678 O O . LEU A 1 450 ? -38.886 14.079 68.675 1.00 52.34 450 LEU A O 1
ATOM 3682 N N . ILE A 1 451 ? -38.815 15.700 67.117 1.00 53.88 451 ILE A N 1
ATOM 3683 C CA . ILE A 1 451 ? -39.330 14.893 65.989 1.00 53.88 451 ILE A CA 1
ATOM 3684 C C . ILE A 1 451 ? -38.216 14.108 65.252 1.00 53.88 451 ILE A C 1
ATOM 3686 O O . ILE A 1 451 ? -38.500 13.181 64.496 1.00 53.88 451 ILE A O 1
ATOM 3690 N N . LEU A 1 452 ? -36.937 14.409 65.510 1.00 51.91 452 LEU A N 1
ATOM 3691 C CA . LEU A 1 452 ? -35.799 13.754 64.849 1.00 51.91 452 LEU A CA 1
ATOM 3692 C C . LEU A 1 452 ? -35.313 12.474 65.572 1.00 51.91 452 LEU A C 1
ATOM 3694 O O . LEU A 1 452 ? -35.215 12.477 66.806 1.00 51.91 452 LEU A O 1
ATOM 3698 N N . PRO A 1 453 ? -34.941 11.399 64.835 1.00 63.50 453 PRO A N 1
ATOM 3699 C CA . PRO A 1 453 ? -34.294 10.210 65.399 1.00 63.50 453 PRO A CA 1
ATOM 3700 C C . PRO A 1 453 ? -32.970 10.531 66.121 1.00 63.50 453 PRO A C 1
ATOM 3702 O O . PRO A 1 453 ? -32.295 11.490 65.740 1.00 63.50 453 PRO A O 1
ATOM 3705 N N . PRO A 1 454 ? -32.522 9.713 67.099 1.00 55.03 454 PRO A N 1
ATOM 3706 C CA . PRO A 1 454 ? -31.317 10.000 67.892 1.00 55.03 454 PRO A CA 1
ATOM 3707 C C . PRO A 1 454 ? -30.056 10.248 67.051 1.00 55.03 454 PRO A C 1
ATOM 3709 O O . PRO A 1 454 ? -29.275 11.145 67.348 1.00 55.03 454 PRO A O 1
ATOM 3712 N N . GLN A 1 455 ? -29.902 9.494 65.961 1.00 50.38 455 GLN A N 1
ATOM 3713 C CA . GLN A 1 455 ? -28.768 9.591 65.040 1.00 50.38 455 GLN A CA 1
ATOM 3714 C C . GLN A 1 455 ? -28.763 10.913 64.247 1.00 50.38 455 GLN A C 1
ATOM 3716 O O . GLN A 1 455 ? -27.705 11.480 64.002 1.00 50.38 455 GLN A O 1
ATOM 3721 N N . ALA A 1 456 ? -29.942 11.455 63.920 1.00 53.94 456 ALA A N 1
ATOM 3722 C CA . ALA A 1 456 ? -30.072 12.749 63.248 1.00 53.94 456 ALA A CA 1
ATOM 3723 C C . ALA A 1 456 ? -29.794 13.934 64.192 1.00 53.94 456 ALA A C 1
ATOM 3725 O O . ALA A 1 456 ? -29.321 14.971 63.736 1.00 53.94 456 ALA A O 1
ATOM 3726 N N . ARG A 1 457 ? -30.028 13.781 65.506 1.00 59.56 457 ARG A N 1
ATOM 3727 C CA . ARG A 1 457 ? -29.617 14.788 66.503 1.00 59.56 457 ARG A CA 1
ATOM 3728 C C . ARG A 1 457 ? -28.097 14.882 66.623 1.00 59.56 457 ARG A C 1
ATOM 3730 O O . ARG A 1 457 ? -27.581 15.988 66.676 1.00 59.56 457 ARG A O 1
ATOM 3737 N N . HIS A 1 458 ? -27.397 13.745 66.606 1.00 60.88 458 HIS A N 1
ATOM 3738 C CA . HIS A 1 458 ? -25.930 13.710 66.624 1.00 60.88 458 HIS A CA 1
ATOM 3739 C C . HIS A 1 458 ? -25.338 14.449 65.414 1.00 60.88 458 HIS A C 1
ATOM 3741 O O . HIS A 1 458 ? -24.554 15.374 65.582 1.00 60.88 458 HIS A O 1
ATOM 3747 N N . ILE A 1 459 ? -25.826 14.127 64.211 1.00 66.38 459 ILE A N 1
ATOM 3748 C CA . ILE A 1 459 ? -25.394 14.768 62.959 1.00 66.38 459 ILE A CA 1
ATOM 3749 C C . ILE A 1 459 ? -25.687 16.281 62.964 1.00 66.38 459 ILE A C 1
ATOM 3751 O O . ILE A 1 459 ? -24.889 17.066 62.460 1.00 66.38 459 ILE A O 1
ATOM 3755 N N . TYR A 1 460 ? -26.808 16.718 63.550 1.00 64.00 460 TYR A N 1
ATOM 3756 C CA . TYR A 1 460 ? -27.137 18.143 63.668 1.00 64.00 460 TYR A CA 1
ATOM 3757 C C . TYR A 1 460 ? -26.197 18.897 64.627 1.00 64.00 460 TYR A C 1
ATOM 3759 O O . TYR A 1 460 ? -25.747 19.993 64.296 1.00 64.00 460 TYR A O 1
ATOM 3767 N N . GLU A 1 461 ? -25.860 18.307 65.779 1.00 68.88 461 GLU A N 1
ATOM 3768 C CA . GLU A 1 461 ? -24.862 18.853 66.714 1.00 68.88 461 GLU A CA 1
ATOM 3769 C C . GLU A 1 461 ? -23.463 18.915 66.063 1.00 68.88 461 GLU A C 1
ATOM 3771 O O . GLU A 1 461 ? -22.801 19.949 66.137 1.00 68.88 461 GLU A O 1
ATOM 3776 N N . GLU A 1 462 ? -23.043 17.863 65.347 1.00 69.31 462 GLU A N 1
ATOM 3777 C CA . GLU A 1 462 ? -21.762 17.813 64.619 1.00 69.31 462 GLU A CA 1
ATOM 3778 C C . GLU A 1 462 ? -21.667 18.881 63.520 1.00 69.31 462 GLU A C 1
ATOM 3780 O O . GLU A 1 462 ? -20.672 19.603 63.444 1.00 69.31 462 GLU A O 1
ATOM 3785 N N . ILE A 1 463 ? -22.711 19.043 62.698 1.00 69.25 463 ILE A N 1
ATOM 3786 C CA . ILE A 1 463 ? -22.761 20.084 61.659 1.00 69.25 463 ILE A CA 1
ATOM 3787 C C . ILE A 1 463 ? -22.713 21.481 62.290 1.00 69.25 463 ILE A C 1
ATOM 3789 O O . ILE A 1 463 ? -22.018 22.363 61.786 1.00 69.25 463 ILE A O 1
ATOM 3793 N N . LYS A 1 464 ? -23.411 21.695 63.410 1.00 71.88 464 LYS A N 1
ATOM 3794 C CA . LYS A 1 464 ? -23.420 22.982 64.115 1.00 71.88 464 LYS A CA 1
ATOM 3795 C C . LYS A 1 464 ? -22.050 23.320 64.717 1.00 71.88 464 LYS A C 1
ATOM 3797 O O . LYS A 1 464 ? -21.615 24.465 64.606 1.00 71.88 464 LYS A O 1
ATOM 3802 N N . ALA A 1 465 ? -21.353 22.337 65.288 1.00 71.56 465 ALA A N 1
ATOM 3803 C CA . ALA A 1 465 ? -19.983 22.496 65.778 1.00 71.56 465 ALA A CA 1
ATOM 3804 C C . ALA A 1 465 ? -18.987 22.772 64.635 1.00 71.56 465 ALA A C 1
ATOM 3806 O O . ALA A 1 465 ? -18.145 23.662 64.754 1.00 71.56 465 ALA A O 1
ATOM 3807 N N . ALA A 1 466 ? -19.123 22.075 63.501 1.00 67.56 466 ALA A N 1
ATOM 3808 C CA . ALA A 1 466 ? -18.278 22.277 62.325 1.00 67.56 466 ALA A CA 1
ATOM 3809 C C . ALA A 1 466 ? -18.476 23.658 61.670 1.00 67.56 466 ALA A C 1
ATOM 3811 O O . ALA A 1 466 ? -17.511 24.257 61.201 1.00 67.56 466 ALA A O 1
ATOM 3812 N N . ILE A 1 467 ? -19.704 24.193 61.657 1.00 68.12 467 ILE A N 1
ATOM 3813 C CA . ILE A 1 467 ? -19.979 25.555 61.169 1.00 68.12 467 ILE A CA 1
ATOM 3814 C C . ILE A 1 467 ? -19.336 26.602 62.089 1.00 68.12 467 ILE A C 1
ATOM 3816 O O . ILE A 1 467 ? -18.710 27.529 61.582 1.00 68.12 467 ILE A O 1
ATOM 3820 N N . ALA A 1 468 ? -19.420 26.430 63.413 1.00 67.38 468 ALA A N 1
ATOM 3821 C CA . ALA A 1 468 ? -18.775 27.334 64.368 1.00 67.38 468 ALA A CA 1
ATOM 3822 C C . ALA A 1 468 ? -17.241 27.342 64.209 1.00 67.38 468 ALA A C 1
ATOM 3824 O O . ALA A 1 468 ? -16.653 28.406 64.050 1.00 67.38 468 ALA A O 1
ATOM 3825 N N . GLN A 1 469 ? -16.602 26.166 64.127 1.00 64.81 469 GLN A N 1
ATOM 3826 C CA . GLN A 1 469 ? -15.153 26.068 63.887 1.00 64.81 469 GLN A CA 1
ATOM 3827 C C . GLN A 1 469 ? -14.706 26.667 62.548 1.00 64.81 469 GLN A C 1
ATOM 3829 O O . GLN A 1 469 ? -13.559 27.089 62.424 1.00 64.81 469 GLN A O 1
ATOM 3834 N N . ARG A 1 470 ? -15.581 26.707 61.538 1.00 60.44 470 ARG A N 1
ATOM 3835 C CA . ARG A 1 470 ? -15.266 27.313 60.239 1.00 60.44 470 ARG A CA 1
ATOM 3836 C C . ARG A 1 470 ? -15.405 28.838 60.244 1.00 60.44 470 ARG A C 1
ATOM 3838 O O . ARG A 1 470 ? -14.735 29.488 59.462 1.00 60.44 470 ARG A O 1
ATOM 3845 N N . GLN A 1 471 ? -16.223 29.396 61.138 1.00 59.19 471 GLN A N 1
ATOM 3846 C CA . GLN A 1 471 ? -16.393 30.844 61.324 1.00 59.19 471 GLN A CA 1
ATOM 3847 C C . GLN A 1 471 ? -15.365 31.475 62.282 1.00 59.19 471 GLN A C 1
ATOM 3849 O O . GLN A 1 471 ? -15.328 32.694 62.401 1.00 59.19 471 GLN A O 1
ATOM 3854 N N . GLU A 1 472 ? -14.541 30.668 62.959 1.00 54.28 472 GLU A N 1
ATOM 3855 C CA . GLU A 1 472 ? -13.379 31.127 63.743 1.00 54.28 472 GLU A CA 1
ATOM 3856 C C . GLU A 1 472 ? -12.040 30.993 62.980 1.00 54.28 472 GLU A C 1
ATOM 3858 O O . GLU A 1 472 ? -10.997 31.358 63.518 1.00 54.28 472 GLU A O 1
ATOM 3863 N N . ASN A 1 473 ? -12.050 30.454 61.751 1.00 49.28 473 ASN A N 1
ATOM 3864 C CA . ASN A 1 473 ? -10.852 30.198 60.930 1.00 49.28 473 ASN A CA 1
ATOM 3865 C C . ASN A 1 473 ? -10.888 30.854 59.528 1.00 49.28 473 ASN A C 1
ATOM 3867 O O . ASN A 1 473 ? -9.969 30.618 58.742 1.00 49.28 473 ASN A O 1
ATOM 3871 N N . ASP A 1 474 ? -11.912 31.666 59.242 1.00 43.06 474 ASP A N 1
ATOM 3872 C CA . ASP A 1 474 ? -12.001 32.632 58.129 1.00 43.06 474 ASP A CA 1
ATOM 3873 C C . ASP A 1 474 ? -12.114 34.056 58.723 1.00 43.06 474 ASP A C 1
ATOM 3875 O O . ASP A 1 474 ? -11.569 35.003 58.110 1.00 43.06 474 ASP A O 1
#

Solvent-accessible surface area (backbone atoms only — not comparable to full-atom values): 28023 Å² total; per-residue (Å²): 132,85,77,76,92,63,79,90,63,99,60,65,90,65,48,74,54,63,78,34,40,81,76,43,64,87,42,76,55,82,44,61,66,21,40,52,24,37,52,53,79,78,90,33,60,53,69,59,55,48,52,34,54,48,39,54,54,76,58,39,96,63,87,66,79,90,86,68,99,54,44,50,49,26,45,62,29,48,37,73,73,66,51,81,85,40,72,37,76,44,61,62,64,71,50,47,57,56,64,39,70,81,43,69,66,51,62,26,50,49,54,47,47,74,47,13,79,53,58,53,71,57,56,51,52,50,36,58,77,51,67,63,76,87,70,85,60,97,49,65,66,58,41,45,52,48,33,68,58,59,47,57,37,50,69,37,43,48,42,52,48,49,49,54,48,50,51,34,50,57,49,35,69,74,62,36,79,43,82,45,51,57,60,47,40,42,76,31,71,68,56,35,52,48,53,50,52,58,38,38,76,73,74,49,72,93,78,79,60,86,82,44,73,72,92,77,78,84,74,54,71,68,53,50,49,60,51,46,59,44,51,51,51,46,52,51,48,38,46,75,65,68,48,57,65,70,57,56,49,52,51,48,59,50,48,54,51,52,54,50,56,54,55,73,70,62,81,79,80,61,73,64,62,55,51,48,54,55,52,50,45,61,42,40,35,48,50,18,54,52,34,56,49,51,53,52,51,52,52,50,51,55,50,53,49,51,53,49,54,52,52,48,53,50,51,52,52,50,51,51,52,49,51,50,53,50,53,52,50,51,50,53,49,53,52,49,50,52,49,61,70,30,70,68,42,59,68,44,44,66,58,51,51,50,50,49,54,54,56,53,60,70,83,51,92,82,79,80,84,86,67,72,70,53,56,59,62,55,65,54,54,61,57,55,54,50,53,53,52,56,36,69,77,33,75,83,52,35,58,61,52,52,58,54,42,64,78,36,64,73,56,43,53,52,53,49,53,53,33,41,80,64,69,75,39,87,80,85,90,90,80,90,77,92,83,83,89,81,88,86,88,88,86,85,79,80,74,74,74,73,79,58,56,75,71,56,51,52,54,51,53,53,52,53,52,54,52,52,59,52,69,76,75,112

Radius of gyration: 54.49 Å; Cα contacts (8 Å, |Δi|>4): 298; chains: 1; bounding box: 108×57×148 Å

Nearest PDB structures (foldseek):
  8otz-assembly1_EU  TM=1.352E-01  e=4.852E+00  Bos taurus

Sequence (474 aa):
MLELRHPKLDRPYFWEIYEVRDSIRGLFKKSFSYDDYFVQVPPGLPEDQRKYFGALIANAKGRPVLGGCRTTGRVAALKDAFGGIHIHLWREPRNQWWSYKVNHYFDATVQLIFNASSLPAVLKEAKQEVGLTDFHDEDVQREFEYAFKHPLPSINNYSAFFALWLFSYLECEKYADVSINIDMLSIDQKYRAKAITELMNYGINGLDFSDCSIPHMAFTEQDVYFFKDVEEHVFHLFLRHGYEEAGLRRTRDVLERVIRSIKLTQKDMTRDLLRSHEMVRRYMDRVAVSAAALGREQAQNQWLQREWDAAKAKVDELNHSSHHWWTVADRLNRDLQAVYASRSWRFTRPMRALGWLLRRGGNGIRAVPGLTVLAVKAMGKPLVASAIRFAMARPSLKKPAVAWVRKFPKLKTRLRHFAQARGIVGDASIVRATVASSGPMQSEVLNELLILPPQARHIYEEIKAAIAQRQEND